Protein AF-0000000066930694 (afdb_homodimer)

Structure (mmCIF, N/CA/C/O backbone):
data_AF-0000000066930694-model_v1
#
loop_
_entity.id
_entity.type
_entity.pdbx_description
1 polymer 'Short chain dehydrogenase/reductase'
#
loop_
_atom_site.group_PDB
_atom_site.id
_atom_site.type_symbol
_atom_site.label_atom_id
_atom_site.label_alt_id
_atom_site.label_comp_id
_atom_site.label_asym_id
_atom_site.label_entity_id
_atom_site.label_seq_id
_atom_site.pdbx_PDB_ins_code
_atom_site.Cartn_x
_atom_site.Cartn_y
_atom_site.Cartn_z
_atom_site.occupancy
_atom_site.B_iso_or_equiv
_atom_site.auth_seq_id
_atom_site.auth_comp_id
_atom_site.auth_asym_id
_atom_site.auth_atom_id
_atom_site.pdbx_PDB_model_num
ATOM 1 N N . MET A 1 1 ? 6.445 25.734 25.031 1 55.47 1 MET A N 1
ATOM 2 C CA . MET A 1 1 ? 7.152 25.406 23.797 1 55.47 1 MET A CA 1
ATOM 3 C C . MET A 1 1 ? 6.375 25.875 22.578 1 55.47 1 MET A C 1
ATOM 5 O O . MET A 1 1 ? 5.148 25.984 22.609 1 55.47 1 MET A O 1
ATOM 9 N N . ALA A 1 2 ? 7.055 26.328 21.516 1 80.31 2 ALA A N 1
ATOM 10 C CA . ALA A 1 2 ? 6.367 26.969 20.391 1 80.31 2 ALA A CA 1
ATOM 11 C C . ALA A 1 2 ? 5.516 25.953 19.641 1 80.31 2 ALA A C 1
ATOM 13 O O . ALA A 1 2 ? 5.887 24.781 19.516 1 80.31 2 ALA A O 1
ATOM 14 N N . SER A 1 3 ? 4.281 26.297 19.375 1 92.31 3 SER A N 1
ATOM 15 C CA . SER A 1 3 ? 3.328 25.453 18.641 1 92.31 3 SER A CA 1
ATOM 16 C C . SER A 1 3 ? 3.619 25.469 17.156 1 92.31 3 SER A C 1
ATOM 18 O O . SER A 1 3 ? 4.156 26.438 16.625 1 92.31 3 SER A O 1
ATOM 20 N N . ILE A 1 4 ? 3.361 24.375 16.5 1 96.56 4 ILE A N 1
ATOM 21 C CA . ILE A 1 4 ? 3.379 24.297 15.047 1 96.56 4 ILE A CA 1
ATOM 22 C C . ILE A 1 4 ? 2.408 25.328 14.461 1 96.56 4 ILE A C 1
ATOM 24 O O . ILE A 1 4 ? 2.705 25.969 13.453 1 96.56 4 ILE A O 1
ATOM 28 N N . PHE A 1 5 ? 1.301 25.453 15.164 1 98.19 5 PHE A N 1
ATOM 29 C CA . PHE A 1 5 ? 0.264 26.406 14.773 1 98.19 5 PHE A CA 1
ATOM 30 C C . PHE A 1 5 ? 0.478 27.75 15.453 1 98.19 5 PHE A C 1
ATOM 32 O O . PHE A 1 5 ? 0.06 27.953 16.594 1 98.19 5 PHE A O 1
ATOM 39 N N . ARG A 1 6 ? 1.111 28.641 14.695 1 97.56 6 ARG A N 1
ATOM 40 C CA . ARG A 1 6 ? 1.512 29.891 15.328 1 97.56 6 ARG A CA 1
ATOM 41 C C . ARG A 1 6 ? 1.412 31.062 14.344 1 97.56 6 ARG A C 1
ATOM 43 O O . ARG A 1 6 ? 1.514 30.859 13.133 1 97.56 6 ARG A O 1
ATOM 50 N N . SER A 1 7 ? 1.358 32.25 14.922 1 97.5 7 SER A N 1
ATOM 51 C CA . SER A 1 7 ? 1.186 33.469 14.148 1 97.5 7 SER A CA 1
ATOM 52 C C . SER A 1 7 ? 2.354 33.688 13.188 1 97.5 7 SER A C 1
ATOM 54 O O . SER A 1 7 ? 3.514 33.531 13.578 1 97.5 7 SER A O 1
ATOM 56 N N . GLY A 1 8 ? 2.014 33.938 11.93 1 97 8 GLY A N 1
ATOM 57 C CA . GLY A 1 8 ? 3.014 34.312 10.938 1 97 8 GLY A CA 1
ATOM 58 C C . GLY A 1 8 ? 3.561 33.125 10.18 1 97 8 GLY A C 1
ATOM 59 O O . GLY A 1 8 ? 4.184 33.281 9.125 1 97 8 GLY A O 1
ATOM 60 N N . ALA A 1 9 ? 3.344 31.875 10.695 1 98 9 ALA A N 1
ATOM 61 C CA . ALA A 1 9 ? 3.809 30.656 10.031 1 98 9 ALA A CA 1
ATOM 62 C C . ALA A 1 9 ? 2.986 30.375 8.781 1 98 9 ALA A C 1
ATOM 64 O O . ALA A 1 9 ? 1.91 30.938 8.594 1 98 9 ALA A O 1
ATOM 65 N N . LEU A 1 10 ? 3.469 29.5 7.867 1 98.75 10 LEU A N 1
ATOM 66 C CA . LEU A 1 10 ? 2.775 29.156 6.637 1 98.75 10 LEU A CA 1
ATOM 67 C C . LEU A 1 10 ? 2.283 27.703 6.684 1 98.75 10 LEU A C 1
ATOM 69 O O . LEU A 1 10 ? 3.043 26.797 7.031 1 98.75 10 LEU A O 1
ATOM 73 N N . ALA A 1 11 ? 1.023 27.516 6.398 1 98.94 11 ALA A N 1
ATOM 74 C CA . ALA A 1 11 ? 0.459 26.203 6.141 1 98.94 11 ALA A CA 1
ATOM 75 C C . ALA A 1 11 ? 0.183 26 4.656 1 98.94 11 ALA A C 1
ATOM 77 O O . ALA A 1 11 ? -0.407 26.859 4.004 1 98.94 11 ALA A O 1
ATOM 78 N N . LEU A 1 12 ? 0.668 24.953 4.105 1 98.94 12 LEU A N 1
ATOM 79 C CA . LEU A 1 12 ? 0.329 24.516 2.754 1 98.94 12 LEU A CA 1
ATOM 80 C C . LEU A 1 12 ? -0.505 23.25 2.785 1 98.94 12 LEU A C 1
ATOM 82 O O . LEU A 1 12 ? -0.09 22.234 3.367 1 98.94 12 LEU A O 1
ATOM 86 N N . ILE A 1 13 ? -1.695 23.266 2.186 1 98.94 13 ILE A N 1
ATOM 87 C CA . ILE A 1 13 ? -2.66 22.188 2.307 1 98.94 13 ILE A CA 1
ATOM 88 C C . ILE A 1 13 ? -3.191 21.812 0.924 1 98.94 13 ILE A C 1
ATOM 90 O O . ILE A 1 13 ? -3.822 22.625 0.253 1 98.94 13 ILE A O 1
ATOM 94 N N . SER A 1 14 ? -2.916 20.594 0.456 1 98.88 14 SER A N 1
ATOM 95 C CA . SER A 1 14 ? -3.609 20.094 -0.728 1 98.88 14 SER A CA 1
ATOM 96 C C . SER A 1 14 ? -4.992 19.562 -0.374 1 98.88 14 SER A C 1
ATOM 98 O O . SER A 1 14 ? -5.195 19.016 0.713 1 98.88 14 SER A O 1
ATOM 100 N N . GLY A 1 15 ? -5.891 19.641 -1.323 1 97.94 15 GLY A N 1
ATOM 101 C CA . GLY A 1 15 ? -7.273 19.375 -0.959 1 97.94 15 GLY A CA 1
ATOM 102 C C . GLY A 1 15 ? -7.816 20.328 0.084 1 97.94 15 GLY A C 1
ATOM 103 O O . GLY A 1 15 ? -8.562 19.922 0.979 1 97.94 15 GLY A O 1
ATOM 104 N N . GLY A 1 16 ? -7.406 21.531 0.016 1 97.81 16 GLY A N 1
ATOM 105 C CA . GLY A 1 16 ? -7.684 22.484 1.083 1 97.81 16 GLY A CA 1
ATOM 106 C C . GLY A 1 16 ? -8.984 23.234 0.888 1 97.81 16 GLY A C 1
ATOM 107 O O . GLY A 1 16 ? -9.383 24.031 1.742 1 97.81 16 GLY A O 1
ATOM 108 N N . ALA A 1 17 ? -9.75 22.953 -0.212 1 96.5 17 ALA A N 1
ATOM 109 C CA . ALA A 1 17 ? -10.898 23.781 -0.556 1 96.5 17 ALA A CA 1
ATOM 110 C C . ALA A 1 17 ? -12.195 23.172 -0.017 1 96.5 17 ALA A C 1
ATOM 112 O O . ALA A 1 17 ? -13.273 23.75 -0.183 1 96.5 17 ALA A O 1
ATOM 113 N N . SER A 1 18 ? -12.094 22.016 0.637 1 94.12 18 SER A N 1
ATOM 114 C CA . SER A 1 18 ? -13.289 21.375 1.178 1 94.12 18 SER A CA 1
ATOM 115 C C . SER A 1 18 ? -12.93 20.344 2.242 1 94.12 18 SER A C 1
ATOM 117 O O . SER A 1 18 ? -11.75 20.062 2.477 1 94.12 18 SER A O 1
ATOM 119 N N . GLY A 1 19 ? -13.906 19.953 2.957 1 95 19 GLY A N 1
ATOM 120 C CA . GLY A 1 19 ? -13.781 18.812 3.848 1 95 19 GLY A CA 1
ATOM 121 C C . GLY A 1 19 ? -12.727 19 4.918 1 95 19 GLY A C 1
ATOM 122 O O . GLY A 1 19 ? -12.672 20.047 5.57 1 95 19 GLY A O 1
ATOM 123 N N . VAL A 1 20 ? -11.961 17.953 5.137 1 97.31 20 VAL A N 1
ATOM 124 C CA . VAL A 1 20 ? -10.961 17.906 6.207 1 97.31 20 VAL A CA 1
ATOM 125 C C . VAL A 1 20 ? -9.875 18.938 5.949 1 97.31 20 VAL A C 1
ATOM 127 O O . VAL A 1 20 ? -9.445 19.641 6.871 1 97.31 20 VAL A O 1
ATOM 130 N N . GLY A 1 21 ? -9.469 19.078 4.695 1 98.19 21 GLY A N 1
ATOM 131 C CA . GLY A 1 21 ? -8.453 20.062 4.359 1 98.19 21 GLY A CA 1
ATOM 132 C C . GLY A 1 21 ? -8.867 21.484 4.676 1 98.19 21 GLY A C 1
ATOM 133 O O . GLY A 1 21 ? -8.094 22.25 5.246 1 98.19 21 GLY A O 1
ATOM 134 N N . PHE A 1 22 ? -10.094 21.812 4.355 1 97.88 22 PHE A N 1
ATOM 135 C CA . PHE A 1 22 ? -10.602 23.156 4.633 1 97.88 22 PHE A CA 1
ATOM 136 C C . PHE A 1 22 ? -10.742 23.375 6.133 1 97.88 22 PHE A C 1
ATOM 138 O O . PHE A 1 22 ? -10.477 24.484 6.625 1 97.88 22 PHE A O 1
ATOM 145 N N . ALA A 1 23 ? -11.156 22.359 6.852 1 98 23 ALA A N 1
ATOM 146 C CA . ALA A 1 23 ? -11.273 22.469 8.305 1 98 23 ALA A CA 1
ATOM 147 C C . ALA A 1 23 ? -9.922 22.766 8.945 1 98 23 ALA A C 1
ATOM 149 O O . ALA A 1 23 ? -9.828 23.578 9.867 1 98 23 ALA A O 1
ATOM 150 N N . PHE A 1 24 ? -8.875 22.078 8.492 1 98.69 24 PHE A N 1
ATOM 151 C CA . PHE A 1 24 ? -7.531 22.375 8.969 1 98.69 24 PHE A CA 1
ATOM 152 C C . PHE A 1 24 ? -7.105 23.781 8.586 1 98.69 24 PHE A C 1
ATOM 154 O O . PHE A 1 24 ? -6.469 24.484 9.375 1 98.69 24 PHE A O 1
ATOM 161 N N . ALA A 1 25 ? -7.461 24.172 7.344 1 98.69 25 ALA A N 1
ATOM 162 C CA . ALA A 1 25 ? -7.145 25.531 6.906 1 98.69 25 ALA A CA 1
ATOM 163 C C . ALA A 1 25 ? -7.773 26.562 7.836 1 98.69 25 ALA A C 1
ATOM 165 O O . ALA A 1 25 ? -7.137 27.547 8.195 1 98.69 25 ALA A O 1
ATOM 166 N N . GLN A 1 26 ? -9 26.328 8.227 1 98.44 26 GLN A N 1
ATOM 167 C CA . GLN A 1 26 ? -9.688 27.234 9.141 1 98.44 26 GLN A CA 1
ATOM 168 C C . GLN A 1 26 ? -8.969 27.312 10.484 1 98.44 26 GLN A C 1
ATOM 170 O O . GLN A 1 26 ? -8.797 28.391 11.039 1 98.44 26 GLN A O 1
ATOM 175 N N . HIS A 1 27 ? -8.586 26.156 10.992 1 98.44 27 HIS A N 1
ATOM 176 C CA . HIS A 1 27 ? -7.844 26.141 12.242 1 98.44 27 HIS A CA 1
ATOM 177 C C . HIS A 1 27 ? -6.543 26.938 12.125 1 98.44 27 HIS A C 1
ATOM 179 O O . HIS A 1 27 ? -6.211 27.734 13.008 1 98.44 27 HIS A O 1
ATOM 185 N N . CYS A 1 28 ? -5.809 26.719 11.047 1 98.75 28 CYS A N 1
ATOM 186 C CA . CYS A 1 28 ? -4.551 27.422 10.82 1 98.75 28 CYS A CA 1
ATOM 187 C C . CYS A 1 28 ? -4.773 28.922 10.742 1 98.75 28 CYS A C 1
ATOM 189 O O . CYS A 1 28 ? -4.027 29.703 11.344 1 98.75 28 CYS A O 1
ATOM 191 N N . ARG A 1 29 ? -5.832 29.344 10.023 1 98.69 29 ARG A N 1
ATOM 192 C CA . ARG A 1 29 ? -6.145 30.766 9.898 1 98.69 29 ARG A CA 1
ATOM 193 C C . ARG A 1 29 ? -6.445 31.375 11.266 1 98.69 29 ARG A C 1
ATOM 195 O O . ARG A 1 29 ? -5.922 32.438 11.594 1 98.69 29 ARG A O 1
ATOM 202 N N . ARG A 1 30 ? -7.23 30.656 12.047 1 98.38 30 ARG A N 1
ATOM 203 C CA . ARG A 1 30 ? -7.586 31.141 13.375 1 98.38 30 ARG A CA 1
ATOM 204 C C . ARG A 1 30 ? -6.359 31.219 14.281 1 98.38 30 ARG A C 1
ATOM 206 O O . ARG A 1 30 ? -6.336 31.969 15.25 1 98.38 30 ARG A O 1
ATOM 213 N N . SER A 1 31 ? -5.332 30.453 13.977 1 98.19 31 SER A N 1
ATOM 214 C CA . SER A 1 31 ? -4.098 30.422 14.758 1 98.19 31 SER A CA 1
ATOM 215 C C . SER A 1 31 ? -3.117 31.484 14.273 1 98.19 31 SER A C 1
ATOM 217 O O . SER A 1 31 ? -1.98 31.547 14.742 1 98.19 31 SER A O 1
ATOM 219 N N . GLY A 1 32 ? -3.529 32.281 13.219 1 98.38 32 GLY A N 1
ATOM 220 C CA . GLY A 1 32 ? -2.725 33.406 12.758 1 98.38 32 GLY A CA 1
ATOM 221 C C . GLY A 1 32 ? -1.773 33.031 11.633 1 98.38 32 GLY A C 1
ATOM 222 O O . GLY A 1 32 ? -0.812 33.75 11.367 1 98.38 32 GLY A O 1
ATOM 223 N N . MET A 1 33 ? -1.993 31.922 10.977 1 98.62 33 MET A N 1
ATOM 224 C CA . MET A 1 33 ? -1.074 31.438 9.938 1 98.62 33 MET A CA 1
ATOM 225 C C . MET A 1 33 ? -1.464 32 8.57 1 98.62 33 MET A C 1
ATOM 227 O O . MET A 1 33 ? -2.641 32.25 8.312 1 98.62 33 MET A O 1
ATOM 231 N N . HIS A 1 34 ? -0.438 32.188 7.695 1 98.81 34 HIS A N 1
ATOM 232 C CA . HIS A 1 34 ? -0.675 32.312 6.262 1 98.81 34 HIS A CA 1
ATOM 233 C C . HIS A 1 34 ? -1.02 30.969 5.641 1 98.81 34 HIS A C 1
ATOM 235 O O . HIS A 1 34 ? -0.688 29.922 6.199 1 98.81 34 HIS A O 1
ATOM 241 N N . LEU A 1 35 ? -1.772 31.047 4.527 1 98.81 35 LEU A N 1
ATOM 242 C CA . LEU A 1 35 ? -2.25 29.812 3.939 1 98.81 35 LEU A CA 1
ATOM 243 C C . LEU A 1 35 ? -1.911 29.75 2.453 1 98.81 35 LEU A C 1
ATOM 245 O O . LEU A 1 35 ? -1.997 30.75 1.75 1 98.81 35 LEU A O 1
ATOM 249 N N . ALA A 1 36 ? -1.449 28.609 2.002 1 98.94 36 ALA A N 1
ATOM 250 C CA . ALA A 1 36 ? -1.418 28.203 0.6 1 98.94 36 ALA A CA 1
ATOM 251 C C . ALA A 1 36 ? -2.289 26.969 0.366 1 98.94 36 ALA A C 1
ATOM 253 O O . ALA A 1 36 ? -1.969 25.891 0.84 1 98.94 36 ALA A O 1
ATOM 254 N N . LEU A 1 37 ? -3.408 27.172 -0.375 1 98.75 37 LEU A N 1
ATOM 255 C CA . LEU A 1 37 ? -4.363 26.094 -0.614 1 98.75 37 LEU A CA 1
ATOM 256 C C . LEU A 1 37 ? -4.25 25.578 -2.043 1 98.75 37 LEU A C 1
ATOM 258 O O . LEU A 1 37 ? -4.242 26.359 -2.996 1 98.75 37 LEU A O 1
ATOM 262 N N . LEU A 1 38 ? -4.109 24.281 -2.17 1 98.88 38 LEU A N 1
ATOM 263 C CA . LEU A 1 38 ? -4.113 23.594 -3.459 1 98.88 38 LEU A CA 1
ATOM 264 C C . LEU A 1 38 ? -5.375 22.766 -3.623 1 98.88 38 LEU A C 1
ATOM 266 O O . LEU A 1 38 ? -5.762 22.031 -2.709 1 98.88 38 LEU A O 1
ATOM 270 N N . ASP A 1 39 ? -5.996 22.844 -4.766 1 98.38 39 ASP A N 1
ATOM 271 C CA . ASP A 1 39 ? -7.172 22.047 -5.086 1 98.38 39 ASP A CA 1
ATOM 272 C C . ASP A 1 39 ? -7.441 22.047 -6.59 1 98.38 39 ASP A C 1
ATOM 274 O O . ASP A 1 39 ? -7.039 22.969 -7.301 1 98.38 39 ASP A O 1
ATOM 278 N N . VAL A 1 40 ? -8.133 21.016 -7.016 1 98 40 VAL A N 1
ATOM 279 C CA . VAL A 1 40 ? -8.422 20.922 -8.445 1 98 40 VAL A CA 1
ATOM 280 C C . VAL A 1 40 ? -9.68 21.734 -8.766 1 98 40 VAL A C 1
ATOM 282 O O . VAL A 1 40 ? -9.898 22.125 -9.914 1 98 40 VAL A O 1
ATOM 285 N N . ASN A 1 41 ? -10.508 22.016 -7.781 1 97.06 41 ASN A N 1
ATOM 286 C CA . ASN A 1 41 ? -11.781 22.688 -7.992 1 97.06 41 ASN A CA 1
ATOM 287 C C . ASN A 1 41 ? -11.656 24.203 -7.789 1 97.06 41 ASN A C 1
ATOM 289 O O . ASN A 1 41 ? -11.656 24.672 -6.656 1 97.06 41 ASN A O 1
ATOM 293 N N . ALA A 1 42 ? -11.719 24.922 -8.844 1 96.94 42 ALA A N 1
ATOM 294 C CA . ALA A 1 42 ? -11.508 26.375 -8.812 1 96.94 42 ALA A CA 1
ATOM 295 C C . ALA A 1 42 ? -12.617 27.078 -8.023 1 96.94 42 ALA A C 1
ATOM 297 O O . ALA A 1 42 ? -12.352 28.016 -7.277 1 96.94 42 ALA A O 1
ATOM 298 N N . THR A 1 43 ? -13.805 26.641 -8.234 1 96.75 43 THR A N 1
ATOM 299 C CA . THR A 1 43 ? -14.945 27.25 -7.551 1 96.75 43 THR A CA 1
ATOM 300 C C . THR A 1 43 ? -14.836 27.062 -6.039 1 96.75 43 THR A C 1
ATOM 302 O O . THR A 1 43 ? -15.039 28 -5.277 1 96.75 43 THR A O 1
ATOM 305 N N . SER A 1 44 ? -14.477 25.875 -5.609 1 95.94 44 SER A N 1
ATOM 306 C CA . SER A 1 44 ? -14.305 25.594 -4.184 1 95.94 44 SER A CA 1
ATOM 307 C C . SER A 1 44 ? -13.133 26.375 -3.609 1 95.94 44 SER A C 1
ATOM 309 O O . SER A 1 44 ? -13.172 26.812 -2.457 1 95.94 44 SER A O 1
ATOM 311 N N . LEU A 1 45 ? -12.117 26.562 -4.387 1 97.62 45 LEU A N 1
ATOM 312 C CA . LEU A 1 45 ? -10.945 27.312 -3.945 1 97.62 45 LEU A CA 1
ATOM 313 C C . LEU A 1 45 ? -11.312 28.766 -3.664 1 97.62 45 LEU A C 1
ATOM 315 O O . LEU A 1 45 ? -10.898 29.328 -2.65 1 97.62 45 LEU A O 1
ATOM 319 N N . GLN A 1 46 ? -12.047 29.328 -4.578 1 97.44 46 GLN A N 1
ATOM 320 C CA . GLN A 1 46 ? -12.469 30.719 -4.41 1 97.44 46 GLN A CA 1
ATOM 321 C C . GLN A 1 46 ? -13.352 30.875 -3.174 1 97.44 46 GLN A C 1
ATOM 323 O O . GLN A 1 46 ? -13.172 31.812 -2.398 1 97.44 46 GLN A O 1
ATOM 328 N N . ALA A 1 47 ? -14.289 29.953 -3.043 1 97 47 ALA A N 1
ATOM 329 C CA . ALA A 1 47 ? -15.172 29.984 -1.886 1 97 47 ALA A CA 1
ATOM 330 C C . ALA A 1 47 ? -14.391 29.812 -0.587 1 97 47 ALA A C 1
ATOM 332 O O . ALA A 1 47 ? -14.664 30.5 0.402 1 97 47 ALA A O 1
ATOM 333 N N . ALA A 1 48 ? -13.438 28.906 -0.581 1 97.25 48 ALA A N 1
ATOM 334 C CA . ALA A 1 48 ? -12.602 28.688 0.596 1 97.25 48 ALA A CA 1
ATOM 335 C C . ALA A 1 48 ? -11.773 29.922 0.928 1 97.25 48 ALA A C 1
ATOM 337 O O . ALA A 1 48 ? -11.688 30.328 2.092 1 97.25 48 ALA A O 1
ATOM 338 N N . SER A 1 49 ? -11.18 30.484 -0.089 1 98 49 SER A N 1
ATOM 339 C CA . SER A 1 49 ? -10.391 31.703 0.104 1 98 49 SER A CA 1
ATOM 340 C C . SER A 1 49 ? -11.219 32.812 0.732 1 98 49 SER A C 1
ATOM 342 O O . SER A 1 49 ? -10.781 33.469 1.677 1 98 49 SER A O 1
ATOM 344 N N . SER A 1 50 ? -12.422 33 0.231 1 97.62 50 SER A N 1
ATOM 345 C CA . SER A 1 50 ? -13.312 34.031 0.748 1 97.62 50 SER A CA 1
ATOM 346 C C . SER A 1 50 ? -13.672 33.781 2.207 1 97.62 50 SER A C 1
ATOM 348 O O . SER A 1 50 ? -13.672 34.688 3.025 1 97.62 50 SER A O 1
ATOM 350 N N . ALA A 1 51 ? -13.977 32.531 2.527 1 96.88 51 ALA A N 1
ATOM 351 C CA . ALA A 1 51 ? -14.328 32.156 3.895 1 96.88 51 ALA A CA 1
ATOM 352 C C . ALA A 1 51 ? -13.172 32.406 4.852 1 96.88 51 ALA A C 1
ATOM 354 O O . ALA A 1 51 ? -13.375 32.875 5.98 1 96.88 51 ALA A O 1
ATOM 355 N N . LEU A 1 52 ? -11.977 32.156 4.414 1 98.06 52 LEU A N 1
ATOM 356 C CA . LEU A 1 52 ? -10.789 32.312 5.254 1 98.06 52 LEU A CA 1
ATOM 357 C C . LEU A 1 52 ? -10.438 33.812 5.43 1 98.06 52 LEU A C 1
ATOM 359 O O . LEU A 1 52 ? -9.984 34.219 6.496 1 98.06 52 LEU A O 1
ATOM 363 N N . GLN A 1 53 ? -10.648 34.562 4.379 1 97.31 53 GLN A N 1
ATOM 364 C CA . GLN A 1 53 ? -10.438 36 4.469 1 97.31 53 GLN A CA 1
ATOM 365 C C . GLN A 1 53 ? -11.414 36.625 5.449 1 97.31 53 GLN A C 1
ATOM 367 O O . GLN A 1 53 ? -11.078 37.594 6.129 1 97.31 53 GLN A O 1
ATOM 372 N N . ALA A 1 54 ? -12.57 36.031 5.512 1 96.88 54 ALA A N 1
ATOM 373 C CA . ALA A 1 54 ? -13.57 36.562 6.445 1 96.88 54 ALA A CA 1
ATOM 374 C C . ALA A 1 54 ? -13.133 36.344 7.891 1 96.88 54 ALA A C 1
ATOM 376 O O . ALA A 1 54 ? -13.531 37.094 8.781 1 96.88 54 ALA A O 1
ATOM 377 N N . ILE A 1 55 ? -12.312 35.344 8.164 1 96.62 55 ILE A N 1
ATOM 378 C CA . ILE A 1 55 ? -11.773 35.094 9.5 1 96.62 55 ILE A CA 1
ATOM 379 C C . ILE A 1 55 ? -10.719 36.156 9.836 1 96.62 55 ILE A C 1
ATOM 381 O O . ILE A 1 55 ? -10.742 36.75 10.914 1 96.62 55 ILE A O 1
ATOM 385 N N . ASP A 1 56 ? -9.781 36.375 8.969 1 97.25 56 ASP A N 1
ATOM 386 C CA . ASP A 1 56 ? -8.727 37.375 9.102 1 97.25 56 ASP A CA 1
ATOM 387 C C . ASP A 1 56 ? -8.156 37.75 7.738 1 97.25 56 ASP A C 1
ATOM 389 O O . ASP A 1 56 ? -7.406 37 7.133 1 97.25 56 ASP A O 1
ATOM 393 N N . ASN A 1 57 ? -8.352 38.906 7.305 1 96.19 57 ASN A N 1
ATOM 394 C CA . ASN A 1 57 ? -7.973 39.312 5.965 1 96.19 57 ASN A CA 1
ATOM 395 C C . ASN A 1 57 ? -6.59 39.969 5.949 1 96.19 57 ASN A C 1
ATOM 397 O O . ASN A 1 57 ? -6.113 40.406 4.898 1 96.19 57 ASN A O 1
ATOM 401 N N . LYS A 1 58 ? -5.984 40.062 7.109 1 97.81 58 LYS A N 1
ATOM 402 C CA . LYS A 1 58 ? -4.625 40.594 7.176 1 97.81 58 LYS A CA 1
ATOM 403 C C . LYS A 1 58 ? -3.596 39.531 6.82 1 97.81 58 LYS A C 1
ATOM 405 O O . LYS A 1 58 ? -2.453 39.875 6.488 1 97.81 58 LYS A O 1
ATOM 410 N N . LEU A 1 59 ? -4.016 38.344 6.996 1 98.19 59 LEU A N 1
ATOM 411 C CA . LEU A 1 59 ? -3.143 37.219 6.695 1 98.19 59 LEU A CA 1
ATOM 412 C C . LEU A 1 59 ? -3.27 36.781 5.234 1 98.19 59 LEU A C 1
ATOM 414 O O . LEU A 1 59 ? -4.355 36.875 4.652 1 98.19 59 LEU A O 1
ATOM 418 N N . LEU A 1 60 ? -2.203 36.375 4.645 1 98.19 60 LEU A N 1
ATOM 419 C CA . LEU A 1 60 ? -2.158 36 3.234 1 98.19 60 LEU A CA 1
ATOM 420 C C . LEU A 1 60 ? -2.828 34.656 3.002 1 98.19 60 LEU A C 1
ATOM 422 O O . LEU A 1 60 ? -2.627 33.719 3.777 1 98.19 60 LEU A O 1
ATOM 426 N N . THR A 1 61 ? -3.715 34.562 2.027 1 98.44 61 THR A N 1
ATOM 427 C CA . THR A 1 61 ? -4.27 33.344 1.499 1 98.44 61 THR A CA 1
ATOM 428 C C . THR A 1 61 ? -3.918 33.156 0.023 1 98.44 61 THR A C 1
ATOM 430 O O . THR A 1 61 ? -4.418 33.906 -0.826 1 98.44 61 THR A O 1
ATOM 433 N N . LEU A 1 62 ? -3.012 32.25 -0.308 1 98.44 62 LEU A N 1
ATOM 434 C CA . LEU A 1 62 ? -2.697 31.891 -1.687 1 98.44 62 LEU A CA 1
ATOM 435 C C . LEU A 1 62 ? -3.512 30.688 -2.129 1 98.44 62 LEU A C 1
ATOM 437 O O . LEU A 1 62 ? -3.75 29.766 -1.339 1 98.44 62 LEU A O 1
ATOM 441 N N . THR A 1 63 ? -3.998 30.703 -3.338 1 98.44 63 THR A N 1
ATOM 442 C CA . THR A 1 63 ? -4.738 29.578 -3.889 1 98.44 63 THR A CA 1
ATOM 443 C C . THR A 1 63 ? -4.117 29.109 -5.203 1 98.44 63 THR A C 1
ATOM 445 O O . THR A 1 63 ? -3.656 29.938 -6.004 1 98.44 63 THR A O 1
ATOM 448 N N . TYR A 1 64 ? -4.008 27.859 -5.371 1 98.69 64 TYR A N 1
ATOM 449 C CA . TYR A 1 64 ? -3.469 27.25 -6.582 1 98.69 64 TYR A CA 1
ATOM 450 C C . TYR A 1 64 ? -4.395 26.156 -7.102 1 98.69 64 TYR A C 1
ATOM 452 O O . TYR A 1 64 ? -4.648 25.156 -6.41 1 98.69 64 TYR A O 1
ATOM 460 N N . GLU A 1 65 ? -4.938 26.328 -8.297 1 98.62 65 GLU A N 1
ATOM 461 C CA . GLU A 1 65 ? -5.691 25.281 -8.977 1 98.62 65 GLU A CA 1
ATOM 462 C C . GLU A 1 65 ? -4.758 24.266 -9.641 1 98.62 65 GLU A C 1
ATOM 464 O O . GLU A 1 65 ? -4.133 24.562 -10.656 1 98.62 65 GLU A O 1
ATOM 469 N N . ILE A 1 66 ? -4.719 23.047 -9.062 1 98.38 66 ILE A N 1
ATOM 470 C CA . ILE A 1 66 ? -3.785 22.078 -9.641 1 98.38 66 ILE A CA 1
ATOM 471 C C . ILE A 1 66 ? -4.387 20.672 -9.562 1 98.38 66 ILE A C 1
ATOM 473 O O . ILE A 1 66 ? -5.211 20.391 -8.695 1 98.38 66 ILE A O 1
ATOM 477 N N . ASP A 1 67 ? -4.031 19.859 -10.492 1 98.75 67 ASP A N 1
ATOM 478 C CA . ASP A 1 67 ? -4.105 18.406 -10.367 1 98.75 67 ASP A CA 1
ATOM 479 C C . ASP A 1 67 ? -2.867 17.844 -9.672 1 98.75 67 ASP A C 1
ATOM 481 O O . ASP A 1 67 ? -1.772 17.859 -10.242 1 98.75 67 ASP A O 1
ATOM 485 N N . VAL A 1 68 ? -3.086 17.344 -8.492 1 98.88 68 VAL A N 1
ATOM 486 C CA . VAL A 1 68 ? -1.949 16.953 -7.66 1 98.88 68 VAL A CA 1
ATOM 487 C C . VAL A 1 68 ? -1.2 15.797 -8.312 1 98.88 68 VAL A C 1
ATOM 489 O O . VAL A 1 68 ? -0.06 15.5 -7.945 1 98.88 68 VAL A O 1
ATOM 492 N N . SER A 1 69 ? -1.819 15.086 -9.289 1 98.69 69 SER A N 1
ATOM 493 C CA . SER A 1 69 ? -1.139 14 -9.992 1 98.69 69 SER A CA 1
ATOM 494 C C . SER A 1 69 ? -0.11 14.539 -10.984 1 98.69 69 SER A C 1
ATOM 496 O O . SER A 1 69 ? 0.725 13.789 -11.492 1 98.69 69 SER A O 1
ATOM 498 N N . ASP A 1 70 ? -0.143 15.844 -11.273 1 98.62 70 ASP A N 1
ATOM 499 C CA . ASP A 1 70 ? 0.75 16.484 -12.227 1 98.62 70 ASP A CA 1
ATOM 500 C C . ASP A 1 70 ? 1.955 17.109 -11.523 1 98.62 70 ASP A C 1
ATOM 502 O O . ASP A 1 70 ? 1.864 18.219 -10.992 1 98.62 70 ASP A O 1
ATOM 506 N N . LEU A 1 71 ? 3.088 16.5 -11.625 1 98.06 71 LEU A N 1
ATOM 507 C CA . LEU A 1 71 ? 4.293 16.938 -10.938 1 98.06 71 LEU A CA 1
ATOM 508 C C . LEU A 1 71 ? 4.688 18.344 -11.383 1 98.06 71 LEU A C 1
ATOM 510 O O . LEU A 1 71 ? 5.156 19.156 -10.578 1 98.06 71 LEU A O 1
ATOM 514 N N . SER A 1 72 ? 4.535 18.625 -12.648 1 98 72 SER A N 1
ATOM 515 C CA . SER A 1 72 ? 4.926 19.938 -13.164 1 98 72 SER A CA 1
ATOM 516 C C . SER A 1 72 ? 4.094 21.047 -12.547 1 98 72 SER A C 1
ATOM 518 O O . SER A 1 72 ? 4.578 22.172 -12.367 1 98 72 SER A O 1
ATOM 520 N N . ALA A 1 73 ? 2.842 20.734 -12.18 1 98.44 73 ALA A N 1
ATOM 521 C CA . ALA A 1 73 ? 1.99 21.719 -11.508 1 98.44 73 ALA A CA 1
ATOM 522 C C . ALA A 1 73 ? 2.549 22.094 -10.141 1 98.44 73 ALA A C 1
ATOM 524 O O . ALA A 1 73 ? 2.465 23.25 -9.719 1 98.44 73 ALA A O 1
ATOM 525 N N . TRP A 1 74 ? 3.141 21.172 -9.453 1 98.62 74 TRP A N 1
ATOM 526 C CA . TRP A 1 74 ? 3.752 21.422 -8.148 1 98.62 74 TRP A CA 1
ATOM 527 C C . TRP A 1 74 ? 4.973 22.328 -8.289 1 98.62 74 TRP A C 1
ATOM 529 O O . TRP A 1 74 ? 5.219 23.188 -7.441 1 98.62 74 TRP A O 1
ATOM 539 N N . ASP A 1 75 ? 5.707 22.094 -9.336 1 97.56 75 ASP A N 1
ATOM 540 C CA . ASP A 1 75 ? 6.871 22.938 -9.602 1 97.56 75 ASP A CA 1
ATOM 541 C C . ASP A 1 75 ? 6.469 24.406 -9.781 1 97.56 75 ASP A C 1
ATOM 543 O O . ASP A 1 75 ? 7.16 25.297 -9.305 1 97.56 75 ASP A O 1
ATOM 547 N N . ALA A 1 76 ? 5.422 24.578 -10.469 1 98 76 ALA A N 1
ATOM 548 C CA . ALA A 1 76 ? 4.922 25.938 -10.695 1 98 76 ALA A CA 1
ATOM 549 C C . ALA A 1 76 ? 4.484 26.578 -9.383 1 98 76 ALA A C 1
ATOM 551 O O . ALA A 1 76 ? 4.727 27.766 -9.156 1 98 76 ALA A O 1
ATOM 552 N N . VAL A 1 77 ? 3.824 25.797 -8.5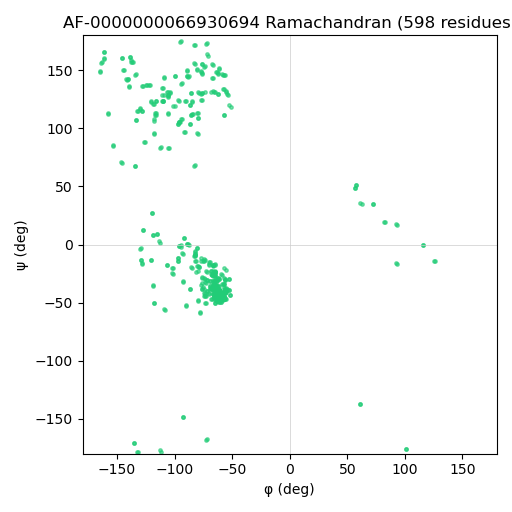55 1 98.69 77 VAL A N 1
ATOM 553 C CA . VAL A 1 77 ? 3.416 26.297 -7.242 1 98.69 77 VAL A CA 1
ATOM 554 C C . VAL A 1 77 ? 4.648 26.688 -6.434 1 98.69 77 VAL A C 1
ATOM 556 O O . VAL A 1 77 ? 4.684 27.75 -5.812 1 98.69 77 VAL A O 1
ATOM 559 N N . LYS A 1 78 ? 5.637 25.828 -6.438 1 98.5 78 LYS A N 1
ATOM 560 C CA . LYS A 1 78 ? 6.855 26.078 -5.68 1 98.5 78 LYS A CA 1
ATOM 561 C C . LYS A 1 78 ? 7.535 27.375 -6.148 1 98.5 78 LYS A C 1
ATOM 563 O O . LYS A 1 78 ? 7.98 28.172 -5.332 1 98.5 78 LYS A O 1
ATOM 568 N N . ALA A 1 79 ? 7.621 27.531 -7.441 1 97.88 79 ALA A N 1
ATOM 569 C CA . ALA A 1 79 ? 8.258 28.719 -8.008 1 97.88 79 ALA A CA 1
ATOM 570 C C . ALA A 1 79 ? 7.59 30 -7.504 1 97.88 79 ALA A C 1
ATOM 572 O O . ALA A 1 79 ? 8.266 30.984 -7.219 1 97.88 79 ALA A O 1
ATOM 573 N N . ASP A 1 80 ? 6.328 30 -7.41 1 98 80 ASP A N 1
ATOM 574 C CA . ASP A 1 80 ? 5.59 31.172 -6.918 1 98 80 ASP A CA 1
ATOM 575 C C . ASP A 1 80 ? 5.766 31.328 -5.41 1 98 80 ASP A C 1
ATOM 577 O O . ASP A 1 80 ? 5.988 32.438 -4.918 1 98 80 ASP A O 1
ATOM 581 N N . LEU A 1 81 ? 5.68 30.234 -4.672 1 97.88 81 LEU A N 1
ATOM 582 C CA . LEU A 1 81 ? 5.668 30.234 -3.213 1 97.88 81 LEU A CA 1
ATOM 583 C C . LEU A 1 81 ? 7.004 30.719 -2.66 1 97.88 81 LEU A C 1
ATOM 585 O O . LEU A 1 81 ? 7.043 31.438 -1.659 1 97.88 81 LEU A O 1
ATOM 589 N N . VAL A 1 82 ? 8.094 30.328 -3.287 1 96.81 82 VAL A N 1
ATOM 590 C CA . VAL A 1 82 ? 9.422 30.609 -2.75 1 96.81 82 VAL A CA 1
ATOM 591 C C . VAL A 1 82 ? 9.727 32.094 -2.857 1 96.81 82 VAL A C 1
ATOM 593 O O . VAL A 1 82 ? 10.617 32.625 -2.178 1 96.81 82 VAL A O 1
ATOM 596 N N . GLY A 1 83 ? 8.977 32.781 -3.693 1 96.19 83 GLY A N 1
ATOM 597 C CA . GLY A 1 83 ? 9.094 34.25 -3.756 1 96.19 83 GLY A CA 1
ATOM 598 C C . GLY A 1 83 ? 8.453 34.938 -2.574 1 96.19 83 GLY A C 1
ATOM 599 O O . GLY A 1 83 ? 8.734 36.125 -2.311 1 96.19 83 GLY A O 1
ATOM 600 N N . LYS A 1 84 ? 7.676 34.219 -1.855 1 97.12 84 LYS A N 1
ATOM 601 C CA . LYS A 1 84 ? 6.875 34.844 -0.793 1 97.12 84 LYS A CA 1
ATOM 602 C C . LYS A 1 84 ? 7.25 34.25 0.57 1 97.12 84 LYS A C 1
ATOM 604 O O . LYS A 1 84 ? 7.191 34.969 1.583 1 97.12 84 LYS A O 1
ATOM 609 N N . PHE A 1 85 ? 7.555 33.062 0.594 1 97.62 85 PHE A N 1
ATOM 610 C CA . PHE A 1 85 ? 7.879 32.375 1.831 1 97.62 85 PHE A CA 1
ATOM 611 C C . PHE A 1 85 ? 9.141 31.516 1.661 1 97.62 85 PHE A C 1
ATOM 613 O O . PHE A 1 85 ? 9.336 30.906 0.614 1 97.62 85 PHE A O 1
ATOM 620 N N . GLN A 1 86 ? 9.906 31.422 2.715 1 96.88 86 GLN A N 1
ATOM 621 C CA . GLN A 1 86 ? 11.156 30.672 2.66 1 96.88 86 GLN A CA 1
ATOM 622 C C . GLN A 1 86 ? 11 29.297 3.289 1 96.88 86 GLN A C 1
ATOM 624 O O . GLN A 1 86 ? 11.859 28.422 3.113 1 96.88 86 GLN A O 1
ATOM 629 N N . THR A 1 87 ? 9.977 29.156 4.117 1 98.31 87 THR A N 1
ATOM 630 C CA . THR A 1 87 ? 9.734 27.891 4.812 1 98.31 87 THR A CA 1
ATOM 631 C C . THR A 1 87 ? 8.25 27.547 4.805 1 98.31 87 THR A C 1
ATOM 633 O O . THR A 1 87 ? 7.41 28.391 4.488 1 98.31 87 THR A O 1
ATOM 636 N N . ILE A 1 88 ? 7.992 26.328 4.988 1 98.81 88 ILE A N 1
ATOM 637 C CA . ILE A 1 88 ? 6.652 25.812 5.254 1 98.81 88 ILE A CA 1
ATOM 638 C C . ILE A 1 88 ? 6.605 25.188 6.645 1 98.81 88 ILE A C 1
ATOM 640 O O . ILE A 1 88 ? 7.336 24.219 6.922 1 98.81 88 ILE A O 1
ATOM 644 N N . ASP A 1 89 ? 5.723 25.656 7.473 1 98.81 89 ASP A N 1
ATOM 645 C CA . ASP A 1 89 ? 5.691 25.203 8.859 1 98.81 89 ASP A CA 1
ATOM 646 C C . ASP A 1 89 ? 4.727 24.031 9.039 1 98.81 89 ASP A C 1
ATOM 648 O O . ASP A 1 89 ? 4.887 23.219 9.953 1 98.81 89 ASP A O 1
ATOM 652 N N . PHE A 1 90 ? 3.693 24 8.266 1 98.94 90 PHE A N 1
ATOM 653 C CA . PHE A 1 90 ? 2.695 22.938 8.266 1 98.94 90 PHE A CA 1
ATOM 654 C C . PHE A 1 90 ? 2.369 22.484 6.848 1 98.94 90 PHE A C 1
ATOM 656 O O . PHE A 1 90 ? 1.757 23.234 6.086 1 98.94 90 PHE A O 1
ATOM 663 N N . LEU A 1 91 ? 2.824 21.312 6.465 1 98.94 91 LEU A N 1
ATOM 664 C CA . LEU A 1 91 ? 2.533 20.719 5.168 1 98.94 91 LEU A CA 1
ATOM 665 C C . LEU A 1 91 ? 1.518 19.594 5.309 1 98.94 91 LEU A C 1
ATOM 667 O O . LEU A 1 91 ? 1.796 18.578 5.953 1 98.94 91 LEU A O 1
ATOM 671 N N . MET A 1 92 ? 0.335 19.797 4.77 1 98.94 92 MET A N 1
ATOM 672 C CA . MET A 1 92 ? -0.693 18.766 4.805 1 98.94 92 MET A CA 1
ATOM 673 C C . MET A 1 92 ? -1.058 18.312 3.398 1 98.94 92 MET A C 1
ATOM 675 O O . MET A 1 92 ? -1.568 19.094 2.6 1 98.94 92 MET A O 1
ATOM 679 N N . LEU A 1 93 ? -0.733 17.109 3.129 1 98.94 93 LEU A N 1
ATOM 680 C CA . LEU A 1 93 ? -1.119 16.469 1.878 1 98.94 93 LEU A CA 1
ATOM 681 C C . LEU A 1 93 ? -2.375 15.633 2.064 1 98.94 93 LEU A C 1
ATOM 683 O O . LEU A 1 93 ? -2.307 14.508 2.58 1 98.94 93 LEU A O 1
ATOM 687 N N . ASN A 1 94 ? -3.48 16.172 1.582 1 98.62 94 ASN A N 1
ATOM 688 C CA . ASN A 1 94 ? -4.805 15.688 1.965 1 98.62 94 ASN A CA 1
ATOM 689 C C . ASN A 1 94 ? -5.668 15.391 0.743 1 98.62 94 ASN A C 1
ATOM 691 O O . ASN A 1 94 ? -6.676 14.688 0.845 1 98.62 94 ASN A O 1
ATOM 695 N N . ALA A 1 95 ? -5.262 15.914 -0.428 1 98.12 95 ALA A N 1
ATOM 696 C CA . ALA A 1 95 ? -6.062 15.688 -1.628 1 98.12 95 ALA A CA 1
ATOM 697 C C . ALA A 1 95 ? -6.238 14.195 -1.899 1 98.12 95 ALA A C 1
ATOM 699 O O . ALA A 1 95 ? -5.297 13.414 -1.743 1 98.12 95 ALA A O 1
ATOM 700 N N . GLY A 1 96 ? -7.426 13.805 -2.189 1 96.5 96 GLY A N 1
ATOM 701 C CA . GLY A 1 96 ? -7.738 12.422 -2.498 1 96.5 96 GLY A CA 1
ATOM 702 C C . GLY A 1 96 ? -9.062 12.258 -3.225 1 96.5 96 GLY A C 1
ATOM 703 O O . GLY A 1 96 ? -9.906 13.156 -3.195 1 96.5 96 GLY A O 1
ATOM 704 N N . ILE A 1 97 ? -9.195 11.125 -3.865 1 95.44 97 ILE A N 1
ATOM 705 C CA . ILE A 1 97 ? -10.438 10.82 -4.57 1 95.44 97 ILE A CA 1
ATOM 706 C C . ILE A 1 97 ? -10.836 9.375 -4.301 1 95.44 97 ILE A C 1
ATOM 708 O O . ILE A 1 97 ? -10.023 8.57 -3.848 1 95.44 97 ILE A O 1
ATOM 712 N N . GLY A 1 98 ? -12.078 9.086 -4.449 1 93.44 98 GLY A N 1
ATOM 713 C CA . GLY A 1 98 ? -12.672 7.766 -4.562 1 93.44 98 GLY A CA 1
ATOM 714 C C . GLY A 1 98 ? -13.422 7.559 -5.863 1 93.44 98 GLY A C 1
ATOM 715 O O . GLY A 1 98 ? -14.266 8.383 -6.238 1 93.44 98 GLY A O 1
ATOM 716 N N . ILE A 1 99 ? -13.039 6.551 -6.605 1 94.69 99 ILE A N 1
ATOM 717 C CA . ILE A 1 99 ? -13.695 6.246 -7.867 1 94.69 99 ILE A CA 1
ATOM 718 C C . ILE A 1 99 ? -14.617 5.043 -7.691 1 94.69 99 ILE A C 1
ATOM 720 O O . ILE A 1 99 ? -14.219 4.023 -7.121 1 94.69 99 ILE A O 1
ATOM 724 N N . ARG A 1 100 ? -15.867 5.207 -8.164 1 90.5 100 ARG A N 1
ATOM 725 C CA . ARG A 1 100 ? -16.797 4.094 -8.109 1 90.5 100 ARG A CA 1
ATOM 726 C C . ARG A 1 100 ? -16.734 3.254 -9.383 1 90.5 100 ARG A C 1
ATOM 728 O O . ARG A 1 100 ? -1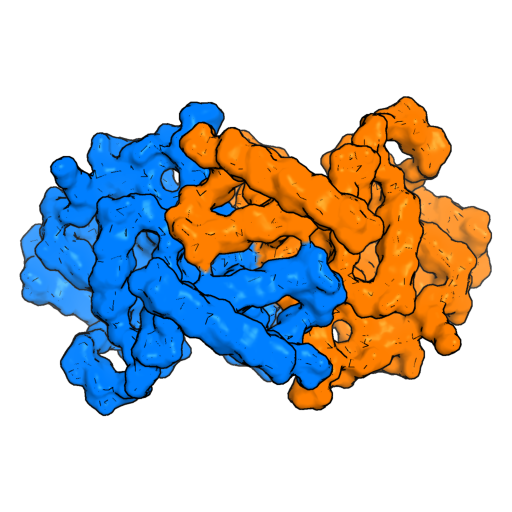6.656 3.797 -10.484 1 90.5 100 ARG A O 1
ATOM 735 N N . THR A 1 101 ? -16.469 2 -9.203 1 92.69 101 THR A N 1
ATOM 736 C CA . THR A 1 101 ? -16.531 1.054 -10.312 1 92.69 101 THR A CA 1
ATOM 737 C C . THR A 1 101 ? -17.109 -0.283 -9.844 1 92.69 101 THR A C 1
ATOM 739 O O . THR A 1 101 ? -16.859 -0.713 -8.719 1 92.69 101 THR A O 1
ATOM 742 N N . THR A 1 102 ? -17.938 -0.94 -10.719 1 90.88 102 THR A N 1
ATOM 743 C CA . THR A 1 102 ? -18.484 -2.25 -10.398 1 90.88 102 THR A CA 1
ATOM 744 C C . THR A 1 102 ? -17.609 -3.363 -10.953 1 90.88 102 THR A C 1
ATOM 746 O O . THR A 1 102 ? -17.812 -4.539 -10.648 1 90.88 102 THR A O 1
ATOM 749 N N . LYS A 1 103 ? -16.625 -3.02 -11.727 1 95.31 103 LYS A N 1
ATOM 750 C CA . LYS A 1 103 ? -15.758 -4.02 -12.336 1 95.31 103 LYS A CA 1
ATOM 751 C C . LYS A 1 103 ? -14.289 -3.617 -12.203 1 95.31 103 LYS A C 1
ATOM 753 O O . LYS A 1 103 ? -13.602 -3.441 -13.211 1 95.31 103 LYS A O 1
ATOM 758 N N . PRO A 1 104 ? -13.766 -3.609 -10.977 1 96.69 104 PRO A N 1
ATOM 759 C CA . PRO A 1 104 ? -12.398 -3.115 -10.773 1 96.69 104 PRO A CA 1
ATOM 760 C C . PRO A 1 104 ? -11.352 -3.982 -11.461 1 96.69 104 PRO A C 1
ATOM 762 O O . PRO A 1 104 ? -10.305 -3.479 -11.883 1 96.69 104 PRO A O 1
ATOM 765 N N . TRP A 1 105 ? -11.641 -5.242 -11.727 1 98.25 105 TRP A N 1
ATOM 766 C CA . TRP A 1 105 ? -10.609 -6.191 -12.133 1 98.25 105 TRP A CA 1
ATOM 767 C C . TRP A 1 105 ? -10.477 -6.234 -13.648 1 98.25 105 TRP A C 1
ATOM 769 O O . TRP A 1 105 ? -9.719 -7.047 -14.188 1 98.25 105 TRP A O 1
ATOM 779 N N . VAL A 1 106 ? -11.18 -5.379 -14.414 1 96.56 106 VAL A N 1
ATOM 780 C CA . VAL A 1 106 ? -11.023 -5.27 -15.859 1 96.56 106 VAL A CA 1
ATOM 781 C C . VAL A 1 106 ? -10.766 -3.812 -16.234 1 96.56 106 VAL A C 1
ATOM 783 O O . VAL A 1 106 ? -10.883 -3.443 -17.406 1 96.56 106 VAL A O 1
ATOM 786 N N . ASP A 1 107 ? -10.484 -2.975 -15.258 1 96.25 107 ASP A N 1
ATOM 787 C CA . ASP A 1 107 ? -10.328 -1.536 -15.453 1 96.25 107 ASP A CA 1
ATOM 788 C C . ASP A 1 107 ? -8.992 -1.046 -14.891 1 96.25 107 ASP A C 1
ATOM 790 O O . ASP A 1 107 ? -8.938 -0.523 -13.781 1 96.25 107 ASP A O 1
ATOM 794 N N . ALA A 1 108 ? -7.949 -1.083 -15.695 1 97.94 108 ALA A N 1
ATOM 795 C CA . ALA A 1 108 ? -6.629 -0.646 -15.242 1 97.94 108 ALA A CA 1
ATOM 796 C C . ALA A 1 108 ? -6.621 0.848 -14.938 1 97.94 108 ALA A C 1
ATOM 798 O O . ALA A 1 108 ? -5.918 1.299 -14.031 1 97.94 108 ALA A O 1
ATOM 799 N N . GLU A 1 109 ? -7.402 1.603 -15.68 1 97.62 109 GLU A N 1
ATOM 800 C CA . GLU A 1 109 ? -7.457 3.051 -15.508 1 97.62 109 GLU A CA 1
ATOM 801 C C . GLU A 1 109 ? -7.992 3.42 -14.125 1 97.62 109 GLU A C 1
ATOM 803 O O . GLU A 1 109 ? -7.582 4.422 -13.539 1 97.62 109 GLU A O 1
ATOM 808 N N . TYR A 1 110 ? -8.969 2.576 -13.641 1 98 110 TYR A N 1
ATOM 809 C CA . TYR A 1 110 ? -9.5 2.721 -12.289 1 98 110 TYR A CA 1
ATOM 810 C C . TYR A 1 110 ? -8.367 2.766 -11.266 1 98 110 TYR A C 1
ATOM 812 O O . TYR A 1 110 ? -8.344 3.646 -10.398 1 98 110 TYR A O 1
ATOM 820 N N . PHE A 1 111 ? -7.379 1.93 -11.375 1 98.81 111 PHE A N 1
ATOM 821 C CA . PHE A 1 111 ? -6.234 1.871 -10.469 1 98.81 111 PHE A CA 1
ATOM 822 C C . PHE A 1 111 ? -5.289 3.037 -10.727 1 98.81 111 PHE A C 1
ATOM 824 O O . PHE A 1 111 ? -4.84 3.693 -9.781 1 98.81 111 PHE A O 1
ATOM 831 N N . HIS A 1 112 ? -5.008 3.328 -12.008 1 98.75 112 HIS A N 1
ATOM 832 C CA . HIS A 1 112 ? -4.078 4.395 -12.359 1 98.75 112 HIS A CA 1
ATOM 833 C C . HIS A 1 112 ? -4.547 5.742 -11.82 1 98.75 112 HIS A C 1
ATOM 835 O O . HIS A 1 112 ? -3.779 6.457 -11.172 1 98.75 112 HIS A O 1
ATOM 841 N N . LYS A 1 113 ? -5.785 6.062 -12.062 1 98.56 113 LYS A N 1
ATOM 842 C CA . LYS A 1 113 ? -6.324 7.359 -11.664 1 98.56 113 LYS A CA 1
ATOM 843 C C . LYS A 1 113 ? -6.344 7.496 -10.141 1 98.56 113 LYS A C 1
ATOM 845 O O . LYS A 1 113 ? -5.984 8.547 -9.602 1 98.56 113 LYS A O 1
ATOM 850 N N . THR A 1 114 ? -6.738 6.453 -9.477 1 98.75 114 THR A N 1
ATOM 851 C CA . THR A 1 114 ? -6.828 6.492 -8.023 1 98.75 114 THR A CA 1
ATOM 852 C C . THR A 1 114 ? -5.453 6.699 -7.398 1 98.75 114 THR A C 1
ATOM 854 O O . THR A 1 114 ? -5.27 7.59 -6.566 1 98.75 114 THR A O 1
ATOM 857 N N . LEU A 1 115 ? -4.426 5.91 -7.828 1 98.94 115 LEU A N 1
ATOM 858 C CA . LEU A 1 115 ? -3.1 6.027 -7.227 1 98.94 115 LEU A CA 1
ATOM 859 C C . LEU A 1 115 ? -2.422 7.324 -7.66 1 98.94 115 LEU A C 1
ATOM 861 O O . LEU A 1 115 ? -1.657 7.914 -6.891 1 98.94 115 LEU A O 1
ATOM 865 N N . ALA A 1 116 ? -2.732 7.793 -8.867 1 98.88 116 ALA A N 1
ATOM 866 C CA . ALA A 1 116 ? -2.158 9.047 -9.344 1 98.88 116 ALA A CA 1
ATOM 867 C C . ALA A 1 116 ? -2.479 10.195 -8.398 1 98.88 116 ALA A C 1
ATOM 869 O O . ALA A 1 116 ? -1.609 11.016 -8.086 1 98.88 116 ALA A O 1
ATOM 870 N N . VAL A 1 117 ? -3.646 10.195 -7.91 1 98.81 117 VAL A N 1
ATOM 871 C CA . VAL A 1 117 ? -4.078 11.297 -7.051 1 98.81 117 VAL A CA 1
ATOM 872 C C . VAL A 1 117 ? -3.756 10.969 -5.594 1 98.81 117 VAL A C 1
ATOM 874 O O . VAL A 1 117 ? -3.078 11.742 -4.914 1 98.81 117 VAL A O 1
ATOM 877 N N . ASN A 1 118 ? -4.184 9.805 -5.113 1 98.88 118 ASN A N 1
ATOM 878 C CA . ASN A 1 118 ? -4.18 9.492 -3.688 1 98.88 118 ASN A CA 1
ATOM 879 C C . ASN A 1 118 ? -2.77 9.219 -3.178 1 98.88 118 ASN A C 1
ATOM 881 O O . ASN A 1 118 ? -2.471 9.469 -2.008 1 98.88 118 ASN A O 1
ATOM 885 N N . PHE A 1 119 ? -1.925 8.656 -4.027 1 98.94 119 PHE A N 1
ATOM 886 C CA . PHE A 1 119 ? -0.582 8.305 -3.586 1 98.94 119 PHE A CA 1
ATOM 887 C C . PHE A 1 119 ? 0.456 9.227 -4.207 1 98.94 119 PHE A C 1
ATOM 889 O O . PHE A 1 119 ? 1.193 9.914 -3.494 1 98.94 119 PHE A O 1
ATOM 896 N N . PHE A 1 120 ? 0.478 9.32 -5.555 1 98.94 120 PHE A N 1
ATOM 897 C CA . PHE A 1 120 ? 1.516 10.094 -6.223 1 98.94 120 PHE A CA 1
ATOM 898 C C . PHE A 1 120 ? 1.326 11.586 -5.965 1 98.94 120 PHE A C 1
ATOM 900 O O . PHE A 1 120 ? 2.301 12.336 -5.891 1 98.94 120 PHE A O 1
ATOM 907 N N . GLY A 1 121 ? 0.067 12.023 -5.797 1 98.94 121 GLY A N 1
ATOM 908 C CA . GLY A 1 121 ? -0.131 13.398 -5.359 1 98.94 121 GLY A CA 1
ATOM 909 C C . GLY A 1 121 ? 0.644 13.742 -4.102 1 98.94 121 GLY A C 1
ATOM 910 O O . GLY A 1 121 ? 1.189 14.836 -3.98 1 98.94 121 GLY A O 1
ATOM 911 N N . MET A 1 122 ? 0.704 12.82 -3.189 1 98.88 122 MET A N 1
ATOM 912 C CA . MET A 1 122 ? 1.427 13.039 -1.94 1 98.88 122 MET A CA 1
ATOM 913 C C . MET A 1 122 ? 2.934 12.93 -2.156 1 98.88 122 MET A C 1
ATOM 915 O O . MET A 1 122 ? 3.705 13.68 -1.557 1 98.88 122 MET A O 1
ATOM 919 N N . VAL A 1 123 ? 3.352 11.992 -3.012 1 98.94 123 VAL A N 1
ATOM 920 C CA . VAL A 1 123 ? 4.758 11.891 -3.385 1 98.94 123 VAL A CA 1
ATOM 921 C C . VAL A 1 123 ? 5.227 13.211 -3.992 1 98.94 123 VAL A C 1
ATOM 923 O O . VAL A 1 123 ? 6.289 13.727 -3.633 1 98.94 123 VAL A O 1
ATOM 926 N N . HIS A 1 124 ? 4.41 13.75 -4.875 1 98.94 124 HIS A N 1
ATOM 927 C CA . HIS A 1 124 ? 4.742 15.016 -5.516 1 98.94 124 HIS A CA 1
ATOM 928 C C . HIS A 1 124 ? 4.844 16.141 -4.488 1 98.94 124 HIS A C 1
ATOM 930 O O . HIS A 1 124 ? 5.785 16.938 -4.527 1 98.94 124 HIS A O 1
ATOM 936 N N . GLY A 1 125 ? 3.9 16.188 -3.615 1 98.88 125 GLY A N 1
ATOM 937 C CA . GLY A 1 125 ? 3.943 17.188 -2.562 1 98.88 125 GLY A CA 1
ATOM 938 C C . GLY A 1 125 ? 5.184 17.078 -1.694 1 98.88 125 GLY A C 1
ATOM 939 O O . GLY A 1 125 ? 5.824 18.094 -1.397 1 98.88 125 GLY A O 1
ATOM 940 N N . LEU A 1 126 ? 5.527 15.875 -1.297 1 98.88 126 LEU A N 1
ATOM 941 C CA . LEU A 1 126 ? 6.688 15.648 -0.445 1 98.88 126 LEU A CA 1
ATOM 942 C C . LEU A 1 126 ? 7.977 16.031 -1.169 1 98.88 126 LEU A C 1
ATOM 944 O O . LEU A 1 126 ? 8.789 16.797 -0.64 1 98.88 126 LEU A O 1
ATOM 948 N N . THR A 1 127 ? 8.156 15.531 -2.377 1 98.56 127 THR A N 1
ATOM 949 C CA . THR A 1 127 ? 9.422 15.742 -3.072 1 98.56 127 THR A CA 1
ATOM 950 C C . THR A 1 127 ? 9.594 17.203 -3.455 1 98.56 127 THR A C 1
ATOM 952 O O . THR A 1 127 ? 10.719 17.688 -3.596 1 98.56 127 THR A O 1
ATOM 955 N N . THR A 1 128 ? 8.508 17.938 -3.557 1 98.69 128 THR A N 1
ATOM 956 C CA . THR A 1 128 ? 8.562 19.344 -3.943 1 98.69 128 THR A CA 1
ATOM 957 C C . THR A 1 128 ? 8.789 20.234 -2.721 1 98.69 128 THR A C 1
ATOM 959 O O . THR A 1 128 ? 9.602 21.172 -2.766 1 98.69 128 THR A O 1
ATOM 962 N N . PHE A 1 129 ? 8.172 19.906 -1.588 1 98.81 129 PHE A N 1
ATOM 963 C CA . PHE A 1 129 ? 8.07 20.938 -0.564 1 98.81 129 PHE A CA 1
ATOM 964 C C . PHE A 1 129 ? 8.75 20.5 0.724 1 98.81 129 PHE A C 1
ATOM 966 O O . PHE A 1 129 ? 8.984 21.312 1.62 1 98.81 129 PHE A O 1
ATOM 973 N N . LEU A 1 130 ? 9.094 19.172 0.869 1 98.75 130 LEU A N 1
ATOM 974 C CA . LEU A 1 130 ? 9.742 18.719 2.094 1 98.75 130 LEU A CA 1
ATOM 975 C C . LEU A 1 130 ? 11 19.547 2.373 1 98.75 130 LEU A C 1
ATOM 977 O O . LEU A 1 130 ? 11.273 19.891 3.523 1 98.75 130 LEU A O 1
ATOM 981 N N . PRO A 1 131 ? 11.812 19.922 1.353 1 98.25 131 PRO A N 1
ATOM 982 C CA . PRO A 1 131 ? 13.008 20.719 1.622 1 98.25 131 PRO A CA 1
ATOM 983 C C . PRO A 1 131 ? 12.68 22.047 2.309 1 98.25 131 PRO A C 1
ATOM 985 O O . PRO A 1 131 ? 13.453 22.531 3.137 1 98.25 131 PRO A O 1
ATOM 988 N N . LEU A 1 132 ? 11.562 22.688 2.027 1 98.62 132 LEU A N 1
ATOM 989 C CA . LEU A 1 132 ? 11.164 23.938 2.648 1 98.62 132 LEU A CA 1
ATOM 990 C C . LEU A 1 132 ? 10.711 23.719 4.086 1 98.62 132 LEU A C 1
ATOM 992 O O . LEU A 1 132 ? 10.836 24.609 4.93 1 98.62 132 LEU A O 1
ATOM 996 N N . VAL A 1 133 ? 10.172 22.531 4.367 1 98.88 133 VAL A N 1
ATOM 997 C CA . VAL A 1 133 ? 9.789 22.203 5.734 1 98.88 133 VAL A CA 1
ATOM 998 C C . VAL A 1 133 ? 11.039 21.984 6.586 1 98.88 133 VAL A C 1
ATOM 1000 O O . VAL A 1 133 ? 11.109 22.453 7.723 1 98.88 133 VAL A O 1
ATOM 1003 N N . LEU A 1 134 ? 12.008 21.328 5.98 1 98.56 134 LEU A N 1
ATOM 1004 C CA . LEU A 1 134 ? 13.234 20.984 6.691 1 98.56 134 LEU A CA 1
ATOM 1005 C C . LEU A 1 134 ? 14.023 22.25 7.043 1 98.56 134 LEU A C 1
ATOM 1007 O O . LEU A 1 134 ? 14.836 22.234 7.969 1 98.56 134 LEU A O 1
ATOM 1011 N N . LYS A 1 135 ? 13.742 23.344 6.375 1 97.94 135 LYS A N 1
ATOM 1012 C CA . LYS A 1 135 ? 14.461 24.594 6.574 1 97.94 135 LYS A CA 1
ATOM 1013 C C . LYS A 1 135 ? 13.914 25.359 7.773 1 97.94 135 LYS A C 1
ATOM 1015 O O . LYS A 1 135 ? 14.539 26.328 8.242 1 97.94 135 LYS A O 1
ATOM 1020 N N . THR A 1 136 ? 12.805 24.891 8.305 1 97.75 136 THR A N 1
ATOM 1021 C CA . THR A 1 136 ? 12.234 25.609 9.438 1 97.75 136 THR A CA 1
ATOM 1022 C C . THR A 1 136 ? 13.148 25.5 10.656 1 97.75 136 THR A C 1
ATOM 1024 O O . THR A 1 136 ? 13.953 24.562 10.758 1 97.75 136 THR A O 1
ATOM 1027 N N . THR A 1 137 ? 13.047 26.453 11.539 1 94.25 137 THR A N 1
ATOM 1028 C CA . THR A 1 137 ? 13.875 26.453 12.742 1 94.25 137 THR A CA 1
ATOM 1029 C C . THR A 1 137 ? 13.055 26.078 13.969 1 94.25 137 THR A C 1
ATOM 1031 O O . THR A 1 137 ? 13.609 25.734 15.016 1 94.25 137 THR A O 1
ATOM 1034 N N . GLY A 1 138 ? 11.789 26.141 13.914 1 94.81 138 GLY A N 1
ATOM 1035 C CA . GLY A 1 138 ? 10.891 25.734 14.984 1 94.81 138 GLY A CA 1
ATOM 1036 C C . GLY A 1 138 ? 10.07 24.516 14.648 1 94.81 138 GLY A C 1
ATOM 1037 O O . GLY A 1 138 ? 10.266 23.891 13.594 1 94.81 138 GLY A O 1
ATOM 1038 N N . PRO A 1 139 ? 9.203 24.172 15.594 1 97.38 139 PRO A N 1
ATOM 1039 C CA . PRO A 1 139 ? 8.367 23 15.344 1 97.38 139 PRO A CA 1
ATOM 1040 C C . PRO A 1 139 ? 7.59 23.094 14.031 1 97.38 139 PRO A C 1
ATOM 1042 O O . PRO A 1 139 ? 7.012 24.141 13.727 1 97.38 139 PRO A O 1
ATOM 1045 N N . SER A 1 140 ? 7.672 22.094 13.25 1 98.56 140 SER A N 1
ATOM 1046 C CA . SER A 1 140 ? 6.918 21.984 12.008 1 98.56 140 SER A CA 1
ATOM 1047 C C . SER A 1 140 ? 6.383 20.562 11.82 1 98.56 140 SER A C 1
ATOM 1049 O O . SER A 1 140 ? 6.789 19.641 12.523 1 98.56 140 SER A O 1
ATOM 1051 N N . ALA A 1 141 ? 5.398 20.438 10.969 1 98.88 141 ALA A N 1
ATOM 1052 C CA . ALA A 1 141 ? 4.75 19.141 10.82 1 98.88 141 ALA A CA 1
ATOM 1053 C C . ALA A 1 141 ? 4.41 18.844 9.367 1 98.88 141 ALA A C 1
ATOM 1055 O O . ALA A 1 141 ? 4.074 19.766 8.609 1 98.88 141 ALA A O 1
ATOM 1056 N N . VAL A 1 142 ? 4.562 17.625 9.008 1 98.94 142 VAL A N 1
ATOM 1057 C CA . VAL A 1 142 ? 4.043 17.078 7.766 1 98.94 142 VAL A CA 1
ATOM 1058 C C . VAL A 1 142 ? 2.914 16.094 8.07 1 98.94 142 VAL A C 1
ATOM 1060 O O . VAL A 1 142 ? 3.086 15.164 8.867 1 98.94 142 VAL A O 1
ATOM 1063 N N . VAL A 1 143 ? 1.742 16.328 7.5 1 98.94 143 VAL A N 1
ATOM 1064 C CA . VAL A 1 143 ? 0.58 15.477 7.715 1 98.94 143 VAL A CA 1
ATOM 1065 C C . VAL A 1 143 ? 0.137 14.859 6.391 1 98.94 143 VAL A C 1
ATOM 1067 O O . VAL A 1 143 ? -0.096 15.578 5.414 1 98.94 143 VAL A O 1
ATOM 1070 N N . LEU A 1 144 ? 0.118 13.578 6.312 1 98.94 144 LEU A N 1
ATOM 1071 C CA . LEU A 1 144 ? -0.494 12.867 5.195 1 98.94 144 LEU A CA 1
ATOM 1072 C C . LEU A 1 144 ? -1.815 12.234 5.613 1 98.94 144 LEU A C 1
ATOM 1074 O O . LEU A 1 144 ? -1.886 11.555 6.641 1 98.94 144 LEU A O 1
ATOM 1078 N N . THR A 1 145 ? -2.857 12.453 4.816 1 98.81 145 THR A N 1
ATOM 1079 C CA . THR A 1 145 ? -4.176 11.922 5.137 1 98.81 145 THR A CA 1
ATOM 1080 C C . THR A 1 145 ? -4.328 10.492 4.617 1 98.81 145 THR A C 1
ATOM 1082 O O . THR A 1 145 ? -4.312 10.266 3.406 1 98.81 145 THR A O 1
ATOM 1085 N N . GLY A 1 146 ? -4.398 9.609 5.523 1 98.31 146 GLY A N 1
ATOM 1086 C CA . GLY A 1 146 ? -4.637 8.219 5.203 1 98.31 146 GLY A CA 1
ATOM 1087 C C . GLY A 1 146 ? -6.105 7.836 5.238 1 98.31 146 GLY A C 1
ATOM 1088 O O . GLY A 1 146 ? -6.961 8.617 4.812 1 98.31 146 GLY A O 1
ATOM 1089 N N . SER A 1 147 ? -6.418 6.641 5.582 1 97.38 147 SER A N 1
ATOM 1090 C CA . SER A 1 147 ? -7.758 6.082 5.715 1 97.38 147 SER A CA 1
ATOM 1091 C C . SER A 1 147 ? -7.734 4.77 6.488 1 97.38 147 SER A C 1
ATOM 1093 O O . SER A 1 147 ? -6.75 4.031 6.441 1 97.38 147 SER A O 1
ATOM 1095 N N . LYS A 1 148 ? -8.828 4.484 7.215 1 96.12 148 LYS A N 1
ATOM 1096 C CA . LYS A 1 148 ? -8.992 3.156 7.805 1 96.12 148 LYS A CA 1
ATOM 1097 C C . LYS A 1 148 ? -8.93 2.068 6.734 1 96.12 148 LYS A C 1
ATOM 1099 O O . LYS A 1 148 ? -8.484 0.953 7.004 1 96.12 148 LYS A O 1
ATOM 1104 N N . GLN A 1 149 ? -9.336 2.438 5.562 1 96.44 149 GLN A N 1
ATOM 1105 C CA . GLN A 1 149 ? -9.352 1.504 4.441 1 96.44 149 GLN A CA 1
ATOM 1106 C C . GLN A 1 149 ? -7.938 1.065 4.07 1 96.44 149 GLN A C 1
ATOM 1108 O O . GLN A 1 149 ? -7.734 -0.049 3.584 1 96.44 149 GLN A O 1
ATOM 1113 N N . GLY A 1 150 ? -6.941 1.859 4.324 1 97.38 150 GLY A N 1
ATOM 1114 C CA . GLY A 1 150 ? -5.559 1.488 4.066 1 97.38 150 GLY A CA 1
ATOM 1115 C C . GLY A 1 150 ? -4.969 0.6 5.148 1 97.38 150 GLY A C 1
ATOM 1116 O O . GLY A 1 150 ? -3.834 0.135 5.027 1 97.38 150 GLY A O 1
ATOM 1117 N N . ILE A 1 151 ? -5.785 0.34 6.207 1 97.56 151 ILE A N 1
ATOM 1118 C CA . ILE A 1 151 ? -5.305 -0.433 7.348 1 97.56 151 ILE A CA 1
ATOM 1119 C C . ILE A 1 151 ? -6.121 -1.718 7.48 1 97.56 151 ILE A C 1
ATOM 1121 O O . ILE A 1 151 ? -5.562 -2.818 7.465 1 97.56 151 ILE A O 1
ATOM 1125 N N . THR A 1 152 ? -7.484 -1.6 7.473 1 96.44 152 THR A N 1
ATOM 1126 C CA . THR A 1 152 ? -8.336 -2.768 7.684 1 96.44 152 THR A CA 1
ATOM 1127 C C . THR A 1 152 ? -8.805 -3.342 6.352 1 96.44 152 THR A C 1
ATOM 1129 O O . THR A 1 152 ? -9.367 -4.438 6.305 1 96.44 152 THR A O 1
ATOM 1132 N N . ASN A 1 153 ? -8.688 -2.658 5.242 1 98.25 153 ASN A N 1
ATOM 1133 C CA . ASN A 1 153 ? -8.891 -3.135 3.877 1 98.25 153 ASN A CA 1
ATOM 1134 C C . ASN A 1 153 ? -10.281 -3.734 3.689 1 98.25 153 ASN A C 1
ATOM 1136 O O . ASN A 1 153 ? -10.414 -4.859 3.207 1 98.25 153 ASN A O 1
ATOM 1140 N N . PRO A 1 154 ? -11.336 -3.008 4.137 1 97.5 154 PRO A N 1
ATOM 1141 C CA . PRO A 1 154 ? -12.672 -3.561 3.871 1 97.5 154 PRO A CA 1
ATOM 1142 C C . PRO A 1 154 ? -12.914 -3.82 2.385 1 97.5 154 PRO A C 1
ATOM 1144 O O . PRO A 1 154 ? -12.43 -3.064 1.537 1 97.5 154 PRO A O 1
ATOM 1147 N N . PRO A 1 155 ? -13.68 -4.895 2.043 1 97.38 155 PRO A N 1
ATOM 1148 C CA . PRO A 1 155 ? -13.914 -5.254 0.643 1 97.38 155 PRO A CA 1
ATOM 1149 C C . PRO A 1 155 ? -14.648 -4.164 -0.133 1 97.38 155 PRO A C 1
ATOM 1151 O O . PRO A 1 155 ? -15.508 -3.475 0.425 1 97.38 155 PRO A O 1
ATOM 1154 N N . GLY A 1 156 ? -14.312 -4.035 -1.477 1 96.5 156 GLY A N 1
ATOM 1155 C CA . GLY A 1 156 ? -15.203 -3.279 -2.344 1 96.5 156 GLY A CA 1
ATOM 1156 C C . GLY A 1 156 ? -14.5 -2.168 -3.098 1 96.5 156 GLY A C 1
ATOM 1157 O O . GLY A 1 156 ? -15.047 -1.61 -4.051 1 96.5 156 GLY A O 1
ATOM 1158 N N . ASN A 1 157 ? -13.32 -1.806 -2.729 1 97.44 157 ASN A N 1
ATOM 1159 C CA . ASN A 1 157 ? -12.602 -0.701 -3.355 1 97.44 157 ASN A CA 1
ATOM 1160 C C . ASN A 1 157 ? -11.094 -0.958 -3.396 1 97.44 157 ASN A C 1
ATOM 1162 O O . ASN A 1 157 ? -10.32 -0.242 -2.758 1 97.44 157 ASN A O 1
ATOM 1166 N N . PRO A 1 158 ? -10.68 -1.909 -4.234 1 98.56 158 PRO A N 1
ATOM 1167 C CA . PRO A 1 158 ? -9.289 -2.369 -4.188 1 98.56 158 PRO A CA 1
ATOM 1168 C C . PRO A 1 158 ? -8.289 -1.259 -4.492 1 98.56 158 PRO A C 1
ATOM 1170 O O . PRO A 1 158 ? -7.234 -1.177 -3.855 1 98.56 158 PRO A O 1
ATOM 1173 N N . ALA A 1 159 ? -8.594 -0.354 -5.453 1 98.81 159 ALA A N 1
ATOM 1174 C CA . ALA A 1 159 ? -7.641 0.692 -5.809 1 98.81 159 ALA A CA 1
ATOM 1175 C C . ALA A 1 159 ? -7.469 1.689 -4.668 1 98.81 159 ALA A C 1
ATOM 1177 O O . ALA A 1 159 ? -6.344 2.072 -4.332 1 98.81 159 ALA A O 1
ATOM 1178 N N . TYR A 1 160 ? -8.547 2.143 -4.094 1 98.56 160 TYR A N 1
ATOM 1179 C CA . TYR A 1 160 ? -8.492 3.08 -2.979 1 98.56 160 TYR A CA 1
ATOM 1180 C C . TYR A 1 160 ? -7.75 2.475 -1.794 1 98.56 160 TYR A C 1
ATOM 1182 O O . TYR A 1 160 ? -6.859 3.107 -1.22 1 98.56 160 TYR A O 1
ATOM 1190 N N . ASN A 1 161 ? -8.125 1.219 -1.448 1 98.75 161 ASN A N 1
ATOM 1191 C CA . ASN A 1 161 ? -7.473 0.533 -0.34 1 98.75 161 ASN A CA 1
ATOM 1192 C C . ASN A 1 161 ? -5.969 0.408 -0.57 1 98.75 161 ASN A C 1
ATOM 1194 O O . ASN A 1 161 ? -5.176 0.657 0.339 1 98.75 161 ASN A O 1
ATOM 1198 N N . ALA A 1 162 ? -5.617 0.024 -1.76 1 98.88 162 ALA A N 1
ATOM 1199 C CA . ALA A 1 162 ? -4.203 -0.109 -2.102 1 98.88 162 ALA A CA 1
ATOM 1200 C C . ALA A 1 162 ? -3.48 1.229 -1.982 1 98.88 162 ALA A C 1
ATOM 1202 O O . ALA A 1 162 ? -2.379 1.302 -1.434 1 98.88 162 ALA A O 1
ATOM 1203 N N . SER A 1 163 ? -4.074 2.293 -2.486 1 98.94 163 SER A N 1
ATOM 1204 C CA . SER A 1 163 ? -3.461 3.617 -2.447 1 98.94 163 SER A CA 1
ATOM 1205 C C . SER A 1 163 ? -3.219 4.07 -1.012 1 98.94 163 SER A C 1
ATOM 1207 O O . SER A 1 163 ? -2.139 4.57 -0.687 1 98.94 163 SER A O 1
ATOM 1209 N N . LYS A 1 164 ? -4.207 3.867 -0.199 1 98.88 164 LYS A N 1
ATOM 1210 C CA . LYS A 1 164 ? -4.109 4.363 1.171 1 98.88 164 LYS A CA 1
ATOM 1211 C C . LYS A 1 164 ? -3.203 3.471 2.016 1 98.88 164 LYS A C 1
ATOM 1213 O O . LYS A 1 164 ? -2.543 3.945 2.941 1 98.88 164 LYS A O 1
ATOM 1218 N N . SER A 1 165 ? -3.115 2.174 1.675 1 98.88 165 SER A N 1
ATOM 1219 C CA . SER A 1 165 ? -2.109 1.323 2.303 1 98.88 165 SER A CA 1
ATOM 1220 C C . SER A 1 165 ? -0.699 1.789 1.959 1 98.88 165 SER A C 1
ATOM 1222 O O . SER A 1 165 ? 0.182 1.807 2.82 1 98.88 165 SER A O 1
ATOM 1224 N N . ALA A 1 166 ? -0.481 2.141 0.714 1 98.94 166 ALA A N 1
ATOM 1225 C CA . ALA A 1 166 ? 0.806 2.678 0.278 1 98.94 166 ALA A CA 1
ATOM 1226 C C . ALA A 1 166 ? 1.134 3.979 1.007 1 98.94 166 ALA A C 1
ATOM 1228 O O . ALA A 1 166 ? 2.277 4.195 1.415 1 98.94 166 ALA A O 1
ATOM 1229 N N . VAL A 1 167 ? 0.148 4.812 1.21 1 98.94 167 VAL A N 1
ATOM 1230 C CA . VAL A 1 167 ? 0.325 6.078 1.91 1 98.94 167 VAL A CA 1
ATOM 1231 C C . VAL A 1 167 ? 0.789 5.816 3.342 1 98.94 167 VAL A C 1
ATOM 1233 O O . VAL A 1 167 ? 1.736 6.445 3.818 1 98.94 167 VAL A O 1
ATOM 1236 N N . LYS A 1 168 ? 0.101 4.906 4.012 1 98.94 168 LYS A N 1
ATOM 1237 C CA . LYS A 1 168 ? 0.493 4.57 5.375 1 98.94 168 LYS A CA 1
ATOM 1238 C C . LYS A 1 168 ? 1.951 4.129 5.438 1 98.94 168 LYS A C 1
ATOM 1240 O O . LYS A 1 168 ? 2.713 4.594 6.289 1 98.94 168 LYS A O 1
ATOM 1245 N N . THR A 1 169 ? 2.322 3.262 4.547 1 98.88 169 THR A N 1
ATOM 1246 C CA . THR A 1 169 ? 3.658 2.676 4.516 1 98.88 169 THR A CA 1
ATOM 1247 C C . THR A 1 169 ? 4.711 3.75 4.258 1 98.88 169 THR A C 1
ATOM 1249 O O . THR A 1 169 ? 5.73 3.805 4.945 1 98.88 169 THR A O 1
ATOM 1252 N N . MET A 1 170 ? 4.453 4.598 3.336 1 98.88 170 MET A N 1
ATOM 1253 C CA . MET A 1 170 ? 5.387 5.664 2.994 1 98.88 170 MET A CA 1
ATOM 1254 C C . MET A 1 170 ? 5.52 6.66 4.145 1 98.88 170 MET A C 1
ATOM 1256 O O . MET A 1 170 ? 6.621 7.113 4.453 1 98.88 170 MET A O 1
ATOM 1260 N N . THR A 1 171 ? 4.418 7.02 4.758 1 98.94 171 THR A N 1
ATOM 1261 C CA . THR A 1 171 ? 4.438 8 5.84 1 98.94 171 THR A CA 1
ATOM 1262 C C . THR A 1 171 ? 5.246 7.477 7.027 1 98.94 171 THR A C 1
ATOM 1264 O O . THR A 1 171 ? 5.938 8.242 7.699 1 98.94 171 THR A O 1
ATOM 1267 N N . GLU A 1 172 ? 5.125 6.172 7.316 1 98.88 172 GLU A N 1
ATOM 1268 C CA . GLU A 1 172 ? 5.918 5.562 8.383 1 98.88 172 GLU A CA 1
ATOM 1269 C C . GLU A 1 172 ? 7.41 5.695 8.102 1 98.88 172 GLU A C 1
ATOM 1271 O O . GLU A 1 172 ? 8.195 5.98 9.008 1 98.88 172 GLU A O 1
ATOM 1276 N N . GLN A 1 173 ? 7.785 5.496 6.863 1 98.81 173 GLN A N 1
ATOM 1277 C CA . GLN A 1 173 ? 9.172 5.66 6.445 1 98.81 173 GLN A CA 1
ATOM 1278 C C . GLN A 1 173 ? 9.641 7.102 6.641 1 98.81 173 GLN A C 1
ATOM 1280 O O . GLN A 1 173 ? 10.75 7.34 7.121 1 98.81 173 GLN A O 1
ATOM 1285 N N . LEU A 1 174 ? 8.797 8.016 6.293 1 98.88 174 LEU A N 1
ATOM 1286 C CA . LEU A 1 174 ? 9.125 9.438 6.445 1 98.88 174 LEU A CA 1
ATOM 1287 C C . LEU A 1 174 ? 9.375 9.781 7.91 1 98.88 174 LEU A C 1
ATOM 1289 O O . LEU A 1 174 ? 10.375 10.422 8.242 1 98.88 174 LEU A O 1
ATOM 1293 N N . ALA A 1 175 ? 8.445 9.359 8.758 1 98.81 175 ALA A N 1
ATOM 1294 C CA . ALA A 1 175 ? 8.578 9.625 10.188 1 98.81 175 ALA A CA 1
ATOM 1295 C C . ALA A 1 175 ? 9.883 9.062 10.734 1 98.81 175 ALA A C 1
ATOM 1297 O O . ALA A 1 175 ? 10.578 9.719 11.508 1 98.81 175 ALA A O 1
ATOM 1298 N N . HIS A 1 176 ? 10.18 7.848 10.328 1 98.5 176 HIS A N 1
ATOM 1299 C CA . HIS A 1 176 ? 11.422 7.227 10.758 1 98.5 176 HIS A CA 1
ATOM 1300 C C . HIS A 1 176 ? 12.633 8.047 10.32 1 98.5 176 HIS A C 1
ATOM 1302 O O . HIS A 1 176 ? 13.539 8.289 11.109 1 98.5 176 HIS A O 1
ATOM 1308 N N . ASP A 1 177 ? 12.656 8.477 9.094 1 98.56 177 ASP A N 1
ATOM 1309 C CA . ASP A 1 177 ? 13.805 9.195 8.555 1 98.56 177 ASP A CA 1
ATOM 1310 C C . ASP A 1 177 ? 13.977 10.555 9.227 1 98.56 177 ASP A C 1
ATOM 1312 O O . ASP A 1 177 ? 15.094 10.977 9.508 1 98.56 177 ASP A O 1
ATOM 1316 N N . LEU A 1 178 ? 12.891 11.203 9.516 1 98.56 178 LEU A N 1
ATOM 1317 C CA . LEU A 1 178 ? 12.945 12.523 10.133 1 98.56 178 LEU A CA 1
ATOM 1318 C C . LEU A 1 178 ? 13.508 12.438 11.547 1 98.56 178 LEU A C 1
ATOM 1320 O O . LEU A 1 178 ? 14.18 13.359 12.008 1 98.56 178 LEU A O 1
ATOM 1324 N N . ARG A 1 179 ? 13.289 11.344 12.211 1 97.81 179 ARG A N 1
ATOM 1325 C CA . ARG A 1 179 ? 13.656 11.266 13.625 1 97.81 179 ARG A CA 1
ATOM 1326 C C . ARG A 1 179 ? 15.016 10.602 13.805 1 97.81 179 ARG A C 1
ATOM 1328 O O . ARG A 1 179 ? 15.602 10.664 14.883 1 97.81 179 ARG A O 1
ATOM 1335 N N . THR A 1 180 ? 15.547 9.984 12.742 1 97.56 180 THR A N 1
ATOM 1336 C CA . THR A 1 180 ? 16.75 9.156 12.883 1 97.56 180 THR A CA 1
ATOM 1337 C C . THR A 1 180 ? 18 9.945 12.508 1 97.56 180 THR A C 1
ATOM 1339 O O . THR A 1 180 ? 18.141 10.391 11.367 1 97.56 180 THR A O 1
ATOM 1342 N N . PRO A 1 181 ? 19 10.055 13.352 1 97.06 181 PRO A N 1
ATOM 1343 C CA . PRO A 1 181 ? 20.156 10.914 13.133 1 97.06 181 PRO A CA 1
ATOM 1344 C C . PRO A 1 181 ? 20.953 10.516 11.891 1 97.06 181 PRO A C 1
ATOM 1346 O O . PRO A 1 181 ? 21.547 11.367 11.227 1 97.06 181 PRO A O 1
ATOM 1349 N N . SER A 1 182 ? 20.969 9.289 11.5 1 95 182 SER A N 1
ATOM 1350 C CA . SER A 1 182 ? 21.766 8.82 10.375 1 95 182 SER A CA 1
ATOM 1351 C C . SER A 1 182 ? 21.062 9.086 9.047 1 95 182 SER A C 1
ATOM 1353 O O . SER A 1 182 ? 21.656 8.906 7.98 1 95 182 SER A O 1
ATOM 1355 N N . SER A 1 183 ? 19.844 9.562 9.117 1 96.19 183 SER A N 1
ATOM 1356 C CA . SER A 1 183 ? 19.078 9.836 7.91 1 96.19 183 SER A CA 1
ATOM 1357 C C . SER A 1 183 ? 19.531 11.141 7.246 1 96.19 183 SER A C 1
ATOM 1359 O O . SER A 1 183 ? 19.922 12.086 7.934 1 96.19 183 SER A O 1
ATOM 1361 N N . SER A 1 184 ? 19.422 11.172 5.902 1 94.56 184 SER A N 1
ATOM 1362 C CA . SER A 1 184 ? 19.797 12.344 5.129 1 94.56 184 SER A CA 1
ATOM 1363 C C . SER A 1 184 ? 18.828 13.5 5.367 1 94.56 184 SER A C 1
ATOM 1365 O O . SER A 1 184 ? 19.141 14.648 5.051 1 94.56 184 SER A O 1
ATOM 1367 N N . ILE A 1 185 ? 17.656 13.188 5.965 1 98 185 ILE A N 1
ATOM 1368 C CA . ILE A 1 185 ? 16.688 14.258 6.195 1 98 185 ILE A CA 1
ATOM 1369 C C . ILE A 1 185 ? 16.406 14.383 7.691 1 98 185 ILE A C 1
ATOM 1371 O O . ILE A 1 185 ? 15.312 14.789 8.086 1 98 185 ILE A O 1
ATOM 1375 N N . TYR A 1 186 ? 17.406 13.992 8.508 1 97.75 186 TYR A N 1
ATOM 1376 C CA . TYR A 1 186 ? 17.25 14.109 9.953 1 97.75 186 TYR A CA 1
ATOM 1377 C C . TYR A 1 186 ? 16.844 15.523 10.344 1 97.75 186 TYR A C 1
ATOM 1379 O O . TYR A 1 186 ? 17.547 16.5 10.039 1 97.75 186 TYR A O 1
ATOM 1387 N N . ALA A 1 187 ? 15.711 15.641 10.961 1 98.44 187 ALA A N 1
ATOM 1388 C CA . ALA A 1 187 ? 15.156 16.891 11.445 1 98.44 187 ALA A CA 1
ATOM 1389 C C . ALA A 1 187 ? 14.211 16.656 12.625 1 98.44 187 ALA A C 1
ATOM 1391 O O . ALA A 1 187 ? 12.992 16.656 12.461 1 98.44 187 ALA A O 1
ATOM 1392 N N . PRO A 1 188 ? 14.719 16.578 13.789 1 95.56 188 PRO A N 1
ATOM 1393 C CA . PRO A 1 188 ? 13.914 16.188 14.945 1 95.56 188 PRO A CA 1
ATOM 1394 C C . PRO A 1 188 ? 12.844 17.219 15.297 1 95.56 188 PRO A C 1
ATOM 1396 O O . PRO A 1 188 ? 11.906 16.922 16.031 1 95.56 188 PRO A O 1
ATOM 1399 N N . HIS A 1 189 ? 13.008 18.469 14.781 1 97.25 189 HIS A N 1
ATOM 1400 C CA . HIS A 1 189 ? 12.008 19.484 15.047 1 97.25 189 HIS A CA 1
ATOM 1401 C C . HIS A 1 189 ? 10.82 19.375 14.094 1 97.25 189 HIS A C 1
ATOM 1403 O O . HIS A 1 189 ? 9.805 20.047 14.266 1 97.25 189 HIS A O 1
ATOM 1409 N N . VAL A 1 190 ? 10.945 18.5 13.031 1 98.62 190 VAL A N 1
ATOM 1410 C CA . VAL A 1 190 ? 9.867 18.25 12.078 1 98.62 190 VAL A CA 1
ATOM 1411 C C . VAL A 1 190 ? 9.18 16.922 12.422 1 98.62 190 VAL A C 1
ATOM 1413 O O . VAL A 1 190 ? 9.812 15.867 12.406 1 98.62 190 VAL A O 1
ATOM 1416 N N . SER A 1 191 ? 7.891 16.969 12.719 1 98.44 191 SER A N 1
ATOM 1417 C CA . SER A 1 191 ? 7.137 15.75 12.984 1 98.44 191 SER A CA 1
ATOM 1418 C C . SER A 1 191 ? 6.34 15.32 11.766 1 98.44 191 SER A C 1
ATOM 1420 O O . SER A 1 191 ? 5.93 16.156 10.953 1 98.44 191 SER A O 1
ATOM 1422 N N . ALA A 1 192 ? 6.223 14.047 11.586 1 98.81 192 ALA A N 1
ATOM 1423 C CA . ALA A 1 192 ? 5.336 13.469 10.578 1 98.81 192 ALA A CA 1
ATOM 1424 C C . ALA A 1 192 ? 4.137 12.781 11.227 1 98.81 192 ALA A C 1
ATOM 1426 O O . ALA A 1 192 ? 4.266 12.164 12.289 1 98.81 192 ALA A O 1
ATOM 1427 N N . HIS A 1 193 ? 2.988 12.898 10.562 1 98.88 193 HIS A N 1
ATOM 1428 C CA . HIS A 1 193 ? 1.753 12.344 11.102 1 98.88 193 HIS A CA 1
ATOM 1429 C C . HIS A 1 193 ? 0.916 11.695 10.008 1 98.88 193 HIS A C 1
ATOM 1431 O O . HIS A 1 193 ? 0.822 12.227 8.898 1 98.88 193 HIS A O 1
ATOM 1437 N N . LEU A 1 194 ? 0.405 10.539 10.336 1 98.94 194 LEU A N 1
ATOM 1438 C CA . LEU A 1 194 ? -0.632 9.914 9.523 1 98.94 194 LEU A CA 1
ATOM 1439 C C . LEU A 1 194 ? -2.018 10.211 10.086 1 98.94 194 LEU A C 1
ATOM 1441 O O . LEU A 1 194 ? -2.414 9.633 11.102 1 98.94 194 LEU A O 1
ATOM 1445 N N . LEU A 1 195 ? -2.77 11.102 9.43 1 98.94 195 LEU A N 1
ATOM 1446 C CA . LEU A 1 195 ? -4.145 11.391 9.828 1 98.94 195 LEU A CA 1
ATOM 1447 C C . LEU A 1 195 ? -5.113 10.414 9.172 1 98.94 195 LEU A C 1
ATOM 1449 O O . LEU A 1 195 ? -5.184 10.328 7.941 1 98.94 195 LEU A O 1
ATOM 1453 N N . VAL A 1 196 ? -5.84 9.68 9.961 1 98.62 196 VAL A N 1
ATOM 1454 C CA . VAL A 1 196 ? -6.805 8.703 9.477 1 98.62 196 VAL A CA 1
ATOM 1455 C C . VAL A 1 196 ? -8.211 9.086 9.945 1 98.62 196 VAL A C 1
ATOM 1457 O O . VAL A 1 196 ? -8.641 8.68 11.031 1 98.62 196 VAL A O 1
ATOM 1460 N N . PRO A 1 197 ? -8.93 9.773 9.094 1 97.56 197 PRO A N 1
ATOM 1461 C CA . PRO A 1 197 ? -10.281 10.18 9.484 1 97.56 197 PRO A CA 1
ATOM 1462 C C . PRO A 1 197 ? -11.234 8.984 9.641 1 97.56 197 PRO A C 1
ATOM 1464 O O . PRO A 1 197 ? -11.094 7.992 8.922 1 97.56 197 PRO A O 1
ATOM 1467 N N . GLY A 1 198 ? -12.141 9.039 10.633 1 94.69 198 GLY A N 1
ATOM 1468 C CA . GLY A 1 198 ? -13.305 8.164 10.617 1 94.69 198 GLY A CA 1
ATOM 1469 C C . GLY A 1 198 ? -14.328 8.562 9.578 1 94.69 198 GLY A C 1
ATOM 1470 O O . GLY A 1 198 ? -14.023 9.305 8.641 1 94.69 198 GLY A O 1
ATOM 1471 N N . TRP A 1 199 ? -15.5 7.945 9.711 1 92.5 199 TRP A N 1
ATOM 1472 C CA . TRP A 1 199 ? -16.562 8.398 8.82 1 92.5 199 TRP A CA 1
ATOM 1473 C C . TRP A 1 199 ? -16.812 9.891 8.977 1 92.5 199 TRP A C 1
ATOM 1475 O O . TRP A 1 199 ? -17.219 10.344 10.055 1 92.5 199 TRP A O 1
ATOM 1485 N N . THR A 1 200 ? -16.484 10.656 7.965 1 92.69 200 THR A N 1
ATOM 1486 C CA . THR A 1 200 ? -16.594 12.109 7.969 1 92.69 200 THR A CA 1
ATOM 1487 C C . THR A 1 200 ? -17.5 12.586 6.84 1 92.69 200 THR A C 1
ATOM 1489 O O . THR A 1 200 ? -17.422 12.078 5.719 1 92.69 200 THR A O 1
ATOM 1492 N N . PHE A 1 201 ? -18.328 13.516 7.156 1 88.19 201 PHE A N 1
ATOM 1493 C CA . PHE A 1 201 ? -19.234 14.07 6.168 1 88.19 201 PHE A CA 1
ATOM 1494 C C . PHE A 1 201 ? -18.531 15.086 5.281 1 88.19 201 PHE A C 1
ATOM 1496 O O . PHE A 1 201 ? -18.469 16.266 5.617 1 88.19 201 PHE A O 1
ATOM 1503 N N . THR A 1 202 ? -18.031 14.68 4.105 1 85 202 THR A N 1
ATOM 1504 C CA . THR A 1 202 ? -17.297 15.492 3.139 1 85 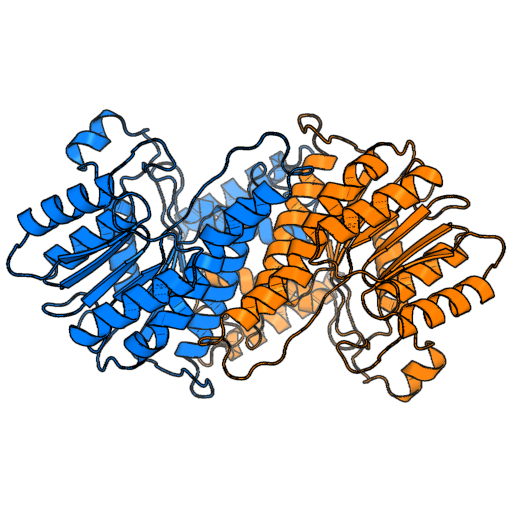202 THR A CA 1
ATOM 1505 C C . THR A 1 202 ? -17.844 15.289 1.732 1 85 202 THR A C 1
ATOM 1507 O O . THR A 1 202 ? -18.891 14.664 1.556 1 85 202 THR A O 1
ATOM 1510 N N . GLY A 1 203 ? -17.219 15.961 0.766 1 77.06 203 GLY A N 1
ATOM 1511 C CA . GLY A 1 203 ? -17.578 15.742 -0.626 1 77.06 203 GLY A CA 1
ATOM 1512 C C . GLY A 1 203 ? -17.469 14.289 -1.046 1 77.06 203 GLY A C 1
ATOM 1513 O O . GLY A 1 203 ? -18.203 13.836 -1.933 1 77.06 203 GLY A O 1
ATOM 1514 N N . LEU A 1 204 ? -16.609 13.578 -0.479 1 75.19 204 LEU A N 1
ATOM 1515 C CA . LEU A 1 204 ? -16.484 12.156 -0.75 1 75.19 204 LEU A CA 1
ATOM 1516 C C . LEU A 1 204 ? -17.734 11.398 -0.292 1 75.19 204 LEU A C 1
ATOM 1518 O O . LEU A 1 204 ? -18.047 10.336 -0.828 1 75.19 204 LEU A O 1
ATOM 1522 N N . SER A 1 205 ? -18.328 12.148 0.641 1 69.56 205 SER A N 1
ATOM 1523 C CA . SER A 1 205 ? -19.547 11.539 1.174 1 69.56 205 SER A CA 1
ATOM 1524 C C . SER A 1 205 ? -20.766 12.367 0.823 1 69.56 205 SER A C 1
ATOM 1526 O O . SER A 1 205 ? -21.844 12.195 1.423 1 69.56 205 SER A O 1
ATOM 1528 N N . GLY A 1 206 ? -20.609 13.383 -0.035 1 67.69 206 GLY A N 1
ATOM 1529 C CA . GLY A 1 206 ? -21.781 14.078 -0.547 1 67.69 206 GLY A CA 1
ATOM 1530 C C . GLY A 1 206 ? -21.844 15.531 -0.123 1 67.69 206 GLY A C 1
ATOM 1531 O O . GLY A 1 206 ? -22.781 16.25 -0.475 1 67.69 206 GLY A O 1
ATOM 1532 N N . ASN A 1 207 ? -20.875 15.984 0.644 1 74.75 207 ASN A N 1
ATOM 1533 C CA . ASN A 1 207 ? -20.828 17.359 1.108 1 74.75 207 ASN A CA 1
ATOM 1534 C C . ASN A 1 207 ? -19.781 18.172 0.345 1 74.75 207 ASN A C 1
ATOM 1536 O O . ASN A 1 207 ? -18.781 18.609 0.922 1 74.75 207 ASN A O 1
ATOM 1540 N N . VAL A 1 208 ? -20.172 18.625 -0.761 1 75.75 208 VAL A N 1
ATOM 1541 C CA . VAL A 1 208 ? -19.188 19.203 -1.689 1 75.75 208 VAL A CA 1
ATOM 1542 C C . VAL A 1 208 ? -18.953 20.672 -1.349 1 75.75 208 VAL A C 1
ATOM 1544 O O . VAL A 1 208 ? -19.906 21.422 -1.112 1 75.75 208 VAL A O 1
ATOM 1547 N N . GLY A 1 209 ? -17.672 20.984 -1.248 1 81.12 209 GLY A N 1
ATOM 1548 C CA . GLY A 1 209 ? -17.281 22.375 -1.043 1 81.12 209 GLY A CA 1
ATOM 1549 C C . GLY A 1 209 ? -16.938 22.688 0.4 1 81.12 209 GLY A C 1
ATOM 1550 O O . GLY A 1 209 ? -16.812 21.781 1.226 1 81.12 209 GLY A O 1
ATOM 1551 N N . PRO A 1 210 ? -16.656 23.969 0.652 1 83.88 210 PRO A N 1
ATOM 1552 C CA . PRO A 1 210 ? -16.375 24.438 2.014 1 83.88 210 PRO A CA 1
ATOM 1553 C C . PRO A 1 210 ? -17.641 24.719 2.812 1 83.88 210 PRO A C 1
ATOM 1555 O O . PRO A 1 210 ? -17.906 25.875 3.156 1 83.88 210 PRO A O 1
ATOM 1558 N N . VAL A 1 211 ? -18.391 23.688 3.139 1 80.25 211 VAL A N 1
ATOM 1559 C CA . VAL A 1 211 ? -19.688 23.797 3.775 1 80.25 211 VAL A CA 1
ATOM 1560 C C . VAL A 1 211 ? -19.516 24.109 5.258 1 80.25 211 VAL A C 1
ATOM 1562 O O . VAL A 1 211 ? -18.812 23.391 5.977 1 80.25 211 VAL A O 1
ATOM 1565 N N . PRO A 1 212 ? -20.125 25.188 5.703 1 83.94 212 PRO A N 1
ATOM 1566 C CA . PRO A 1 212 ? -20.062 25.5 7.129 1 83.94 212 PRO A CA 1
ATOM 1567 C C . PRO A 1 212 ? -20.688 24.406 8 1 83.94 212 PRO A C 1
ATOM 1569 O O . PRO A 1 212 ? -21.625 23.719 7.57 1 83.94 212 PRO A O 1
ATOM 1572 N N . ASP A 1 213 ? -20.203 24.281 9.219 1 86.75 213 ASP A N 1
ATOM 1573 C CA . ASP A 1 213 ? -20.656 23.25 10.148 1 86.75 213 ASP A CA 1
ATOM 1574 C C . ASP A 1 213 ? -22.172 23.328 10.359 1 86.75 213 ASP A C 1
ATOM 1576 O O . ASP A 1 213 ? -22.859 22.297 10.398 1 86.75 213 ASP A O 1
ATOM 1580 N N . GLU A 1 214 ? -22.641 24.516 10.484 1 86.81 214 GLU A N 1
ATOM 1581 C CA . GLU A 1 214 ? -24.062 24.734 10.766 1 86.81 214 GLU A CA 1
ATOM 1582 C C . GLU A 1 214 ? -24.938 24.172 9.641 1 86.81 214 GLU A C 1
ATOM 1584 O O . GLU A 1 214 ? -26.016 23.625 9.898 1 86.81 214 GLU A O 1
ATOM 1589 N N . GLU A 1 215 ? -24.5 24.328 8.453 1 86.12 215 GLU A N 1
ATOM 1590 C CA . GLU A 1 215 ? -25.219 23.812 7.293 1 86.12 215 GLU A CA 1
ATOM 1591 C C . GLU A 1 215 ? -25.078 22.297 7.184 1 86.12 215 GLU A C 1
ATOM 1593 O O . GLU A 1 215 ? -26.047 21.594 6.891 1 86.12 215 GLU A O 1
ATOM 1598 N N . ALA A 1 216 ? -23.906 21.797 7.422 1 87.06 216 ALA A N 1
ATOM 1599 C CA . ALA A 1 216 ? -23.641 20.375 7.324 1 87.06 216 ALA A CA 1
ATOM 1600 C C . ALA A 1 216 ? -24.438 19.594 8.367 1 87.06 216 ALA A C 1
ATOM 1602 O O . ALA A 1 216 ? -24.859 18.469 8.117 1 87.06 216 ALA A O 1
ATOM 1603 N N . LEU A 1 217 ? -24.594 20.141 9.531 1 88.06 217 LEU A N 1
ATOM 1604 C CA . LEU A 1 217 ? -25.266 19.484 10.641 1 88.06 217 LEU A CA 1
ATOM 1605 C C . LEU A 1 217 ? -26.703 19.109 10.266 1 88.06 217 LEU A C 1
ATOM 1607 O O . LEU A 1 217 ? -27.266 18.156 10.805 1 88.06 217 LEU A O 1
ATOM 1611 N N . LYS A 1 218 ? -27.312 19.859 9.305 1 87.25 218 LYS A N 1
ATOM 1612 C CA . LYS A 1 218 ? -28.703 19.672 8.914 1 87.25 218 LYS A CA 1
ATOM 1613 C C . LYS A 1 218 ? -28.875 18.375 8.109 1 87.25 218 LYS A C 1
ATOM 1615 O O . LYS A 1 218 ? -29.969 17.781 8.117 1 87.25 218 LYS A O 1
ATOM 1620 N N . THR A 1 219 ? -27.812 17.938 7.512 1 86.81 219 THR A N 1
ATOM 1621 C CA . THR A 1 219 ? -27.969 16.812 6.582 1 86.81 219 THR A CA 1
ATOM 1622 C C . THR A 1 219 ? -26.969 15.711 6.895 1 86.81 219 THR A C 1
ATOM 1624 O O . THR A 1 219 ? -27.047 14.617 6.324 1 86.81 219 THR A O 1
ATOM 1627 N N . LYS A 1 220 ? -26.156 15.969 7.824 1 87.62 220 LYS A N 1
ATOM 1628 C CA . LYS A 1 220 ? -25.109 15 8.125 1 87.62 220 LYS A CA 1
ATOM 1629 C C . LYS A 1 220 ? -25.688 13.711 8.68 1 87.62 220 LYS A C 1
ATOM 1631 O O . LYS A 1 220 ? -26.516 13.734 9.594 1 87.62 220 LYS A O 1
ATOM 1636 N N . PRO A 1 221 ? -25.234 12.555 8.133 1 89.12 221 PRO A N 1
ATOM 1637 C CA . PRO A 1 221 ? -25.641 11.297 8.766 1 89.12 221 PRO A CA 1
ATOM 1638 C C . PRO A 1 221 ? -25.203 11.211 10.227 1 89.12 221 PRO A C 1
ATOM 1640 O O . PRO A 1 221 ? -24.125 11.695 10.586 1 89.12 221 PRO A O 1
ATOM 1643 N N . ARG A 1 222 ? -26.016 10.547 11.07 1 89.44 222 ARG A N 1
ATOM 1644 C CA . ARG A 1 222 ? -25.812 10.508 12.516 1 89.44 222 ARG A CA 1
ATOM 1645 C C . ARG A 1 222 ? -24.422 9.945 12.852 1 89.44 222 ARG A C 1
ATOM 1647 O O . ARG A 1 222 ? -23.75 10.445 13.75 1 89.44 222 ARG A O 1
ATOM 1654 N N . GLY A 1 223 ? -23.922 9.023 12.164 1 92 223 GLY A N 1
ATOM 1655 C CA . GLY A 1 223 ? -22.688 8.328 12.492 1 92 223 GLY A CA 1
ATOM 1656 C C . GLY A 1 223 ? -21.453 9.094 12.055 1 92 223 GLY A C 1
ATOM 1657 O O . GLY A 1 223 ? -20.359 8.844 12.562 1 92 223 GLY A O 1
ATOM 1658 N N . ALA A 1 224 ? -21.609 10.086 11.211 1 93.19 224 ALA A N 1
ATOM 1659 C CA . ALA A 1 224 ? -20.469 10.773 10.609 1 93.19 224 ALA A CA 1
ATOM 1660 C C . ALA A 1 224 ? -20.016 11.945 11.477 1 93.19 224 ALA A C 1
ATOM 1662 O O . ALA A 1 224 ? -20.844 12.594 12.133 1 93.19 224 ALA A O 1
ATOM 1663 N N . TRP A 1 225 ? -18.766 12.203 11.516 1 95.94 225 TRP A N 1
ATOM 1664 C CA . TRP A 1 225 ? -18.219 13.43 12.07 1 95.94 225 TRP A CA 1
ATOM 1665 C C . TRP A 1 225 ? -18.25 14.555 11.047 1 95.94 225 TRP A C 1
ATOM 1667 O O . TRP A 1 225 ? -18.297 14.305 9.836 1 95.94 225 TRP A O 1
ATOM 1677 N N . LEU A 1 226 ? -18.25 15.742 11.57 1 94.75 226 LEU A N 1
ATOM 1678 C CA . LEU A 1 226 ? -17.938 16.891 10.742 1 94.75 226 LEU A CA 1
ATOM 1679 C C . LEU A 1 226 ? -16.438 16.984 10.477 1 94.75 226 LEU A C 1
ATOM 1681 O O . LEU A 1 226 ? -15.633 16.516 11.289 1 94.75 226 LEU A O 1
ATOM 1685 N N . PRO A 1 227 ? -16.062 17.641 9.375 1 96.44 227 PRO A N 1
ATOM 1686 C CA . PRO A 1 227 ? -14.633 17.875 9.125 1 96.44 227 PRO A CA 1
ATOM 1687 C C . PRO A 1 227 ? -13.953 18.625 10.258 1 96.44 227 PRO A C 1
ATOM 1689 O O . PRO A 1 227 ? -12.805 18.344 10.594 1 96.44 227 PRO A O 1
ATOM 1692 N N . SER A 1 228 ? -14.664 19.547 10.922 1 96.69 228 SER A N 1
ATOM 1693 C CA . SER A 1 228 ? -14.102 20.344 12.008 1 96.69 228 SER A CA 1
ATOM 1694 C C . SER A 1 228 ? -13.75 19.469 13.211 1 96.69 228 SER A C 1
ATOM 1696 O O . SER A 1 228 ? -12.781 19.75 13.922 1 96.69 228 SER A O 1
ATOM 1698 N N . GLN A 1 229 ? -14.516 18.375 13.414 1 97.06 229 GLN A N 1
ATOM 1699 C CA . GLN A 1 229 ? -14.211 17.438 14.5 1 97.06 229 GLN A CA 1
ATOM 1700 C C . GLN A 1 229 ? -12.93 16.672 14.219 1 97.06 229 GLN A C 1
ATOM 1702 O O . GLN A 1 229 ? -12.141 16.422 15.133 1 97.06 229 GLN A O 1
ATOM 1707 N N . VAL A 1 230 ? -12.727 16.312 12.961 1 98.12 230 VAL A N 1
ATOM 1708 C CA . VAL A 1 230 ? -11.492 15.648 12.562 1 98.12 230 VAL A CA 1
ATOM 1709 C C . VAL A 1 230 ? -10.305 16.594 12.773 1 98.12 230 VAL A C 1
ATOM 1711 O O . VAL A 1 230 ? -9.273 16.188 13.312 1 98.12 230 VAL A O 1
ATOM 1714 N N . ALA A 1 231 ? -10.477 17.844 12.352 1 98.31 231 ALA A N 1
ATOM 1715 C CA . ALA A 1 231 ? -9.391 18.828 12.477 1 98.31 231 ALA A CA 1
ATOM 1716 C C . ALA A 1 231 ? -9.039 19.062 13.945 1 98.31 231 ALA A C 1
ATOM 1718 O O . ALA A 1 231 ? -7.863 19.125 14.305 1 98.31 231 ALA A O 1
ATOM 1719 N N . GLU A 1 232 ? -10.07 19.203 14.789 1 98.19 232 GLU A N 1
ATOM 1720 C CA . GLU A 1 232 ? -9.836 19.422 16.203 1 98.19 232 GLU A CA 1
ATOM 1721 C C . GLU A 1 232 ? -9.094 18.234 16.828 1 98.19 232 GLU A C 1
ATOM 1723 O O . GLU A 1 232 ? -8.117 18.438 17.562 1 98.19 232 GLU A O 1
ATOM 1728 N N . TYR A 1 233 ? -9.586 17.047 16.547 1 98.44 233 TYR A N 1
ATOM 1729 C CA . TYR A 1 233 ? -8.938 15.836 17.031 1 98.44 233 TYR A CA 1
ATOM 1730 C C . TYR A 1 233 ? -7.512 15.727 16.516 1 98.44 233 TYR A C 1
ATOM 1732 O O . TYR A 1 233 ? -6.586 15.438 17.266 1 98.44 233 TYR A O 1
ATOM 1740 N N . GLY A 1 234 ? -7.336 15.969 15.227 1 98.69 234 GLY A N 1
ATOM 1741 C CA . GLY A 1 234 ? -6.031 15.898 14.594 1 98.69 234 GLY A CA 1
ATOM 1742 C C . GLY A 1 234 ? -5.035 16.891 15.164 1 98.69 234 GLY A C 1
ATOM 1743 O O . GLY A 1 234 ? -3.889 16.531 15.445 1 98.69 234 GLY A O 1
ATOM 1744 N N . VAL A 1 235 ? -5.453 18.125 15.352 1 98.75 235 VAL A N 1
ATOM 1745 C CA . VAL A 1 235 ? -4.578 19.172 15.875 1 98.75 235 VAL A CA 1
ATOM 1746 C C . VAL A 1 235 ? -4.102 18.797 17.266 1 98.75 235 VAL A C 1
ATOM 1748 O O . VAL A 1 235 ? -2.914 18.922 17.578 1 98.75 235 VAL A O 1
ATOM 1751 N N . LYS A 1 236 ? -5.023 18.344 18.094 1 98.44 236 LYS A N 1
ATOM 1752 C CA . LYS A 1 236 ? -4.668 17.922 19.453 1 98.44 236 LYS A CA 1
ATOM 1753 C C . LYS A 1 236 ? -3.607 16.828 19.422 1 98.44 236 LYS A C 1
ATOM 1755 O O . LYS A 1 236 ? -2.627 16.891 20.172 1 98.44 236 LYS A O 1
ATOM 1760 N N . LYS A 1 237 ? -3.795 15.828 18.594 1 98.5 237 LYS A N 1
ATOM 1761 C CA . LYS A 1 237 ? -2.877 14.695 18.516 1 98.5 237 LYS A CA 1
ATOM 1762 C C . LYS A 1 237 ? -1.537 15.109 17.922 1 98.5 237 LYS A C 1
ATOM 1764 O O . LYS A 1 237 ? -0.489 14.586 18.312 1 98.5 237 LYS A O 1
ATOM 1769 N N . ILE A 1 238 ? -1.547 16.031 16.953 1 98.5 238 ILE A N 1
ATOM 1770 C CA . ILE A 1 238 ? -0.32 16.562 16.359 1 98.5 238 ILE A CA 1
ATOM 1771 C C . ILE A 1 238 ? 0.5 17.281 17.438 1 98.5 238 ILE A C 1
ATOM 1773 O O . ILE A 1 238 ? 1.705 17.047 17.562 1 98.5 238 ILE A O 1
ATOM 1777 N N . GLU A 1 239 ? -0.161 18.078 18.219 1 97.56 239 GLU A N 1
ATOM 1778 C CA . GLU A 1 239 ? 0.52 18.812 19.281 1 97.56 239 GLU A CA 1
ATOM 1779 C C . GLU A 1 239 ? 1.073 17.875 20.344 1 97.56 239 GLU A C 1
ATOM 1781 O O . GLU A 1 239 ? 2.084 18.172 20.984 1 97.56 239 GLU A O 1
ATOM 1786 N N . GLN A 1 240 ? 0.457 16.703 20.5 1 97.06 240 GLN A N 1
ATOM 1787 C CA . GLN A 1 240 ? 0.923 15.688 21.438 1 97.06 240 GLN A CA 1
ATOM 1788 C C . GLN A 1 240 ? 2.049 14.852 20.844 1 97.06 240 GLN A C 1
ATOM 1790 O O . GLN A 1 240 ? 2.611 13.984 21.516 1 97.06 240 GLN A O 1
ATOM 1795 N N . GLY A 1 241 ? 2.328 15.023 19.562 1 96.88 241 GLY A N 1
ATOM 1796 C CA . GLY A 1 241 ? 3.414 14.32 18.891 1 96.88 241 GLY A CA 1
ATOM 1797 C C . GLY A 1 241 ? 3.035 12.922 18.453 1 96.88 241 GLY A C 1
ATOM 1798 O O . GLY A 1 241 ? 3.906 12.102 18.172 1 96.88 241 GLY A O 1
ATOM 1799 N N . ARG A 1 242 ? 1.734 12.641 18.344 1 98.06 242 ARG A N 1
ATOM 1800 C CA . ARG A 1 242 ? 1.279 11.312 17.938 1 98.06 242 ARG A CA 1
ATOM 1801 C C . ARG A 1 242 ? 1.451 11.102 16.438 1 98.06 242 ARG A C 1
ATOM 1803 O O . ARG A 1 242 ? 1.087 11.969 15.641 1 98.06 242 ARG A O 1
ATOM 1810 N N . PHE A 1 243 ? 2.047 10.008 16.078 1 98.75 243 PHE A N 1
ATOM 1811 C CA . PHE A 1 243 ? 2.211 9.719 14.656 1 98.75 243 PHE A CA 1
ATOM 1812 C C . PHE A 1 243 ? 0.911 9.195 14.055 1 98.75 243 PHE A C 1
ATOM 1814 O O . PHE A 1 243 ? 0.433 9.719 13.047 1 98.75 243 PHE A O 1
ATOM 1821 N N . TYR A 1 244 ? 0.442 8.078 14.641 1 98.81 244 TYR A N 1
ATOM 1822 C CA . TYR A 1 244 ? -0.822 7.516 14.18 1 98.81 244 TYR A CA 1
ATOM 1823 C C . TYR A 1 244 ? -2.006 8.266 14.781 1 98.81 244 TYR A C 1
ATOM 1825 O O . TYR A 1 244 ? -2.254 8.18 15.984 1 98.81 244 TYR A O 1
ATOM 1833 N N . ILE A 1 245 ? -2.758 8.961 13.945 1 98.75 245 ILE A N 1
ATOM 1834 C CA . ILE A 1 245 ? -3.947 9.688 14.391 1 98.75 245 ILE A CA 1
ATOM 1835 C C . ILE A 1 245 ? -5.195 9.031 13.797 1 98.75 245 ILE A C 1
ATOM 1837 O O . ILE A 1 245 ? -5.695 9.461 12.758 1 98.75 245 ILE A O 1
ATOM 1841 N N . ILE A 1 246 ? -5.641 7.98 14.477 1 98.44 246 ILE A N 1
ATOM 1842 C CA . ILE A 1 246 ? -6.844 7.246 14.086 1 98.44 246 ILE A CA 1
ATOM 1843 C C . ILE A 1 246 ? -8.07 7.91 14.703 1 98.44 246 ILE A C 1
ATOM 1845 O O . ILE A 1 246 ? -8.375 7.695 15.883 1 98.44 246 ILE A O 1
ATOM 1849 N N . CYS A 1 247 ? -8.797 8.633 13.844 1 98.25 247 CYS A N 1
ATOM 1850 C CA . CYS A 1 247 ? -9.93 9.391 14.359 1 98.25 247 CYS A CA 1
ATOM 1851 C C . CYS A 1 247 ? -11.141 8.484 14.578 1 98.25 247 CYS A C 1
ATOM 1853 O O . CYS A 1 247 ? -11.508 7.707 13.703 1 98.25 247 CYS A O 1
ATOM 1855 N N . PRO A 1 248 ? -11.727 8.594 15.75 1 97.12 248 PRO A N 1
ATOM 1856 C CA . PRO A 1 248 ? -13.031 7.945 15.898 1 97.12 248 PRO A CA 1
ATOM 1857 C C . PRO A 1 248 ? -14.141 8.68 15.141 1 97.12 248 PRO A C 1
ATOM 1859 O O . PRO A 1 248 ? -13.875 9.664 14.445 1 97.12 248 PRO A O 1
ATOM 1862 N N . ASP A 1 249 ? -15.25 8.156 15.078 1 95.19 249 ASP A N 1
ATOM 1863 C CA . ASP A 1 249 ? -16.5 8.805 14.695 1 95.19 249 ASP A CA 1
ATOM 1864 C C . ASP A 1 249 ? -17.641 8.406 15.641 1 95.19 249 ASP A C 1
ATOM 1866 O O . ASP A 1 249 ? -17.391 7.887 16.734 1 95.19 249 ASP A O 1
ATOM 1870 N N . THR A 1 250 ? -18.844 8.789 15.273 1 94.06 250 THR A N 1
ATOM 1871 C CA . THR A 1 250 ? -19.938 8.578 16.219 1 94.06 250 THR A CA 1
ATOM 1872 C C . THR A 1 250 ? -20.219 7.09 16.391 1 94.06 250 THR A C 1
ATOM 1874 O O . THR A 1 250 ? -20.641 6.66 17.469 1 94.06 250 THR A O 1
ATOM 1877 N N . ASP A 1 251 ? -19.906 6.266 15.43 1 94.69 251 ASP A N 1
ATOM 1878 C CA . ASP A 1 251 ? -20.266 4.852 15.445 1 94.69 251 ASP A CA 1
ATOM 1879 C C . ASP A 1 251 ? -19.078 3.986 15.844 1 94.69 251 ASP A C 1
ATOM 1881 O O . ASP A 1 251 ? -19.25 2.863 16.328 1 94.69 251 ASP A O 1
ATOM 1885 N N . VAL A 1 252 ? -17.906 4.465 15.625 1 96.62 252 VAL A N 1
ATOM 1886 C CA . VAL A 1 252 ? -16.703 3.645 15.805 1 96.62 252 VAL A CA 1
ATOM 1887 C C . VAL A 1 252 ? -15.711 4.367 16.703 1 96.62 252 VAL A C 1
ATOM 1889 O O . VAL A 1 252 ? -15.172 5.414 16.344 1 96.62 252 VAL A O 1
ATOM 1892 N N . ASP A 1 253 ? -15.461 3.816 17.844 1 97.06 253 ASP A N 1
ATOM 1893 C CA . ASP A 1 253 ? -14.484 4.406 18.75 1 97.06 253 ASP A CA 1
ATOM 1894 C C . ASP A 1 253 ? -13.109 3.758 18.562 1 97.06 253 ASP A C 1
ATOM 1896 O O . ASP A 1 253 ? -12.953 2.838 17.766 1 97.06 253 ASP A O 1
ATOM 1900 N N . GLU A 1 254 ? -12.172 4.238 19.219 1 96.81 254 GLU A N 1
ATOM 1901 C CA . GLU A 1 254 ? -10.789 3.797 19.078 1 96.81 254 GLU A CA 1
ATOM 1902 C C . GLU A 1 254 ? -10.633 2.328 19.469 1 96.81 254 GLU A C 1
ATOM 1904 O O . GLU A 1 254 ? -9.875 1.591 18.844 1 96.81 254 GLU A O 1
ATOM 1909 N N . ALA A 1 255 ? -11.344 1.907 20.516 1 97.94 255 ALA A N 1
ATOM 1910 C CA . ALA A 1 255 ? -11.258 0.529 20.984 1 97.94 255 ALA A CA 1
ATOM 1911 C C . ALA A 1 255 ? -11.688 -0.453 19.891 1 97.94 255 ALA A C 1
ATOM 1913 O O . ALA A 1 255 ? -11.055 -1.493 19.703 1 97.94 255 ALA A O 1
ATOM 1914 N N . LEU A 1 256 ? -12.75 -0.121 19.25 1 98.19 256 LEU A N 1
ATOM 1915 C CA . LEU A 1 256 ? -13.258 -0.984 18.188 1 98.19 256 LEU A CA 1
ATOM 1916 C C . LEU A 1 256 ? -12.281 -1.027 17.016 1 98.19 256 LEU A C 1
ATOM 1918 O O . LEU A 1 256 ? -12.008 -2.098 16.469 1 98.19 256 LEU A O 1
ATOM 1922 N N . ASP A 1 257 ? -11.781 0.137 16.625 1 98.12 257 ASP A N 1
ATOM 1923 C CA . ASP A 1 257 ? -10.797 0.181 15.555 1 98.12 257 ASP A CA 1
ATOM 1924 C C . ASP A 1 257 ? -9.562 -0.647 15.906 1 98.12 257 ASP A C 1
ATOM 1926 O O . ASP A 1 257 ? -9.062 -1.408 15.078 1 98.12 257 ASP A O 1
ATOM 1930 N N . ASN A 1 258 ? -9.094 -0.437 17.125 1 98.19 258 ASN A N 1
ATOM 1931 C CA . ASN A 1 258 ? -7.918 -1.184 17.562 1 98.19 258 ASN A CA 1
ATOM 1932 C C . ASN A 1 258 ? -8.164 -2.688 17.531 1 98.19 258 ASN A C 1
ATOM 1934 O O . ASN A 1 258 ? -7.293 -3.459 17.141 1 98.19 258 ASN A O 1
ATOM 1938 N N . ALA A 1 259 ? -9.352 -3.123 17.969 1 98.56 259 ALA A N 1
ATOM 1939 C CA . ALA A 1 259 ? -9.711 -4.539 17.953 1 98.56 259 ALA A CA 1
ATOM 1940 C C . ALA A 1 259 ? -9.742 -5.074 16.516 1 98.56 259 ALA A C 1
ATOM 1942 O O . ALA A 1 259 ? -9.25 -6.168 16.25 1 98.56 259 ALA A O 1
ATOM 1943 N N . ARG A 1 260 ? -10.312 -4.316 15.641 1 98.56 260 ARG A N 1
ATOM 1944 C CA . ARG A 1 260 ? -10.406 -4.719 14.242 1 98.56 260 ARG A CA 1
ATOM 1945 C C . ARG A 1 260 ? -9.023 -4.859 13.617 1 98.56 260 ARG A C 1
ATOM 1947 O O . ARG A 1 260 ? -8.766 -5.82 12.883 1 98.56 260 ARG A O 1
ATOM 1954 N N . MET A 1 261 ? -8.148 -3.91 13.891 1 98.44 261 MET A N 1
ATOM 1955 C CA . MET A 1 261 ? -6.797 -3.953 13.344 1 98.44 261 MET A CA 1
ATOM 1956 C C . MET A 1 261 ? -6.016 -5.133 13.914 1 98.44 261 MET A C 1
ATOM 1958 O O . MET A 1 261 ? -5.258 -5.789 13.195 1 98.44 261 MET A O 1
ATOM 1962 N N . THR A 1 262 ? -6.25 -5.379 15.164 1 98 262 THR A N 1
ATOM 1963 C CA . THR A 1 262 ? -5.594 -6.508 15.805 1 98 262 THR A CA 1
ATOM 1964 C C . THR A 1 262 ? -6.062 -7.828 15.195 1 98 262 THR A C 1
ATOM 1966 O O . THR A 1 262 ? -5.254 -8.727 14.953 1 98 262 THR A O 1
ATOM 1969 N N . TRP A 1 263 ? -7.355 -7.957 14.984 1 98.25 263 TRP A N 1
ATOM 1970 C CA . TRP A 1 263 ? -7.871 -9.156 14.336 1 98.25 263 TRP A CA 1
ATOM 1971 C C . TRP A 1 263 ? -7.238 -9.344 12.961 1 98.25 263 TRP A C 1
ATOM 1973 O O . TRP A 1 263 ? -6.859 -10.461 12.594 1 98.25 263 TRP A O 1
ATOM 1983 N N . ALA A 1 264 ? -7.105 -8.289 12.234 1 97.94 264 ALA A N 1
ATOM 1984 C CA . ALA A 1 264 ? -6.707 -8.344 10.836 1 97.94 264 ALA A CA 1
ATOM 1985 C C . ALA A 1 264 ? -5.289 -8.891 10.688 1 97.94 264 ALA A C 1
ATOM 1987 O O . ALA A 1 264 ? -4.996 -9.641 9.75 1 97.94 264 ALA A O 1
ATOM 1988 N N . VAL A 1 265 ? -4.375 -8.477 11.578 1 97.69 265 VAL A N 1
ATOM 1989 C CA . VAL A 1 265 ? -3.004 -8.969 11.461 1 97.69 265 VAL A CA 1
ATOM 1990 C C . VAL A 1 265 ? -2.971 -10.477 11.695 1 97.69 265 VAL A C 1
ATOM 1992 O O . VAL A 1 265 ? -2.129 -11.18 11.133 1 97.69 265 VAL A O 1
ATOM 1995 N N . GLY A 1 266 ? -3.922 -11 12.422 1 97.69 266 GLY A N 1
ATOM 1996 C CA . GLY A 1 266 ? -4.027 -12.43 12.664 1 97.69 266 GLY A CA 1
ATOM 1997 C C . GLY A 1 266 ? -4.328 -13.227 11.406 1 97.69 266 GLY A C 1
ATOM 1998 O O . GLY A 1 266 ? -4.082 -14.43 11.352 1 97.69 266 GLY A O 1
ATOM 1999 N N . ASP A 1 267 ? -4.941 -12.508 10.406 1 98.44 267 ASP A N 1
ATOM 2000 C CA . ASP A 1 267 ? -5.141 -13.219 9.141 1 98.44 267 ASP A CA 1
ATOM 2001 C C . ASP A 1 267 ? -3.82 -13.766 8.609 1 98.44 267 ASP A C 1
ATOM 2003 O O . ASP A 1 267 ? -3.762 -14.914 8.148 1 98.44 267 ASP A O 1
ATOM 2007 N N . ILE A 1 268 ? -2.768 -12.969 8.727 1 98.31 268 ILE A N 1
ATOM 2008 C CA . ILE A 1 268 ? -1.453 -13.359 8.227 1 98.31 268 ILE A CA 1
ATOM 2009 C C . ILE A 1 268 ? -0.792 -14.312 9.227 1 98.31 268 ILE A C 1
ATOM 2011 O O . ILE A 1 268 ? -0.372 -15.414 8.859 1 98.31 268 ILE A O 1
ATOM 2015 N N . THR A 1 269 ? -0.785 -13.961 10.516 1 97.75 269 THR A N 1
ATOM 2016 C CA . THR A 1 269 ? 0.058 -14.641 11.484 1 97.75 269 THR A CA 1
ATOM 2017 C C . THR A 1 269 ? -0.574 -15.961 11.914 1 97.75 269 THR A C 1
ATOM 2019 O O . THR A 1 269 ? 0.11 -16.844 12.445 1 97.75 269 THR A O 1
ATOM 2022 N N . GLU A 1 270 ? -1.895 -16.094 11.664 1 96.25 270 GLU A N 1
ATOM 2023 C CA . GLU A 1 270 ? -2.58 -17.312 12.062 1 96.25 270 GLU A CA 1
ATOM 2024 C C . GLU A 1 270 ? -3.045 -18.109 10.844 1 96.25 270 GLU A C 1
ATOM 2026 O O . GLU A 1 270 ? -3.717 -19.141 10.984 1 96.25 270 GLU A O 1
ATOM 2031 N N . GLY A 1 271 ? -2.744 -17.625 9.664 1 95.69 271 GLY A N 1
ATOM 2032 C CA . GLY A 1 271 ? -3.016 -18.359 8.445 1 95.69 271 GLY A CA 1
ATOM 2033 C C . GLY A 1 271 ? -4.488 -18.406 8.094 1 95.69 271 GLY A C 1
ATOM 2034 O O . GLY A 1 271 ? -4.98 -19.422 7.586 1 95.69 271 GLY A O 1
ATOM 2035 N N . ARG A 1 272 ? -5.227 -17.359 8.383 1 97.56 272 ARG A N 1
ATOM 2036 C CA . ARG A 1 272 ? -6.641 -17.297 8.031 1 97.56 272 ARG A CA 1
ATOM 2037 C C . ARG A 1 272 ? -6.828 -16.875 6.578 1 97.56 272 ARG A C 1
ATOM 2039 O O . ARG A 1 272 ? -5.855 -16.562 5.887 1 97.56 272 ARG A O 1
ATOM 2046 N N . SER A 1 273 ? -8.125 -16.969 6.098 1 97.75 273 SER A N 1
ATOM 2047 C CA . SER A 1 273 ? -8.445 -16.453 4.773 1 97.75 273 SER A CA 1
ATOM 2048 C C . SER A 1 273 ? -8.234 -14.945 4.707 1 97.75 273 SER A C 1
ATOM 2050 O O . SER A 1 273 ? -8.336 -14.25 5.723 1 97.75 273 SER A O 1
ATOM 2052 N N . ALA A 1 274 ? -7.859 -14.461 3.559 1 98.25 274 ALA A N 1
ATOM 2053 C CA . ALA A 1 274 ? -7.746 -13.016 3.373 1 98.25 274 ALA A CA 1
ATOM 2054 C C . ALA A 1 274 ? -9.055 -12.312 3.73 1 98.25 274 ALA A C 1
ATOM 2056 O O . ALA A 1 274 ? -10.125 -12.711 3.275 1 98.25 274 ALA A O 1
ATOM 2057 N N . LEU A 1 275 ? -8.93 -11.211 4.562 1 98.56 275 LEU A N 1
ATOM 2058 C CA . LEU A 1 275 ? -10.102 -10.438 4.969 1 98.56 275 LEU A CA 1
ATOM 2059 C C . LEU A 1 275 ? -11.125 -11.328 5.664 1 98.56 275 LEU A C 1
ATOM 2061 O O . LEU A 1 275 ? -12.312 -11.297 5.332 1 98.56 275 LEU A O 1
ATOM 2065 N N . SER A 1 276 ? -10.656 -12.055 6.633 1 98.44 276 SER A N 1
ATOM 2066 C CA . SER A 1 276 ? -11.445 -13.07 7.309 1 98.44 276 SER A CA 1
ATOM 2067 C C . SER A 1 276 ? -12.656 -12.461 8 1 98.44 276 SER A C 1
ATOM 2069 O O . SER A 1 276 ? -13.695 -13.125 8.148 1 98.44 276 SER A O 1
ATOM 2071 N N . ARG A 1 277 ? -12.531 -11.219 8.422 1 97.81 277 ARG A N 1
ATOM 2072 C CA . ARG A 1 277 ? -13.641 -10.508 9.055 1 97.81 277 ARG A CA 1
ATOM 2073 C C . ARG A 1 277 ? -14.867 -10.5 8.156 1 97.81 277 ARG A C 1
ATOM 2075 O O . ARG A 1 277 ? -16 -10.375 8.641 1 97.81 277 ARG A O 1
ATOM 2082 N N . TRP A 1 278 ? -14.68 -10.695 6.863 1 98.19 278 TRP A N 1
ATOM 2083 C CA . TRP A 1 278 ? -15.773 -10.633 5.898 1 98.19 278 TRP A CA 1
ATOM 2084 C C . TRP A 1 278 ? -15.945 -11.977 5.191 1 98.19 278 TRP A C 1
ATOM 2086 O O . TRP A 1 278 ? -16.656 -12.07 4.188 1 98.19 278 TRP A O 1
ATOM 2096 N N . ASP A 1 279 ? -15.258 -13 5.613 1 97.5 279 ASP A N 1
ATOM 2097 C CA . ASP A 1 279 ? -15.391 -14.359 5.098 1 97.5 279 ASP A CA 1
ATOM 2098 C C . ASP A 1 279 ? -16.531 -15.102 5.793 1 97.5 279 ASP A C 1
ATOM 2100 O O . ASP A 1 279 ? -16.516 -15.281 7.012 1 97.5 279 ASP A O 1
ATOM 2104 N N . ASP A 1 280 ? -17.469 -15.586 5.039 1 95.56 280 ASP A N 1
ATOM 2105 C CA . ASP A 1 280 ? -18.656 -16.234 5.57 1 95.56 280 ASP A CA 1
ATOM 2106 C C . ASP A 1 280 ? -18.297 -17.344 6.543 1 95.56 280 ASP A C 1
ATOM 2108 O O . ASP A 1 280 ? -19.016 -17.594 7.516 1 95.56 280 ASP A O 1
ATOM 2112 N N . LYS A 1 281 ? -17.203 -17.969 6.379 1 95.31 281 LYS A N 1
ATOM 2113 C CA . LYS A 1 281 ? -16.797 -19.109 7.191 1 95.31 281 LYS A CA 1
ATOM 2114 C C . LYS A 1 281 ? -16.25 -18.656 8.539 1 95.31 281 LYS A C 1
ATOM 2116 O O . LYS A 1 281 ? -16.172 -19.438 9.492 1 95.31 281 LYS A O 1
ATOM 2121 N N . ILE A 1 282 ? -15.852 -17.344 8.602 1 96.94 282 ILE A N 1
ATOM 2122 C CA . ILE A 1 282 ? -15.086 -16.938 9.766 1 96.94 282 ILE A CA 1
ATOM 2123 C C . ILE A 1 282 ? -15.711 -15.688 10.383 1 96.94 282 ILE A C 1
ATOM 2125 O O . ILE A 1 282 ? -15.414 -15.328 11.523 1 96.94 282 ILE A O 1
ATOM 2129 N N . LYS A 1 283 ? -16.578 -15.039 9.734 1 97.38 283 LYS A N 1
ATOM 2130 C CA . LYS A 1 283 ? -17.031 -13.695 10.078 1 97.38 283 LYS A CA 1
ATOM 2131 C C . LYS A 1 283 ? -17.703 -13.68 11.445 1 97.38 283 LYS A C 1
ATOM 2133 O O . LYS A 1 283 ? -17.578 -12.703 12.188 1 97.38 283 LYS A O 1
ATOM 2138 N N . ASP A 1 284 ? -18.422 -14.727 11.82 1 98.19 284 ASP A N 1
ATOM 2139 C CA . ASP A 1 284 ? -19.078 -14.742 13.117 1 98.19 284 ASP A CA 1
ATOM 2140 C C . ASP A 1 284 ? -18.062 -14.859 14.25 1 98.19 284 ASP A C 1
ATOM 2142 O O . ASP A 1 284 ? -18.203 -14.18 15.273 1 98.19 284 ASP A O 1
ATOM 2146 N N . GLU A 1 285 ? -17.109 -15.711 14.055 1 98.25 285 GLU A N 1
ATOM 2147 C CA . GLU A 1 285 ? -16.016 -15.805 15.016 1 98.25 285 GLU A CA 1
ATOM 2148 C C . GLU A 1 285 ? -15.281 -14.477 15.141 1 98.25 285 GLU A C 1
ATOM 2150 O O . GLU A 1 285 ? -14.961 -14.047 16.25 1 98.25 285 GLU A O 1
ATOM 2155 N N . ALA A 1 286 ? -15 -13.875 14.039 1 98.5 286 ALA A N 1
ATOM 2156 C CA . ALA A 1 286 ? -14.328 -12.578 14.023 1 98.5 286 ALA A CA 1
ATOM 2157 C C . ALA A 1 286 ? -15.133 -11.539 14.805 1 98.5 286 ALA A C 1
ATOM 2159 O O . ALA A 1 286 ? -14.578 -10.797 15.617 1 98.5 286 ALA A O 1
ATOM 2160 N N . ALA A 1 287 ? -16.422 -11.484 14.539 1 98.5 287 ALA A N 1
ATOM 2161 C CA . ALA A 1 287 ? -17.281 -10.5 15.18 1 98.5 287 ALA A CA 1
ATOM 2162 C C . ALA A 1 287 ? -17.281 -10.68 16.703 1 98.5 287 ALA A C 1
ATOM 2164 O O . ALA A 1 287 ? -17.219 -9.703 17.438 1 98.5 287 ALA A O 1
ATOM 2165 N N . ASP A 1 288 ? -17.344 -11.922 17.094 1 98.62 288 ASP A N 1
ATOM 2166 C CA . ASP A 1 288 ? -17.359 -12.211 18.531 1 98.62 288 ASP A CA 1
ATOM 2167 C C . ASP A 1 288 ? -16.047 -11.812 19.188 1 98.62 288 ASP A C 1
ATOM 2169 O O . ASP A 1 288 ? -16.047 -11.188 20.25 1 98.62 288 ASP A O 1
ATOM 2173 N N . TRP A 1 289 ? -14.977 -12.148 18.578 1 98.62 289 TRP A N 1
ATOM 2174 C CA . TRP A 1 289 ? -13.664 -11.82 19.141 1 98.62 289 TRP A CA 1
ATOM 2175 C C . TRP A 1 289 ? -13.461 -10.312 19.188 1 98.62 289 TRP A C 1
ATOM 2177 O O . TRP 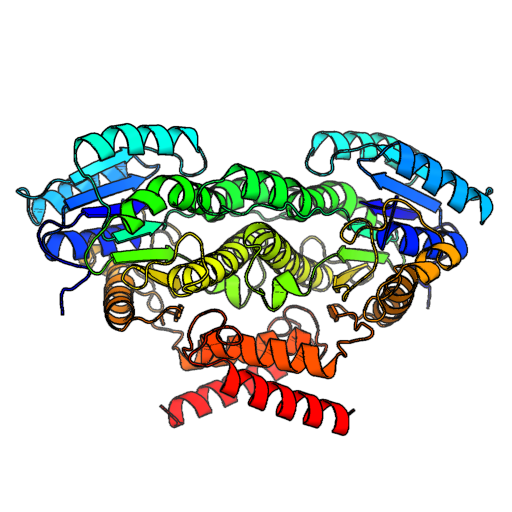A 1 289 ? -12.977 -9.773 20.188 1 98.62 289 TRP A O 1
ATOM 2187 N N . ILE A 1 290 ? -13.789 -9.625 18.141 1 98.62 290 ILE A N 1
ATOM 2188 C CA . ILE A 1 290 ? -13.602 -8.188 18.031 1 98.62 290 ILE A CA 1
ATOM 2189 C C . ILE A 1 290 ? -14.43 -7.469 19.094 1 98.62 290 ILE A C 1
ATOM 2191 O O . ILE A 1 290 ? -13.945 -6.531 19.734 1 98.62 290 ILE A O 1
ATOM 2195 N N . LYS A 1 291 ? -15.68 -7.926 19.203 1 98.38 291 LYS A N 1
ATOM 2196 C CA . LYS A 1 291 ? -16.531 -7.344 20.25 1 98.38 291 LYS A CA 1
ATOM 2197 C C . LYS A 1 291 ? -15.906 -7.512 21.625 1 98.38 291 LYS A C 1
ATOM 2199 O O . LYS A 1 291 ? -15.844 -6.559 22.406 1 98.38 291 LYS A O 1
ATOM 2204 N N . THR A 1 292 ? -15.438 -8.703 21.906 1 98.44 292 THR A N 1
ATOM 2205 C CA . THR A 1 292 ? -14.844 -9 23.203 1 98.44 292 THR A CA 1
ATOM 2206 C C . THR A 1 292 ? -13.586 -8.164 23.438 1 98.44 292 THR A C 1
ATOM 2208 O O . THR A 1 292 ? -13.391 -7.605 24.516 1 98.44 292 THR A O 1
ATOM 2211 N N . GLU A 1 293 ? -12.75 -8.109 22.438 1 98 293 GLU A N 1
ATOM 2212 C CA . GLU A 1 293 ? -11.516 -7.336 22.531 1 98 293 GLU A CA 1
ATOM 2213 C C . GLU A 1 293 ? -11.805 -5.848 22.688 1 98 293 GLU A C 1
ATOM 2215 O O . GLU A 1 293 ? -11.148 -5.16 23.484 1 98 293 GLU A O 1
ATOM 2220 N N . ALA A 1 294 ? -12.734 -5.316 21.938 1 98.25 294 ALA A N 1
ATOM 2221 C CA . ALA A 1 294 ? -13.109 -3.908 22.062 1 98.25 294 ALA A CA 1
ATOM 2222 C C . ALA A 1 294 ? -13.609 -3.594 23.469 1 98.25 294 ALA A C 1
ATOM 2224 O O . ALA A 1 294 ? -13.25 -2.562 24.047 1 98.25 294 ALA A O 1
ATOM 2225 N N . ASP A 1 295 ? -14.453 -4.496 23.984 1 98.12 295 ASP A N 1
ATOM 2226 C CA . ASP A 1 295 ? -14.969 -4.309 25.328 1 98.12 295 ASP A CA 1
ATOM 2227 C C . ASP A 1 295 ? -13.844 -4.309 26.359 1 98.12 295 ASP A C 1
ATOM 2229 O O . ASP A 1 295 ? -13.852 -3.518 27.297 1 98.12 295 ASP A O 1
ATOM 2233 N N . ARG A 1 296 ? -12.938 -5.227 26.219 1 97.56 296 ARG A N 1
ATOM 2234 C CA . ARG A 1 296 ? -11.781 -5.277 27.109 1 97.56 296 ARG A CA 1
ATOM 2235 C C . ARG A 1 296 ? -10.992 -3.973 27.062 1 97.56 296 ARG A C 1
ATOM 2237 O O . ARG A 1 296 ? -10.602 -3.441 28.109 1 97.56 296 ARG A O 1
ATOM 2244 N N . ARG A 1 297 ? -10.75 -3.422 25.875 1 96.62 297 ARG A N 1
ATOM 2245 C CA . ARG A 1 297 ? -10.008 -2.18 25.703 1 96.62 297 ARG A CA 1
ATOM 2246 C C . ARG A 1 297 ? -10.75 -1.001 26.312 1 96.62 297 ARG A C 1
ATOM 2248 O O . ARG A 1 297 ? -10.141 -0.078 26.844 1 96.62 297 ARG A O 1
ATOM 2255 N N . ARG A 1 298 ? -12.062 -1.068 26.219 1 96.44 298 ARG A N 1
ATOM 2256 C CA . ARG A 1 298 ? -12.875 -0.002 26.781 1 96.44 298 ARG A CA 1
ATOM 2257 C C . ARG A 1 298 ? -12.766 0.025 28.297 1 96.44 298 ARG A C 1
ATOM 2259 O O . ARG A 1 298 ? -12.812 1.093 28.922 1 96.44 298 ARG A O 1
ATOM 2266 N N . ARG A 1 299 ? -12.617 -1.188 28.922 1 93.44 299 ARG A N 1
ATOM 2267 C CA . ARG A 1 299 ? -12.523 -1.293 30.375 1 93.44 299 ARG A CA 1
ATOM 2268 C C . ARG A 1 299 ? -11.141 -0.885 30.859 1 93.44 299 ARG A C 1
ATOM 2270 O O . ARG A 1 299 ? -10.984 -0.433 31.984 1 93.44 299 ARG A O 1
ATOM 2277 N N . GLY A 1 300 ? -10.164 -1.21 30.047 1 82.5 300 GLY A N 1
ATOM 2278 C CA . GLY A 1 300 ? -8.805 -0.851 30.422 1 82.5 300 GLY A CA 1
ATOM 2279 C C . GLY A 1 300 ? -8.492 0.616 30.188 1 82.5 300 GLY A C 1
ATOM 2280 O O . GLY A 1 300 ? -7.391 1.076 30.484 1 82.5 300 GLY A O 1
ATOM 2281 N N . GLN A 1 301 ? -9.305 1.389 29.484 1 66 301 GLN A N 1
ATOM 2282 C CA . GLN A 1 301 ? -9.164 2.828 29.281 1 66 301 GLN A CA 1
ATOM 2283 C C . GLN A 1 301 ? -9.805 3.605 30.438 1 66 301 GLN A C 1
ATOM 2285 O O . GLN A 1 301 ? -10.773 3.143 31.047 1 66 301 GLN A O 1
ATOM 2290 N N . MET B 1 1 ? -8.242 -35.094 -6.18 1 55.28 1 MET B N 1
ATOM 2291 C CA . MET B 1 1 ? -8.734 -33.875 -6.793 1 55.28 1 MET B CA 1
ATOM 2292 C C . MET B 1 1 ? -7.707 -33.281 -7.754 1 55.28 1 MET B C 1
ATOM 2294 O O . MET B 1 1 ? -6.504 -33.5 -7.582 1 55.28 1 MET B O 1
ATOM 2298 N N . ALA B 1 2 ? -8.156 -32.719 -8.867 1 80.38 2 ALA B N 1
ATOM 2299 C CA . ALA B 1 2 ? -7.215 -32.281 -9.906 1 80.38 2 ALA B CA 1
ATOM 2300 C C . ALA B 1 2 ? -6.332 -31.156 -9.414 1 80.38 2 ALA B C 1
ATOM 2302 O O . ALA B 1 2 ? -6.781 -30.297 -8.648 1 80.38 2 ALA B O 1
ATOM 2303 N N . SER B 1 3 ? -5.043 -31.266 -9.609 1 92.31 3 SER B N 1
ATOM 2304 C CA . SER B 1 3 ? -4.055 -30.266 -9.227 1 92.31 3 SER B CA 1
ATOM 2305 C C . SER B 1 3 ? -4.062 -29.078 -10.188 1 92.31 3 SER B C 1
ATOM 2307 O O . SER B 1 3 ? -4.406 -29.234 -11.367 1 92.31 3 SER B O 1
ATOM 2309 N N . ILE B 1 4 ? -3.799 -27.922 -9.688 1 96.56 4 ILE B N 1
ATOM 2310 C CA . ILE B 1 4 ? -3.555 -26.734 -10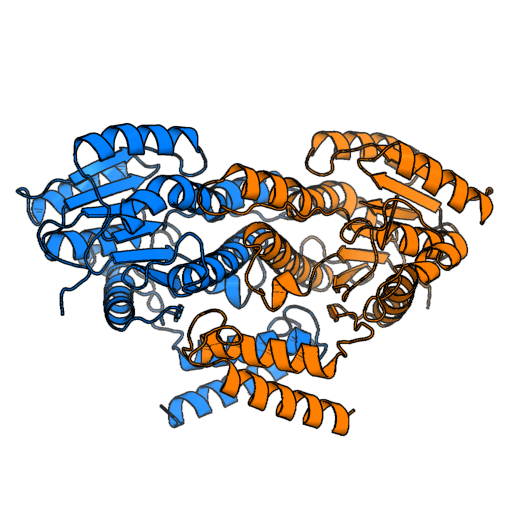.516 1 96.56 4 ILE B CA 1
ATOM 2311 C C . ILE B 1 4 ? -2.404 -27.016 -11.477 1 96.56 4 ILE B C 1
ATOM 2313 O O . ILE B 1 4 ? -2.447 -26.594 -12.641 1 96.56 4 ILE B O 1
ATOM 2317 N N . PHE B 1 5 ? -1.436 -27.734 -10.945 1 98.19 5 PHE B N 1
ATOM 2318 C CA . PHE B 1 5 ? -0.264 -28.125 -11.727 1 98.19 5 PHE B CA 1
ATOM 2319 C C . PHE B 1 5 ? -0.479 -29.469 -12.406 1 98.19 5 PHE B C 1
ATOM 2321 O O . PHE B 1 5 ? -0.263 -30.516 -11.789 1 98.19 5 PHE B O 1
ATOM 2328 N N . ARG B 1 6 ? -0.881 -29.375 -13.664 1 97.56 6 ARG B N 1
ATOM 2329 C CA . ARG B 1 6 ? -1.277 -30.609 -14.336 1 97.56 6 ARG B CA 1
ATOM 2330 C C . ARG B 1 6 ? -0.903 -30.578 -15.812 1 97.56 6 ARG B C 1
ATOM 2332 O O . ARG B 1 6 ? -0.8 -29.516 -16.406 1 97.56 6 ARG B O 1
ATOM 2339 N N . SER B 1 7 ? -0.852 -31.781 -16.375 1 97.5 7 SER B N 1
ATOM 2340 C CA . SER B 1 7 ? -0.436 -31.953 -17.766 1 97.5 7 SER B CA 1
ATOM 2341 C C . SER B 1 7 ? -1.388 -31.234 -18.719 1 97.5 7 SER B C 1
ATOM 2343 O O . SER B 1 7 ? -2.607 -31.328 -18.578 1 97.5 7 SER B O 1
ATOM 2345 N N . GLY B 1 8 ? -0.803 -30.438 -19.609 1 97 8 GLY B N 1
ATOM 2346 C CA . GLY B 1 8 ? -1.567 -29.812 -20.672 1 97 8 GLY B CA 1
ATOM 2347 C C . GLY B 1 8 ? -2.068 -28.422 -20.312 1 97 8 GLY B C 1
ATOM 2348 O O . GLY B 1 8 ? -2.469 -27.656 -21.172 1 97 8 GLY B O 1
ATOM 2349 N N . ALA B 1 9 ? -2.064 -28.094 -19 1 98 9 ALA B N 1
ATOM 2350 C CA . ALA B 1 9 ? -2.504 -26.766 -18.531 1 98 9 ALA B CA 1
ATOM 2351 C C . ALA B 1 9 ? -1.495 -25.688 -18.906 1 98 9 ALA B C 1
ATOM 2353 O O . ALA B 1 9 ? -0.355 -26 -19.266 1 98 9 ALA B O 1
ATOM 2354 N N . LEU B 1 10 ? -1.869 -24.391 -18.891 1 98.81 10 LEU B N 1
ATOM 2355 C CA . LEU B 1 10 ? -0.997 -23.281 -19.219 1 98.81 10 LEU B CA 1
ATOM 2356 C C . LEU B 1 10 ? -0.652 -22.469 -17.984 1 98.81 10 LEU B C 1
ATOM 2358 O O . LEU B 1 10 ? -1.54 -22.094 -17.203 1 98.81 10 LEU B O 1
ATOM 2362 N N . ALA B 1 11 ? 0.613 -22.234 -17.781 1 98.94 11 ALA B N 1
ATOM 2363 C CA . ALA B 1 11 ? 1.096 -21.266 -16.797 1 98.94 11 ALA B CA 1
ATOM 2364 C C . ALA B 1 11 ? 1.624 -20 -17.484 1 98.94 11 ALA B C 1
ATOM 2366 O O . ALA B 1 11 ? 2.4 -20.094 -18.438 1 98.94 11 ALA B O 1
ATOM 2367 N N . LEU B 1 12 ? 1.156 -18.891 -17.094 1 98.94 12 LEU B N 1
ATOM 2368 C CA . LEU B 1 12 ? 1.699 -17.594 -17.516 1 98.94 12 LEU B CA 1
ATOM 2369 C C . LEU B 1 12 ? 2.398 -16.906 -16.359 1 98.94 12 LEU B C 1
ATOM 2371 O O . LEU B 1 12 ? 1.797 -16.688 -15.297 1 98.94 12 LEU B O 1
ATOM 2375 N N . ILE B 1 13 ? 3.674 -16.547 -16.516 1 98.94 13 ILE B N 1
ATOM 2376 C CA . ILE B 1 13 ? 4.5 -16.047 -15.422 1 98.94 13 ILE B CA 1
ATOM 2377 C C . ILE B 1 13 ? 5.238 -14.797 -15.867 1 98.94 13 ILE B C 1
ATOM 2379 O O . ILE B 1 13 ? 6.055 -14.844 -16.797 1 98.94 13 ILE B O 1
ATOM 2383 N N . SER B 1 14 ? 4.945 -13.648 -15.258 1 98.88 14 SER B N 1
ATOM 2384 C CA . SER B 1 14 ? 5.797 -12.484 -15.453 1 98.88 14 SER B CA 1
ATOM 2385 C C . SER B 1 14 ? 7.039 -12.547 -14.57 1 98.88 14 SER B C 1
ATOM 2387 O O . SER B 1 14 ? 6.988 -13.062 -13.453 1 98.88 14 SER B O 1
ATOM 2389 N N . GLY B 1 15 ? 8.102 -11.953 -15.055 1 97.94 15 GLY B N 1
ATOM 2390 C CA . GLY B 1 15 ? 9.359 -12.188 -14.367 1 97.94 15 GLY B CA 1
ATOM 2391 C C . GLY B 1 15 ? 9.789 -13.641 -14.383 1 97.94 15 GLY B C 1
ATOM 2392 O O . GLY B 1 15 ? 10.32 -14.148 -13.398 1 97.94 15 GLY B O 1
ATOM 2393 N N . GLY B 1 16 ? 9.5 -14.297 -15.43 1 97.75 16 GLY B N 1
ATOM 2394 C CA . GLY B 1 16 ? 9.664 -15.742 -15.477 1 97.75 16 GLY B CA 1
ATOM 2395 C C . GLY B 1 16 ? 11.039 -16.172 -15.938 1 97.75 16 GLY B C 1
ATOM 2396 O O . GLY B 1 16 ? 11.352 -17.375 -15.953 1 97.75 16 GLY B O 1
ATOM 2397 N N . ALA B 1 17 ? 11.969 -15.219 -16.25 1 96.5 17 ALA B N 1
ATOM 2398 C CA . ALA B 1 17 ? 13.234 -15.57 -16.891 1 96.5 17 ALA B CA 1
ATOM 2399 C C . ALA B 1 17 ? 14.344 -15.719 -15.852 1 96.5 17 ALA B C 1
ATOM 2401 O O . ALA B 1 17 ? 15.484 -16.047 -16.188 1 96.5 17 ALA B O 1
ATOM 2402 N N . SER B 1 18 ? 14.016 -15.492 -14.57 1 94.25 18 SER B N 1
ATOM 2403 C CA . SER B 1 18 ? 15.031 -15.617 -13.531 1 94.25 18 SER B CA 1
ATOM 2404 C C . SER B 1 18 ? 14.398 -15.773 -12.156 1 94.25 18 SER B C 1
ATOM 2406 O O . SER B 1 18 ? 13.18 -15.688 -12.016 1 94.25 18 SER B O 1
ATOM 2408 N N . GLY B 1 19 ? 15.188 -16.172 -11.242 1 95.06 19 GLY B N 1
ATOM 2409 C CA . GLY B 1 19 ? 14.812 -16.141 -9.836 1 95.06 19 GLY B CA 1
ATOM 2410 C C . GLY B 1 19 ? 13.594 -17 -9.531 1 95.06 19 GLY B C 1
ATOM 2411 O O . GLY B 1 19 ? 13.516 -18.156 -9.961 1 95.06 19 GLY B O 1
ATOM 2412 N N . VAL B 1 20 ? 12.711 -16.453 -8.727 1 97.38 20 VAL B N 1
ATOM 2413 C CA . VAL B 1 20 ? 11.539 -17.156 -8.227 1 97.38 20 VAL B CA 1
ATOM 2414 C C . VAL B 1 20 ? 10.609 -17.5 -9.391 1 97.38 20 VAL B C 1
ATOM 2416 O O . VAL B 1 20 ? 10.086 -18.625 -9.453 1 97.38 20 VAL B O 1
ATOM 2419 N N . GLY B 1 21 ? 10.453 -16.578 -10.32 1 98.19 21 GLY B N 1
ATOM 2420 C CA . GLY B 1 21 ? 9.609 -16.844 -11.477 1 98.19 21 GLY B CA 1
ATOM 2421 C C . GLY B 1 21 ? 10.086 -18.016 -12.312 1 98.19 21 GLY B C 1
ATOM 2422 O O . GLY B 1 21 ? 9.289 -18.859 -12.711 1 98.19 21 GLY B O 1
ATOM 2423 N N . PHE B 1 22 ? 11.375 -18.062 -12.539 1 97.88 22 PHE B N 1
ATOM 2424 C CA . PHE B 1 22 ? 11.938 -19.156 -13.328 1 97.88 22 PHE B CA 1
ATOM 2425 C C . PHE B 1 22 ? 11.828 -20.484 -12.57 1 97.88 22 PHE B C 1
ATOM 2427 O O . PHE B 1 22 ? 11.57 -21.531 -13.18 1 97.88 22 PHE B O 1
ATOM 2434 N N . ALA B 1 23 ? 12.008 -20.453 -11.273 1 98 23 ALA B N 1
ATOM 2435 C CA . ALA B 1 23 ? 11.867 -21.656 -10.461 1 98 23 ALA B CA 1
ATOM 2436 C C . ALA B 1 23 ? 10.453 -22.219 -10.555 1 98 23 ALA B C 1
ATOM 2438 O O . ALA B 1 23 ? 10.266 -23.438 -10.648 1 98 23 ALA B O 1
ATOM 2439 N N . PHE B 1 24 ? 9.445 -21.359 -10.484 1 98.69 24 PHE B N 1
ATOM 2440 C CA . PHE B 1 24 ? 8.062 -21.781 -10.664 1 98.69 24 PHE B CA 1
ATOM 2441 C C . PHE B 1 24 ? 7.844 -22.328 -12.07 1 98.69 24 PHE B C 1
ATOM 2443 O O . PHE B 1 24 ? 7.141 -23.328 -12.258 1 98.69 24 PHE B O 1
ATOM 2450 N N . ALA B 1 25 ? 8.453 -21.625 -13.055 1 98.75 25 ALA B N 1
ATOM 2451 C CA . ALA B 1 25 ? 8.344 -22.109 -14.43 1 98.75 25 ALA B CA 1
ATOM 2452 C C . ALA B 1 25 ? 8.883 -23.531 -14.555 1 98.75 25 ALA B C 1
ATOM 2454 O O . ALA B 1 25 ? 8.281 -24.375 -15.234 1 98.75 25 ALA B O 1
ATOM 2455 N N . GLN B 1 26 ? 10 -23.797 -13.922 1 98.44 26 GLN B N 1
ATOM 2456 C CA . GLN B 1 26 ? 10.586 -25.141 -13.953 1 98.44 26 GLN B CA 1
ATOM 2457 C C . GLN B 1 26 ? 9.641 -26.156 -13.328 1 98.44 26 GLN B C 1
ATOM 2459 O O . GLN B 1 26 ? 9.469 -27.25 -13.867 1 98.44 26 GLN B O 1
ATOM 2464 N N . HIS B 1 27 ? 9.078 -25.812 -12.203 1 98.44 27 HIS B N 1
ATOM 2465 C CA . HIS B 1 27 ? 8.117 -26.703 -11.57 1 98.44 27 HIS B CA 1
ATOM 2466 C C . HIS B 1 27 ? 6.938 -26.984 -12.492 1 98.44 27 HIS B C 1
ATOM 2468 O O . HIS B 1 27 ? 6.523 -28.141 -12.641 1 98.44 27 HIS B O 1
ATOM 2474 N N . CYS B 1 28 ? 6.383 -25.953 -13.102 1 98.75 28 CYS B N 1
ATOM 2475 C CA . CYS B 1 28 ? 5.258 -26.109 -14.016 1 98.75 28 CYS B CA 1
ATOM 2476 C C . CYS B 1 28 ? 5.625 -27 -15.188 1 98.75 28 CYS B C 1
ATOM 2478 O O . CYS B 1 28 ? 4.852 -27.891 -15.562 1 98.75 28 CYS B O 1
ATOM 2480 N N . ARG B 1 29 ? 6.832 -26.797 -15.766 1 98.69 29 ARG B N 1
ATOM 2481 C CA . ARG B 1 29 ? 7.289 -27.609 -16.891 1 98.69 29 ARG B CA 1
ATOM 2482 C C . ARG B 1 29 ? 7.387 -29.078 -16.484 1 98.69 29 ARG B C 1
ATOM 2484 O O . ARG B 1 29 ? 6.91 -29.953 -17.219 1 98.69 29 ARG B O 1
ATOM 2491 N N . ARG B 1 30 ? 7.945 -29.312 -15.305 1 98.38 30 ARG B N 1
ATOM 2492 C CA . ARG B 1 30 ? 8.094 -30.672 -14.828 1 98.38 30 ARG B CA 1
ATOM 2493 C C . ARG B 1 30 ? 6.734 -31.312 -14.555 1 98.38 30 ARG B C 1
ATOM 2495 O O . ARG B 1 30 ? 6.605 -32.531 -14.57 1 98.38 30 ARG B O 1
ATOM 2502 N N . SER B 1 31 ? 5.719 -30.516 -14.328 1 98.19 31 SER B N 1
ATOM 2503 C CA . SER B 1 31 ? 4.367 -31 -14.062 1 98.19 31 SER B CA 1
ATOM 2504 C C . SER B 1 31 ? 3.588 -31.203 -15.352 1 98.19 31 SER B C 1
ATOM 2506 O O . SER B 1 31 ? 2.395 -31.5 -15.328 1 98.19 31 SER B O 1
ATOM 2508 N N . GLY B 1 32 ? 4.25 -30.906 -16.531 1 98.38 32 GLY B N 1
ATOM 2509 C CA . GLY B 1 32 ? 3.645 -31.172 -17.828 1 98.38 32 GLY B CA 1
ATOM 2510 C C . GLY B 1 32 ? 2.889 -29.984 -18.391 1 98.38 32 GLY B C 1
ATOM 2511 O O . GLY B 1 32 ? 2.062 -30.141 -19.297 1 98.38 32 GLY B O 1
ATOM 2512 N N . MET B 1 33 ? 3.125 -28.797 -17.875 1 98.62 33 MET B N 1
ATOM 2513 C CA . MET B 1 33 ? 2.373 -27.625 -18.297 1 98.62 33 MET B CA 1
ATOM 2514 C C . MET B 1 33 ? 3.053 -26.938 -19.484 1 98.62 33 MET B C 1
ATOM 2516 O O . MET B 1 33 ? 4.277 -27 -19.625 1 98.62 33 MET B O 1
ATOM 2520 N N . HIS B 1 34 ? 2.223 -26.281 -20.344 1 98.81 34 HIS B N 1
ATOM 2521 C CA . HIS B 1 34 ? 2.727 -25.266 -21.266 1 98.81 34 HIS B CA 1
ATOM 2522 C C . HIS B 1 34 ? 3.061 -23.969 -20.531 1 98.81 34 HIS B C 1
ATOM 2524 O O . HIS B 1 34 ? 2.541 -23.719 -19.438 1 98.81 34 HIS B O 1
ATOM 2530 N N . LEU B 1 35 ? 4.012 -23.234 -21.125 1 98.81 35 LEU B N 1
ATOM 2531 C CA . LEU B 1 35 ? 4.477 -22.047 -20.438 1 98.81 35 LEU B CA 1
ATOM 2532 C C . LEU B 1 35 ? 4.414 -20.828 -21.344 1 98.81 35 LEU B C 1
ATOM 2534 O O . LEU B 1 35 ? 4.719 -20.906 -22.531 1 98.81 35 LEU B O 1
ATOM 2538 N N . ALA B 1 36 ? 3.936 -19.719 -20.828 1 98.94 36 ALA B N 1
ATOM 2539 C CA . ALA B 1 36 ? 4.125 -18.375 -21.359 1 98.94 36 ALA B CA 1
ATOM 2540 C C . ALA B 1 36 ? 4.914 -17.5 -20.375 1 98.94 36 ALA B C 1
ATOM 2542 O O . ALA B 1 36 ? 4.418 -17.156 -19.312 1 98.94 36 ALA B O 1
ATOM 2543 N N . LEU B 1 37 ? 6.16 -17.156 -20.781 1 98.75 37 LEU B N 1
ATOM 2544 C CA . LEU B 1 37 ? 7.047 -16.375 -19.906 1 98.75 37 LEU B CA 1
ATOM 2545 C C . LEU B 1 37 ? 7.152 -14.938 -20.391 1 98.75 37 LEU B C 1
ATOM 2547 O O . LEU B 1 37 ? 7.383 -14.68 -21.578 1 98.75 37 LEU B O 1
ATOM 2551 N N . LEU B 1 38 ? 6.926 -14.016 -19.484 1 98.88 38 LEU B N 1
ATOM 2552 C CA . LEU B 1 38 ? 7.109 -12.594 -19.734 1 98.88 38 LEU B CA 1
ATOM 2553 C C . LEU B 1 38 ? 8.297 -12.055 -18.953 1 98.88 38 LEU B C 1
ATOM 2555 O O . LEU B 1 38 ? 8.445 -12.336 -17.75 1 98.88 38 LEU B O 1
ATOM 2559 N N . ASP B 1 39 ? 9.117 -11.281 -19.594 1 98.44 39 ASP B N 1
ATOM 2560 C CA . ASP B 1 39 ? 10.258 -10.625 -18.938 1 98.44 39 ASP B CA 1
ATOM 2561 C C . ASP B 1 39 ? 10.797 -9.484 -19.797 1 98.44 39 ASP B C 1
ATOM 2563 O O . ASP B 1 39 ? 10.617 -9.484 -21.016 1 98.44 39 ASP B O 1
ATOM 2567 N N . VAL B 1 40 ? 11.461 -8.578 -19.141 1 98 40 VAL B N 1
ATOM 2568 C CA . VAL B 1 40 ? 11.992 -7.441 -19.875 1 98 40 VAL B CA 1
ATOM 2569 C C . VAL B 1 40 ? 13.359 -7.797 -20.453 1 98 40 VAL B C 1
ATOM 2571 O O . VAL B 1 40 ? 13.812 -7.176 -21.422 1 98 40 VAL B O 1
ATOM 2574 N N . ASN B 1 41 ? 14.016 -8.812 -19.922 1 97.06 41 ASN B N 1
ATOM 2575 C CA . ASN B 1 41 ? 15.359 -9.188 -20.344 1 97.06 41 ASN B CA 1
ATOM 2576 C C . ASN B 1 41 ? 15.336 -10.273 -21.422 1 97.06 41 ASN B C 1
ATOM 2578 O O . ASN B 1 41 ? 15.164 -11.453 -21.109 1 97.06 41 ASN B O 1
ATOM 2582 N N . ALA B 1 42 ? 15.648 -9.914 -22.609 1 96.94 42 ALA B N 1
ATOM 2583 C CA . ALA B 1 42 ? 15.562 -10.828 -23.75 1 96.94 42 ALA B CA 1
ATOM 2584 C C . ALA B 1 42 ? 16.562 -11.969 -23.609 1 96.94 42 ALA B C 1
ATOM 2586 O O . ALA B 1 42 ? 16.266 -13.117 -23.953 1 96.94 42 ALA B O 1
ATOM 2587 N N . THR B 1 43 ? 17.734 -11.641 -23.188 1 96.69 43 THR B N 1
ATOM 2588 C CA . THR B 1 43 ? 18.781 -12.648 -23.047 1 96.69 43 THR B CA 1
ATOM 2589 C C . THR B 1 43 ? 18.391 -13.695 -22.016 1 96.69 43 THR B C 1
ATOM 2591 O O . THR B 1 43 ? 18.531 -14.898 -22.25 1 96.69 43 THR B O 1
ATOM 2594 N N . SER B 1 44 ? 17.859 -13.258 -20.891 1 95.94 44 SER B N 1
ATOM 2595 C CA . SER B 1 44 ? 17.391 -14.18 -19.844 1 95.94 44 SER B CA 1
ATOM 2596 C C . SER B 1 44 ? 16.203 -15.008 -20.328 1 95.94 44 SER B C 1
ATOM 2598 O O . SER B 1 44 ? 16.078 -16.172 -19.969 1 95.94 44 SER B O 1
ATOM 2600 N N . LEU B 1 45 ? 15.375 -14.43 -21.109 1 97.56 45 LEU B N 1
ATOM 2601 C CA . LEU B 1 45 ? 14.219 -15.133 -21.641 1 97.56 45 LEU B CA 1
ATOM 2602 C C . LEU B 1 45 ? 14.656 -16.297 -22.547 1 97.56 45 LEU B C 1
ATOM 2604 O O . LEU B 1 45 ? 14.117 -17.391 -22.453 1 97.56 45 LEU B O 1
ATOM 2608 N N . GLN B 1 46 ? 15.578 -15.992 -23.391 1 97.38 46 GLN B N 1
ATOM 2609 C CA . GLN B 1 46 ? 16.094 -17.016 -24.297 1 97.38 46 GLN B CA 1
ATOM 2610 C C . GLN B 1 46 ? 16.734 -18.156 -23.516 1 97.38 46 GLN B C 1
ATOM 2612 O O . GLN B 1 46 ? 16.5 -19.328 -23.812 1 97.38 46 GLN B O 1
ATOM 2617 N N . ALA B 1 47 ? 17.547 -17.781 -22.547 1 97 47 ALA B N 1
ATOM 2618 C CA . ALA B 1 47 ? 18.219 -18.781 -21.719 1 97 47 ALA B CA 1
ATOM 2619 C C . ALA B 1 47 ? 17.188 -19.609 -20.938 1 97 47 ALA B C 1
ATOM 2621 O O . ALA B 1 47 ? 17.344 -20.828 -20.828 1 97 47 ALA B O 1
ATOM 2622 N N . ALA B 1 48 ? 16.172 -18.953 -20.406 1 97.25 48 ALA B N 1
ATOM 2623 C CA . ALA B 1 48 ? 15.125 -19.656 -19.672 1 97.25 48 ALA B CA 1
ATOM 2624 C C . ALA B 1 48 ? 14.367 -20.609 -20.594 1 97.25 48 ALA B C 1
ATOM 2626 O O . ALA B 1 48 ? 14.102 -21.766 -20.219 1 97.25 48 ALA B O 1
ATOM 2627 N N . SER B 1 49 ? 14.016 -20.125 -21.75 1 98 49 SER B N 1
ATOM 2628 C CA . SER B 1 49 ? 13.312 -20.953 -22.719 1 98 49 SER B CA 1
ATOM 2629 C C . SER B 1 49 ? 14.109 -22.219 -23.047 1 98 49 SER B C 1
ATOM 2631 O O . SER B 1 49 ? 13.562 -23.312 -23.078 1 98 49 SER B O 1
ATOM 2633 N N . SER B 1 50 ? 15.398 -22.047 -23.297 1 97.62 50 SER B N 1
ATOM 2634 C CA . SER B 1 50 ? 16.266 -23.172 -23.625 1 97.62 50 SER B CA 1
ATOM 2635 C C . SER B 1 50 ? 16.328 -24.188 -22.484 1 97.62 50 SER B C 1
ATOM 2637 O O . SER B 1 50 ? 16.266 -25.391 -22.703 1 97.62 50 SER B O 1
ATOM 2639 N N . ALA B 1 51 ? 16.453 -23.672 -21.266 1 96.88 51 ALA B N 1
ATOM 2640 C CA . ALA B 1 51 ? 16.516 -24.531 -20.078 1 96.88 51 ALA B CA 1
ATOM 2641 C C . ALA B 1 51 ? 15.234 -25.344 -19.922 1 96.88 51 ALA B C 1
ATOM 2643 O O . ALA B 1 51 ? 15.266 -26.516 -19.547 1 96.88 51 ALA B O 1
ATOM 2644 N N . LEU B 1 52 ? 14.117 -24.75 -20.203 1 98.06 52 LEU B N 1
ATOM 2645 C CA . LEU B 1 52 ? 12.82 -25.391 -20.047 1 98.06 52 LEU B CA 1
ATOM 2646 C C . LEU B 1 52 ? 12.578 -26.422 -21.141 1 98.06 52 LEU B C 1
ATOM 2648 O O . LEU B 1 52 ? 11.969 -27.469 -20.906 1 98.06 52 LEU B O 1
ATOM 2652 N N . GLN B 1 53 ? 13.023 -26.094 -22.344 1 97.31 53 GLN B N 1
ATOM 2653 C CA . GLN B 1 53 ? 12.93 -27.031 -23.438 1 97.31 53 GLN B CA 1
ATOM 2654 C C . GLN B 1 53 ? 13.773 -28.281 -23.172 1 97.31 53 GLN B C 1
ATOM 2656 O O . GLN B 1 53 ? 13.398 -29.391 -23.578 1 97.31 53 GLN B O 1
ATOM 2661 N N . ALA B 1 54 ? 14.836 -28.062 -22.453 1 96.81 54 ALA B N 1
ATOM 2662 C CA . ALA B 1 54 ? 15.695 -29.188 -22.109 1 96.81 54 ALA B CA 1
ATOM 2663 C C . ALA B 1 54 ? 14.984 -30.141 -21.156 1 96.81 54 ALA B C 1
ATOM 2665 O O . ALA B 1 54 ? 15.273 -31.344 -21.141 1 96.81 54 ALA B O 1
ATOM 2666 N N . ILE B 1 55 ? 14.039 -29.672 -20.375 1 96.62 55 ILE B N 1
ATOM 2667 C CA . ILE B 1 55 ? 13.25 -30.5 -19.469 1 96.62 55 ILE B CA 1
ATOM 2668 C C . ILE B 1 55 ? 12.242 -31.328 -20.281 1 96.62 55 ILE B C 1
ATOM 2670 O O . ILE B 1 55 ? 12.133 -32.531 -20.094 1 96.62 55 ILE B O 1
ATOM 2674 N N . ASP B 1 56 ? 11.516 -30.703 -21.141 1 97.19 56 ASP B N 1
ATOM 2675 C CA . ASP B 1 56 ? 10.539 -31.328 -22.016 1 97.19 56 ASP B CA 1
ATOM 2676 C C . ASP B 1 56 ? 10.266 -30.453 -23.25 1 97.19 56 ASP B C 1
ATOM 2678 O O . ASP B 1 56 ? 9.578 -29.438 -23.141 1 97.19 56 ASP B O 1
ATOM 2682 N N . ASN B 1 57 ? 10.625 -30.844 -24.344 1 96 57 ASN B N 1
ATOM 2683 C CA . ASN B 1 57 ? 10.539 -30.031 -25.562 1 96 57 ASN B CA 1
ATOM 2684 C C . ASN B 1 57 ? 9.242 -30.312 -26.328 1 96 57 ASN B C 1
ATOM 2686 O O . ASN B 1 57 ? 9.008 -29.719 -27.375 1 96 57 ASN B O 1
ATOM 2690 N N . LYS B 1 58 ? 8.438 -31.25 -25.812 1 97.75 58 LYS B N 1
ATOM 2691 C CA . LYS B 1 58 ? 7.141 -31.5 -26.438 1 97.75 58 LYS B CA 1
ATOM 2692 C C . LYS B 1 58 ? 6.105 -30.469 -26.016 1 97.75 58 LYS B C 1
ATOM 2694 O O . LYS B 1 58 ? 5.078 -30.297 -26.672 1 97.75 58 LYS B O 1
ATOM 2699 N N . LEU B 1 59 ? 6.391 -29.891 -24.891 1 98.12 59 LEU B N 1
ATOM 2700 C CA . LEU B 1 59 ? 5.492 -28.875 -24.344 1 98.12 59 LEU B CA 1
ATOM 2701 C C . LEU B 1 59 ? 5.848 -27.5 -24.891 1 98.12 59 LEU B C 1
ATOM 2703 O O . LEU B 1 59 ? 7.023 -27.188 -25.109 1 98.12 59 LEU B O 1
ATOM 2707 N N . LEU B 1 60 ? 4.879 -26.672 -25.109 1 98.25 60 LEU B N 1
ATOM 2708 C CA . LEU B 1 60 ? 5.062 -25.344 -25.688 1 98.25 60 LEU B CA 1
ATOM 2709 C C . LEU B 1 60 ? 5.641 -24.375 -24.656 1 98.25 60 LEU B C 1
ATOM 2711 O O . LEU B 1 60 ? 5.223 -24.375 -23.5 1 98.25 60 LEU B O 1
ATOM 2715 N N . THR B 1 61 ? 6.688 -23.656 -25.031 1 98.44 61 THR B N 1
ATOM 2716 C CA . THR B 1 61 ? 7.219 -22.516 -24.281 1 98.44 61 THR B CA 1
ATOM 2717 C C . THR B 1 61 ? 7.129 -21.234 -25.109 1 98.44 61 THR B C 1
ATOM 2719 O O . THR B 1 61 ? 7.84 -21.094 -26.094 1 98.44 61 THR B O 1
ATOM 2722 N N . LEU B 1 62 ? 6.219 -20.344 -24.75 1 98.44 62 LEU B N 1
ATOM 2723 C CA . LEU B 1 62 ? 6.129 -19.016 -25.359 1 98.44 62 LEU B CA 1
ATOM 2724 C C . LEU B 1 62 ? 6.898 -17.984 -24.547 1 98.44 62 LEU B C 1
ATOM 2726 O O . LEU B 1 62 ? 6.906 -18.047 -23.312 1 98.44 62 LEU B O 1
ATOM 2730 N N . THR B 1 63 ? 7.602 -17.109 -25.203 1 98.44 63 THR B N 1
ATOM 2731 C CA . THR B 1 63 ? 8.328 -16.031 -24.516 1 98.44 63 THR B CA 1
ATOM 2732 C C . THR B 1 63 ? 7.914 -14.672 -25.062 1 98.44 63 THR B C 1
ATOM 2734 O O . THR B 1 63 ? 7.684 -14.523 -26.266 1 98.44 63 THR B O 1
ATOM 2737 N N . TYR B 1 64 ? 7.723 -13.734 -24.203 1 98.69 64 TYR B N 1
ATOM 2738 C CA . TYR B 1 64 ? 7.359 -12.367 -24.562 1 98.69 64 TYR B CA 1
ATOM 2739 C C . TYR B 1 64 ? 8.266 -11.367 -23.859 1 98.69 64 TYR B C 1
ATOM 2741 O O . TYR B 1 64 ? 8.297 -11.305 -22.625 1 98.69 64 TYR B O 1
ATOM 2749 N N . GLU B 1 65 ? 9.031 -10.602 -24.609 1 98.62 65 GLU B N 1
ATOM 2750 C CA . GLU B 1 65 ? 9.805 -9.484 -24.062 1 98.62 65 GLU B CA 1
ATOM 2751 C C . GLU B 1 65 ? 8.93 -8.258 -23.859 1 98.62 65 GLU B C 1
ATOM 2753 O O . GLU B 1 65 ? 8.547 -7.586 -24.812 1 98.62 65 GLU B O 1
ATOM 2758 N N . ILE B 1 66 ? 8.664 -7.945 -22.562 1 98.38 66 ILE B N 1
ATOM 2759 C CA . ILE B 1 66 ? 7.777 -6.809 -22.328 1 98.38 66 ILE B CA 1
ATOM 2760 C C . ILE B 1 66 ? 8.227 -6.051 -21.094 1 98.38 66 ILE B C 1
ATOM 2762 O O . ILE B 1 66 ? 8.836 -6.629 -20.188 1 98.38 66 ILE B O 1
ATOM 2766 N N . ASP B 1 67 ? 7.984 -4.789 -21.062 1 98.75 67 ASP B N 1
ATOM 2767 C CA . ASP B 1 67 ? 7.906 -3.988 -19.844 1 98.75 67 ASP B CA 1
ATOM 2768 C C . ASP B 1 67 ? 6.52 -4.074 -19.219 1 98.75 67 ASP B C 1
ATOM 2770 O O . ASP B 1 67 ? 5.551 -3.543 -19.766 1 98.75 67 ASP B O 1
ATOM 2774 N N . VAL B 1 68 ? 6.469 -4.695 -18.078 1 98.88 68 VAL B N 1
ATOM 2775 C CA . VAL B 1 68 ? 5.172 -5 -17.484 1 98.88 68 VAL B CA 1
ATOM 2776 C C . VAL B 1 68 ? 4.453 -3.705 -17.125 1 98.88 68 VAL B C 1
ATOM 2778 O O . VAL B 1 68 ? 3.246 -3.703 -16.875 1 98.88 68 VAL B O 1
ATOM 2781 N N . SER B 1 69 ? 5.176 -2.557 -17.031 1 98.69 69 SER B N 1
ATOM 2782 C CA . SER B 1 69 ? 4.539 -1.275 -16.734 1 98.69 69 SER B CA 1
ATOM 2783 C C . SER B 1 69 ? 3.762 -0.756 -17.938 1 98.69 69 SER B C 1
ATOM 2785 O O . SER B 1 69 ? 2.971 0.18 -17.828 1 98.69 69 SER B O 1
ATOM 2787 N N . ASP B 1 70 ? 3.969 -1.345 -19.125 1 98.62 70 ASP B N 1
ATOM 2788 C CA . ASP B 1 70 ? 3.328 -0.921 -20.375 1 98.62 70 ASP B CA 1
ATOM 2789 C C . ASP B 1 70 ? 2.072 -1.744 -20.641 1 98.62 70 ASP B C 1
ATOM 2791 O O . ASP B 1 70 ? 2.156 -2.861 -21.156 1 98.62 70 ASP B O 1
ATOM 2795 N N . LEU B 1 71 ? 0.925 -1.177 -20.453 1 98.12 71 LEU B N 1
ATOM 2796 C CA . LEU B 1 71 ? -0.343 -1.883 -20.594 1 98.12 71 LEU B CA 1
ATOM 2797 C C . LEU B 1 71 ? -0.528 -2.371 -22.031 1 98.12 71 LEU B C 1
ATOM 2799 O O . LEU B 1 71 ? -1.066 -3.457 -22.266 1 98.12 71 LEU B O 1
ATOM 2803 N N . SER B 1 72 ? -0.123 -1.579 -22.984 1 98.06 72 SER B N 1
ATOM 2804 C CA . SER B 1 72 ? -0.297 -1.956 -24.391 1 98.06 72 SER B CA 1
ATOM 2805 C C . SER B 1 72 ? 0.502 -3.211 -24.719 1 98.06 72 SER B C 1
ATOM 2807 O O . SER B 1 72 ? 0.093 -4.004 -25.578 1 98.06 72 SER B O 1
ATOM 2809 N N . ALA B 1 73 ? 1.636 -3.414 -24.031 1 98.5 73 ALA B N 1
ATOM 2810 C CA . ALA B 1 73 ? 2.432 -4.621 -24.234 1 98.5 73 ALA B CA 1
ATOM 2811 C C . ALA B 1 73 ? 1.663 -5.867 -23.812 1 98.5 73 ALA B C 1
ATOM 2813 O O . ALA B 1 73 ? 1.767 -6.922 -24.438 1 98.5 73 ALA B O 1
ATOM 2814 N N . TRP B 1 74 ? 0.874 -5.766 -22.781 1 98.62 74 TRP B N 1
ATOM 2815 C CA . TRP B 1 74 ? 0.06 -6.879 -22.297 1 98.62 74 TRP B CA 1
ATOM 2816 C C . TRP B 1 74 ? -1.029 -7.227 -23.312 1 98.62 74 TRP B C 1
ATOM 2818 O O . TRP B 1 74 ? -1.347 -8.398 -23.516 1 98.62 74 TRP B O 1
ATOM 2828 N N . ASP B 1 75 ? -1.571 -6.199 -23.906 1 97.56 75 ASP B N 1
ATOM 2829 C CA . ASP B 1 75 ? -2.59 -6.414 -24.922 1 97.56 75 ASP B CA 1
ATOM 2830 C C . ASP B 1 75 ? -2.029 -7.223 -26.094 1 97.56 75 ASP B C 1
ATOM 2832 O O . ASP B 1 75 ? -2.713 -8.094 -26.641 1 97.56 75 ASP B O 1
ATOM 2836 N N . ALA B 1 76 ? -0.871 -6.898 -26.453 1 98 76 ALA B N 1
ATOM 2837 C CA . ALA B 1 76 ? -0.218 -7.613 -27.547 1 98 76 ALA B CA 1
ATOM 2838 C C . ALA B 1 76 ? 0.028 -9.07 -27.188 1 98 76 ALA B C 1
ATOM 2840 O O . ALA B 1 76 ? -0.145 -9.969 -28.016 1 98 76 ALA B O 1
ATOM 2841 N N . VAL B 1 77 ? 0.456 -9.297 -25.953 1 98.69 77 VAL B N 1
ATOM 2842 C CA . VAL B 1 77 ? 0.657 -10.656 -25.484 1 98.69 77 VAL B CA 1
ATOM 2843 C C . VAL B 1 77 ? -0.667 -11.422 -25.516 1 98.69 77 VAL B C 1
ATOM 2845 O O . VAL B 1 77 ? -0.718 -12.562 -25.984 1 98.69 77 VAL B O 1
ATOM 2848 N N . LYS B 1 78 ? -1.707 -10.797 -25.031 1 98.56 78 LYS B N 1
ATOM 2849 C CA . LYS B 1 78 ? -3.018 -11.438 -25 1 98.56 78 LYS B CA 1
ATOM 2850 C C . LYS B 1 78 ? -3.482 -11.812 -26.406 1 98.56 78 LYS B C 1
ATOM 2852 O O . LYS B 1 78 ? -3.996 -12.906 -26.625 1 98.56 78 LYS B O 1
ATOM 2857 N N . ALA B 1 79 ? -3.312 -10.891 -27.328 1 97.94 79 ALA B N 1
ATOM 2858 C CA . ALA B 1 79 ? -3.725 -11.125 -28.703 1 97.94 79 ALA B CA 1
ATOM 2859 C C . ALA B 1 79 ? -3.051 -12.375 -29.281 1 97.94 79 ALA B C 1
ATOM 2861 O O . ALA B 1 79 ? -3.676 -13.156 -30 1 97.94 79 ALA B O 1
ATOM 2862 N N . ASP B 1 80 ? -1.829 -12.57 -29 1 98 80 ASP B N 1
ATOM 2863 C CA . ASP B 1 80 ? -1.097 -13.742 -29.469 1 98 80 ASP B CA 1
ATOM 2864 C C . ASP B 1 80 ? -1.534 -15 -28.719 1 98 80 ASP B C 1
ATOM 2866 O O . ASP B 1 80 ? -1.743 -16.047 -29.328 1 98 80 ASP B O 1
ATOM 2870 N N . LEU B 1 81 ? -1.682 -14.906 -27.406 1 97.94 81 LEU B N 1
ATOM 2871 C CA . LEU B 1 81 ? -1.938 -16.047 -26.547 1 97.94 81 LEU B CA 1
ATOM 2872 C C . LEU B 1 81 ? -3.307 -16.656 -26.828 1 97.94 81 LEU B C 1
ATOM 2874 O O . LEU B 1 81 ? -3.469 -17.875 -26.797 1 97.94 81 LEU B O 1
ATOM 2878 N N . VAL B 1 82 ? -4.293 -15.812 -27.094 1 96.81 82 VAL B N 1
ATOM 2879 C CA . VAL B 1 82 ? -5.668 -16.281 -27.234 1 96.81 82 VAL B CA 1
ATOM 2880 C C . VAL B 1 82 ? -5.812 -17.094 -28.516 1 96.81 82 VAL B C 1
ATOM 2882 O O . VAL B 1 82 ? -6.77 -17.859 -28.672 1 96.81 82 VAL B O 1
ATOM 2885 N N . GLY B 1 83 ? -4.855 -16.953 -29.406 1 96.31 83 GLY B N 1
ATOM 2886 C CA . GLY B 1 83 ? -4.828 -17.797 -30.594 1 96.31 83 GLY B CA 1
ATOM 2887 C C . GLY B 1 83 ? -4.355 -19.219 -30.312 1 96.31 83 GLY B C 1
ATOM 2888 O O . GLY B 1 83 ? -4.578 -20.125 -31.125 1 96.31 83 GLY B O 1
ATOM 2889 N N . LYS B 1 84 ? -3.797 -19.406 -29.188 1 97.19 84 LYS B N 1
ATOM 2890 C CA . LYS B 1 84 ? -3.154 -20.672 -28.875 1 97.19 84 LYS B CA 1
ATOM 2891 C C . LYS B 1 84 ? -3.82 -21.344 -27.672 1 97.19 84 LYS B C 1
ATOM 2893 O O . LYS B 1 84 ? -3.887 -22.562 -27.594 1 97.19 84 LYS B O 1
ATOM 2898 N N . PHE B 1 85 ? -4.23 -20.594 -26.781 1 97.69 85 PHE B N 1
ATOM 2899 C CA . PHE B 1 85 ? -4.84 -21.094 -25.562 1 97.69 85 PHE B CA 1
ATOM 2900 C C . PHE B 1 85 ? -6.117 -20.328 -25.234 1 97.69 85 PHE B C 1
ATOM 2902 O O . PHE B 1 85 ? -6.184 -19.109 -25.422 1 97.69 85 PHE B O 1
ATOM 2909 N N . GLN B 1 86 ? -7.062 -21.016 -24.656 1 96.88 86 GLN B N 1
ATOM 2910 C CA . GLN B 1 86 ? -8.352 -20.391 -24.344 1 96.88 86 GLN B CA 1
ATOM 2911 C C . GLN B 1 86 ? -8.438 -20.031 -22.859 1 96.88 86 GLN B C 1
ATOM 2913 O O . GLN B 1 86 ? -9.32 -19.281 -22.453 1 96.88 86 GLN B O 1
ATOM 2918 N N . THR B 1 87 ? -7.59 -20.688 -22.062 1 98.38 87 THR B N 1
ATOM 2919 C CA . THR B 1 87 ? -7.602 -20.469 -20.625 1 98.38 87 THR B CA 1
ATOM 2920 C C . THR B 1 87 ? -6.176 -20.375 -20.078 1 98.38 87 THR B C 1
ATOM 2922 O O . THR B 1 87 ? -5.219 -20.734 -20.766 1 98.38 87 THR B O 1
ATOM 2925 N N . ILE B 1 88 ? -6.059 -19.766 -18.984 1 98.81 88 ILE B N 1
ATOM 2926 C CA . ILE B 1 88 ? -4.84 -19.781 -18.188 1 98.81 88 ILE B CA 1
ATOM 2927 C C . ILE B 1 88 ? -5.105 -20.469 -16.844 1 98.81 88 ILE B C 1
ATOM 2929 O O . ILE B 1 88 ? -5.957 -20.016 -16.062 1 98.81 88 ILE B O 1
ATOM 2933 N N . ASP B 1 89 ? -4.348 -21.484 -16.547 1 98.81 89 ASP B N 1
ATOM 2934 C CA . ASP B 1 89 ? -4.613 -22.281 -15.344 1 98.81 89 ASP B CA 1
ATOM 2935 C C . ASP B 1 89 ? -3.803 -21.766 -14.156 1 98.81 89 ASP B C 1
ATOM 2937 O O . ASP B 1 89 ? -4.203 -21.953 -13.008 1 98.81 89 ASP B O 1
ATOM 2941 N N . PHE B 1 90 ? -2.652 -21.25 -14.406 1 98.94 90 PHE B N 1
ATOM 2942 C CA . PHE B 1 90 ? -1.769 -20.672 -13.398 1 98.94 90 PHE B CA 1
ATOM 2943 C C . PHE B 1 90 ? -1.228 -19.328 -13.852 1 98.94 90 PHE B C 1
ATOM 2945 O O . PHE B 1 90 ? -0.424 -19.25 -14.789 1 98.94 90 PHE B O 1
ATOM 2952 N N . LEU B 1 91 ? -1.716 -18.266 -13.25 1 98.94 91 LEU B N 1
ATOM 2953 C CA . LEU B 1 91 ? -1.245 -16.906 -13.516 1 98.94 91 LEU B CA 1
ATOM 2954 C C . LEU B 1 91 ? -0.378 -16.391 -12.367 1 98.94 91 LEU B C 1
ATOM 2956 O O . LEU B 1 91 ? -0.859 -16.234 -11.242 1 98.94 91 LEU B O 1
ATOM 2960 N N . MET B 1 92 ? 0.903 -16.219 -12.641 1 98.94 92 MET B N 1
ATOM 2961 C CA . MET B 1 92 ? 1.811 -15.695 -11.625 1 98.94 92 MET B CA 1
ATOM 2962 C C . MET B 1 92 ? 2.387 -14.352 -12.047 1 98.94 92 MET B C 1
ATOM 2964 O O . MET B 1 92 ? 3.104 -14.266 -13.047 1 98.94 92 MET B O 1
ATOM 2968 N N . LEU B 1 93 ? 2.016 -13.367 -11.344 1 98.94 93 LEU B N 1
ATOM 2969 C CA . LEU B 1 93 ? 2.566 -12.031 -11.531 1 98.94 93 LEU B CA 1
ATOM 2970 C C . LEU B 1 93 ? 3.688 -11.758 -10.531 1 98.94 93 LEU B C 1
ATOM 2972 O O . LEU B 1 93 ? 3.428 -11.453 -9.367 1 98.94 93 LEU B O 1
ATOM 2976 N N . ASN B 1 94 ? 4.906 -11.828 -11.047 1 98.62 94 ASN B N 1
ATOM 2977 C CA . ASN B 1 94 ? 6.09 -11.938 -10.195 1 98.62 94 ASN B CA 1
ATOM 2978 C C . ASN B 1 94 ? 7.133 -10.883 -10.547 1 98.62 94 ASN B C 1
ATOM 2980 O O . ASN B 1 94 ? 8.039 -10.609 -9.75 1 98.62 94 ASN B O 1
ATOM 2984 N N . ALA B 1 95 ? 6.996 -10.258 -11.734 1 98.12 95 ALA B N 1
ATOM 2985 C CA . ALA B 1 95 ? 7.984 -9.258 -12.133 1 98.12 95 ALA B CA 1
ATOM 2986 C C . ALA B 1 95 ? 8.078 -8.133 -11.102 1 98.12 95 ALA B C 1
ATOM 2988 O O . ALA B 1 95 ? 7.055 -7.684 -10.578 1 98.12 95 ALA B O 1
ATOM 2989 N N . GLY B 1 96 ? 9.25 -7.781 -10.758 1 96.5 96 GLY B N 1
ATOM 2990 C CA . GLY B 1 96 ? 9.492 -6.707 -9.805 1 96.5 96 GLY B CA 1
ATOM 2991 C C . GLY B 1 96 ? 10.906 -6.156 -9.875 1 96.5 96 GLY B C 1
ATOM 2992 O O . GLY B 1 96 ? 11.812 -6.812 -10.398 1 96.5 96 GLY B O 1
ATOM 2993 N N . ILE B 1 97 ? 11.055 -4.961 -9.367 1 95.5 97 ILE B N 1
ATOM 2994 C CA . ILE B 1 97 ? 12.367 -4.336 -9.32 1 95.5 97 ILE B CA 1
ATOM 2995 C C . ILE B 1 97 ? 12.586 -3.682 -7.961 1 95.5 97 ILE B C 1
ATOM 2997 O O . ILE B 1 97 ? 11.633 -3.461 -7.211 1 95.5 97 ILE B O 1
ATOM 3001 N N . GLY B 1 98 ? 13.797 -3.494 -7.598 1 93.5 98 GLY B N 1
ATOM 3002 C CA . GLY B 1 98 ? 14.273 -2.635 -6.527 1 93.5 98 GLY B CA 1
ATOM 3003 C C . GLY B 1 98 ? 15.234 -1.563 -7.012 1 93.5 98 GLY B C 1
ATOM 3004 O O . GLY B 1 98 ? 16.203 -1.862 -7.711 1 93.5 98 GLY B O 1
ATOM 3005 N N . ILE B 1 99 ? 14.906 -0.327 -6.754 1 94.69 99 ILE B N 1
ATOM 3006 C CA . ILE B 1 99 ? 15.758 0.785 -7.16 1 94.69 99 ILE B CA 1
ATOM 3007 C C . ILE B 1 99 ? 16.516 1.32 -5.949 1 94.69 99 ILE B C 1
ATOM 3009 O O . ILE B 1 99 ? 15.93 1.544 -4.891 1 94.69 99 ILE B O 1
ATOM 3013 N N . ARG B 1 100 ? 17.828 1.478 -6.125 1 90.31 100 ARG B N 1
ATOM 3014 C CA . ARG B 1 100 ? 18.641 2.055 -5.059 1 90.31 100 ARG B CA 1
ATOM 3015 C C . ARG B 1 100 ? 18.719 3.572 -5.195 1 90.31 100 ARG B C 1
ATOM 3017 O O . ARG B 1 100 ? 18.906 4.094 -6.297 1 90.31 100 ARG B O 1
ATOM 3024 N N . THR B 1 101 ? 18.328 4.242 -4.168 1 92.69 101 THR B N 1
ATOM 3025 C CA . THR B 1 101 ? 18.5 5.688 -4.094 1 92.69 101 THR B CA 1
ATOM 3026 C C . THR B 1 101 ? 18.875 6.117 -2.678 1 92.69 101 THR B C 1
ATOM 3028 O O . THR B 1 101 ? 18.391 5.535 -1.702 1 92.69 101 THR B O 1
ATOM 3031 N N . THR B 1 102 ? 19.781 7.121 -2.547 1 90.75 102 THR B N 1
ATOM 3032 C CA . THR B 1 102 ? 20.172 7.645 -1.242 1 90.75 102 THR B CA 1
ATOM 3033 C C . THR B 1 102 ? 19.312 8.844 -0.862 1 90.75 102 THR B C 1
ATOM 3035 O O . THR B 1 102 ? 19.359 9.32 0.274 1 90.75 102 THR B O 1
ATOM 3038 N N . LYS B 1 103 ? 18.516 9.312 -1.766 1 95.19 103 LYS B N 1
ATOM 3039 C CA . LYS B 1 103 ? 17.672 10.484 -1.508 1 95.19 103 LYS B CA 1
ATOM 3040 C C . LYS B 1 103 ? 16.25 10.258 -1.999 1 95.19 103 LYS B C 1
ATOM 3042 O O . LYS B 1 103 ? 15.758 10.984 -2.863 1 95.19 103 LYS B O 1
ATOM 3047 N N . PRO B 1 104 ? 15.523 9.344 -1.362 1 96.56 104 PRO B N 1
ATOM 3048 C CA . PRO B 1 104 ? 14.195 8.992 -1.864 1 96.56 104 PRO B CA 1
ATOM 3049 C C . PRO B 1 104 ? 13.211 10.156 -1.791 1 96.56 104 PRO B C 1
ATOM 3051 O O . PRO B 1 104 ? 12.305 10.25 -2.619 1 96.56 104 PRO B O 1
ATOM 3054 N N . TRP B 1 105 ? 13.438 11.125 -0.917 1 98.25 105 TRP B N 1
ATOM 3055 C CA . TRP B 1 105 ? 12.414 12.117 -0.607 1 98.25 105 TRP B CA 1
ATOM 3056 C C . TRP B 1 105 ? 12.555 13.336 -1.51 1 98.25 105 TRP B C 1
ATOM 3058 O O . TRP B 1 105 ? 11.844 14.336 -1.335 1 98.25 105 TRP B O 1
ATOM 3068 N N . VAL B 1 106 ? 13.453 13.336 -2.506 1 96.44 106 VAL B N 1
ATOM 3069 C CA . VAL B 1 106 ? 13.562 14.414 -3.488 1 96.44 106 VAL B CA 1
ATOM 3070 C C . VAL B 1 106 ? 13.516 13.828 -4.898 1 96.44 106 VAL B C 1
ATOM 3072 O O . VAL B 1 106 ? 13.859 14.508 -5.871 1 96.44 106 VAL B O 1
ATOM 3075 N N . ASP B 1 107 ? 13.148 12.562 -5.012 1 96.12 107 ASP B N 1
ATOM 3076 C CA . ASP B 1 107 ? 13.164 11.836 -6.277 1 96.12 107 ASP B CA 1
ATOM 3077 C C . ASP B 1 107 ? 11.797 11.219 -6.566 1 96.12 107 ASP B C 1
ATOM 3079 O O . ASP B 1 107 ? 11.578 10.031 -6.312 1 96.12 107 ASP B O 1
ATOM 3083 N N . ALA B 1 108 ? 10.922 11.953 -7.215 1 97.94 108 ALA B N 1
ATOM 3084 C CA . ALA B 1 108 ? 9.586 11.445 -7.523 1 97.94 108 ALA B CA 1
ATOM 3085 C C . ALA B 1 108 ? 9.656 10.281 -8.5 1 97.94 108 ALA B C 1
ATOM 3087 O O . ALA B 1 108 ? 8.836 9.359 -8.438 1 97.94 108 ALA B O 1
ATOM 3088 N N . GLU B 1 109 ? 10.617 10.328 -9.398 1 97.56 109 GLU B N 1
ATOM 3089 C CA . GLU B 1 109 ? 10.766 9.289 -10.414 1 97.56 109 GLU B CA 1
ATOM 3090 C C . GLU B 1 109 ? 11.07 7.934 -9.773 1 97.56 109 GLU B C 1
ATOM 3092 O O . GLU B 1 109 ? 10.648 6.895 -10.273 1 97.56 109 GLU B O 1
ATOM 3097 N N . TYR B 1 110 ? 11.859 7.992 -8.656 1 98 110 TYR B N 1
ATOM 3098 C CA . TYR B 1 110 ? 12.148 6.805 -7.855 1 98 110 TYR B CA 1
ATOM 3099 C C . TYR B 1 110 ? 10.859 6.082 -7.477 1 98 110 TYR B C 1
ATOM 3101 O O . TYR B 1 110 ? 10.758 4.863 -7.648 1 98 110 TYR B O 1
ATOM 3109 N N . PHE B 1 111 ? 9.836 6.773 -7.066 1 98.81 111 PHE B N 1
ATOM 3110 C CA . PHE B 1 111 ? 8.547 6.211 -6.688 1 98.81 111 PHE B CA 1
ATOM 3111 C C . PHE B 1 111 ? 7.77 5.762 -7.918 1 98.81 111 PHE B C 1
ATOM 3113 O O . PHE B 1 111 ? 7.219 4.66 -7.941 1 98.81 111 PHE B O 1
ATOM 3120 N N . HIS B 1 112 ? 7.754 6.605 -8.961 1 98.75 112 HIS B N 1
ATOM 3121 C CA . HIS B 1 112 ? 7.004 6.305 -10.172 1 98.75 112 HIS B CA 1
ATOM 3122 C C . HIS B 1 112 ? 7.484 5.004 -10.812 1 98.75 112 HIS B C 1
ATOM 3124 O O . HIS B 1 112 ? 6.68 4.125 -11.117 1 98.75 112 HIS B O 1
ATOM 3130 N N . LYS B 1 113 ? 8.766 4.883 -10.984 1 98.56 113 LYS B N 1
ATOM 3131 C CA . LYS B 1 113 ? 9.336 3.713 -11.648 1 98.56 113 LYS B CA 1
ATOM 3132 C C . LYS B 1 113 ? 9.086 2.443 -10.836 1 98.56 113 LYS B C 1
ATOM 3134 O O . LYS B 1 113 ? 8.734 1.404 -11.398 1 98.56 113 LYS B O 1
ATOM 3139 N N . THR B 1 114 ? 9.266 2.537 -9.555 1 98.75 114 THR B N 1
ATOM 3140 C CA . THR B 1 114 ? 9.086 1.374 -8.695 1 98.75 114 THR B CA 1
ATOM 3141 C C . THR B 1 114 ? 7.645 0.882 -8.734 1 98.75 114 THR B C 1
ATOM 3143 O O . THR B 1 114 ? 7.395 -0.304 -8.953 1 98.75 114 THR B O 1
ATOM 3146 N N . LEU B 1 115 ? 6.648 1.799 -8.562 1 98.94 115 LEU B N 1
ATOM 3147 C CA . LEU B 1 115 ? 5.254 1.378 -8.531 1 98.94 115 LEU B CA 1
ATOM 3148 C C . LEU B 1 115 ? 4.781 0.967 -9.922 1 98.94 115 LEU B C 1
ATOM 3150 O O . LEU B 1 115 ? 3.943 0.072 -10.062 1 98.94 115 LEU B O 1
ATOM 3154 N N . ALA B 1 116 ? 5.348 1.586 -10.961 1 98.88 116 ALA B N 1
ATOM 3155 C CA . ALA B 1 116 ? 4.984 1.228 -12.328 1 98.88 116 ALA B CA 1
ATOM 3156 C C . ALA B 1 116 ? 5.223 -0.256 -12.594 1 98.88 116 ALA B C 1
ATOM 3158 O O . ALA B 1 116 ? 4.391 -0.929 -13.203 1 98.88 116 ALA B O 1
ATOM 3159 N N . VAL B 1 117 ? 6.281 -0.738 -12.086 1 98.81 117 VAL B N 1
ATOM 3160 C CA . VAL B 1 117 ? 6.645 -2.127 -12.344 1 98.81 117 VAL B CA 1
ATOM 3161 C C . VAL B 1 117 ? 6.035 -3.029 -11.273 1 98.81 117 VAL B C 1
ATOM 3163 O O . VAL B 1 117 ? 5.312 -3.979 -11.594 1 98.81 117 VAL B O 1
ATOM 3166 N N . ASN B 1 118 ? 6.266 -2.723 -10 1 98.88 118 ASN B N 1
ATOM 3167 C CA . ASN B 1 118 ? 5.973 -3.631 -8.898 1 98.88 118 ASN B CA 1
ATOM 3168 C C . ASN B 1 118 ? 4.473 -3.736 -8.641 1 98.88 118 ASN B C 1
ATOM 3170 O O . ASN B 1 118 ? 3.986 -4.77 -8.18 1 98.88 118 ASN B O 1
ATOM 3174 N N . PHE B 1 119 ? 3.752 -2.648 -8.867 1 98.94 119 PHE B N 1
ATOM 3175 C CA . PHE B 1 119 ? 2.324 -2.648 -8.57 1 98.94 119 PHE B CA 1
ATOM 3176 C C . PHE B 1 119 ? 1.504 -2.65 -9.859 1 98.94 119 PHE B C 1
ATOM 3178 O O . PHE B 1 119 ? 0.71 -3.562 -10.094 1 98.94 119 PHE B O 1
ATOM 3185 N N . PHE B 1 120 ? 1.734 -1.656 -10.734 1 98.94 120 PHE B N 1
ATOM 3186 C CA . PHE B 1 120 ? 0.908 -1.527 -11.93 1 98.94 120 PHE B CA 1
ATOM 3187 C C . PHE B 1 120 ? 1.178 -2.672 -12.898 1 98.94 120 PHE B C 1
ATOM 3189 O O . PHE B 1 120 ? 0.276 -3.111 -13.617 1 98.94 120 PHE B O 1
ATOM 3196 N N . GLY B 1 121 ? 2.426 -3.184 -12.914 1 98.94 121 GLY B N 1
ATOM 3197 C CA . GLY B 1 121 ? 2.66 -4.395 -13.68 1 98.94 121 GLY B CA 1
ATOM 3198 C C . GLY B 1 121 ? 1.7 -5.52 -13.336 1 98.94 121 GLY B C 1
ATOM 3199 O O . GLY B 1 121 ? 1.241 -6.246 -14.219 1 98.94 121 GLY B O 1
ATOM 3200 N N . MET B 1 122 ? 1.386 -5.652 -12.078 1 98.88 122 MET B N 1
ATOM 3201 C CA . MET B 1 122 ? 0.469 -6.699 -11.625 1 98.88 122 MET B CA 1
ATOM 3202 C C . MET B 1 122 ? -0.975 -6.328 -11.953 1 98.88 122 MET B C 1
ATOM 3204 O O . MET B 1 122 ? -1.774 -7.191 -12.312 1 98.88 122 MET B O 1
ATOM 3208 N N . VAL B 1 123 ? -1.311 -5.039 -11.805 1 98.94 123 VAL B N 1
ATOM 3209 C CA . VAL B 1 123 ? -2.629 -4.562 -12.211 1 98.94 123 VAL B CA 1
ATOM 3210 C C . VAL B 1 123 ? -2.859 -4.871 -13.688 1 98.94 123 VAL B C 1
ATOM 3212 O O . VAL B 1 123 ? -3.918 -5.375 -14.062 1 98.94 123 VAL B O 1
ATOM 3215 N N . HIS B 1 124 ? -1.851 -4.586 -14.484 1 98.94 124 HIS B N 1
ATOM 3216 C CA . HIS B 1 124 ? -1.946 -4.844 -15.922 1 98.94 124 HIS B CA 1
ATOM 3217 C C . HIS B 1 124 ? -2.135 -6.332 -16.203 1 98.94 124 HIS B C 1
ATOM 3219 O O . HIS B 1 124 ? -2.977 -6.715 -17.016 1 98.94 124 HIS B O 1
ATOM 3225 N N . GLY B 1 125 ? -1.366 -7.125 -15.531 1 98.88 125 GLY B N 1
ATOM 3226 C CA . GLY B 1 125 ? -1.513 -8.562 -15.688 1 98.88 125 GLY B CA 1
ATOM 3227 C C . GLY B 1 125 ? -2.893 -9.062 -15.312 1 98.88 125 GLY B C 1
ATOM 3228 O O . GLY B 1 125 ? -3.486 -9.867 -16.047 1 98.88 125 GLY B O 1
ATOM 3229 N N . LEU B 1 126 ? -3.406 -8.594 -14.195 1 98.88 126 LEU B N 1
ATOM 3230 C CA . LEU B 1 126 ? -4.719 -9.016 -13.719 1 98.88 126 LEU B CA 1
ATOM 3231 C C . LEU B 1 126 ? -5.816 -8.578 -14.68 1 98.88 126 LEU B C 1
ATOM 3233 O O . LEU B 1 126 ? -6.637 -9.391 -15.109 1 98.88 126 LEU B O 1
ATOM 3237 N N . THR B 1 127 ? -5.82 -7.301 -15.047 1 98.56 127 THR B N 1
ATOM 3238 C CA . THR B 1 127 ? -6.918 -6.781 -15.859 1 98.56 127 THR B CA 1
ATOM 3239 C C . THR B 1 127 ? -6.883 -7.379 -17.266 1 98.56 127 THR B C 1
ATOM 3241 O O . THR B 1 127 ? -7.914 -7.469 -17.938 1 98.56 127 THR B O 1
ATOM 3244 N N . THR B 1 128 ? -5.734 -7.855 -17.703 1 98.69 128 THR B N 1
ATOM 3245 C CA . THR B 1 128 ? -5.602 -8.422 -19.031 1 98.69 128 THR B CA 1
ATOM 3246 C C . THR B 1 128 ? -5.969 -9.906 -19.031 1 98.69 128 THR B C 1
ATOM 3248 O O . THR B 1 128 ? -6.676 -10.375 -19.922 1 98.69 128 THR B O 1
ATOM 3251 N N . PHE B 1 129 ? -5.594 -10.641 -17.984 1 98.81 129 PHE B N 1
ATOM 3252 C CA . PHE B 1 129 ? -5.586 -12.094 -18.156 1 98.81 129 PHE B CA 1
ATOM 3253 C C . PHE B 1 129 ? -6.527 -12.758 -17.156 1 98.81 129 PHE B C 1
ATOM 3255 O O . PHE B 1 129 ? -6.852 -13.938 -17.297 1 98.81 129 PHE B O 1
ATOM 3262 N N . LEU B 1 130 ? -7.004 -12.016 -16.094 1 98.75 130 LEU B N 1
ATOM 3263 C CA . LEU B 1 130 ? -7.902 -12.633 -15.133 1 98.75 130 LEU B CA 1
ATOM 3264 C C . LEU B 1 130 ? -9.117 -13.242 -15.828 1 98.75 130 LEU B C 1
ATOM 3266 O O . LEU B 1 130 ? -9.562 -14.336 -15.461 1 98.75 130 LEU B O 1
ATOM 3270 N N . PRO B 1 131 ? -9.695 -12.609 -16.875 1 98.25 131 PRO B N 1
ATOM 3271 C CA . PRO B 1 131 ? -10.844 -13.211 -17.562 1 98.25 131 PRO B CA 1
ATOM 3272 C C . PRO B 1 131 ? -10.531 -14.602 -18.125 1 98.25 131 PRO B C 1
ATOM 3274 O O . PRO B 1 131 ? -11.398 -15.477 -18.141 1 98.25 131 PRO B O 1
ATOM 3277 N N . LEU B 1 132 ? -9.328 -14.875 -18.578 1 98.62 132 LEU B N 1
ATOM 3278 C CA . LEU B 1 132 ? -8.945 -16.172 -19.125 1 98.62 132 LEU B CA 1
ATOM 3279 C C . LEU B 1 132 ? -8.781 -17.203 -18 1 98.62 132 LEU B C 1
ATOM 3281 O O . LEU B 1 132 ? -8.984 -18.391 -18.203 1 98.62 132 LEU B O 1
ATOM 3285 N N . VAL B 1 133 ? -8.414 -16.734 -16.812 1 98.88 133 VAL B N 1
ATOM 3286 C CA . VAL B 1 133 ? -8.32 -17.625 -15.656 1 98.88 133 VAL B CA 1
ATOM 3287 C C . VAL B 1 133 ? -9.719 -18.031 -15.195 1 98.88 133 VAL B C 1
ATOM 3289 O O . VAL B 1 133 ? -9.961 -19.203 -14.891 1 98.88 133 VAL B O 1
ATOM 3292 N N . LEU B 1 134 ? -10.609 -17.062 -15.227 1 98.56 134 LEU B N 1
ATOM 3293 C CA . LEU B 1 134 ? -11.969 -17.297 -14.758 1 98.56 134 LEU B CA 1
ATOM 3294 C C . LEU B 1 134 ? -12.703 -18.281 -15.672 1 98.56 134 LEU B C 1
ATOM 3296 O O . LEU B 1 134 ? -13.672 -18.922 -15.25 1 98.56 134 LEU B O 1
ATOM 3300 N N . LYS B 1 135 ? -12.203 -18.484 -16.875 1 97.94 135 LYS B N 1
ATOM 3301 C CA . LYS B 1 135 ? -12.836 -19.344 -17.859 1 97.94 135 LYS B CA 1
ATOM 3302 C C . LYS B 1 135 ? -12.453 -20.812 -17.625 1 97.94 135 LYS B C 1
ATOM 3304 O O . LYS B 1 135 ? -13.062 -21.719 -18.203 1 97.94 135 LYS B O 1
ATOM 3309 N N . THR B 1 136 ? -11.492 -21.016 -16.75 1 97.81 136 THR B N 1
ATOM 3310 C CA . THR B 1 136 ? -11.086 -22.391 -16.516 1 97.81 136 THR B CA 1
ATOM 3311 C C . THR B 1 136 ? -12.211 -23.188 -15.852 1 97.81 136 THR B C 1
ATOM 3313 O O . THR B 1 136 ? -13.102 -22.609 -15.219 1 97.81 136 THR B O 1
ATOM 3316 N N . THR B 1 137 ? -12.195 -24.484 -16.047 1 94.38 137 THR B N 1
ATOM 3317 C CA . THR B 1 137 ? -13.234 -25.328 -15.469 1 94.38 137 THR B CA 1
ATOM 3318 C C . THR B 1 137 ? -12.68 -26.125 -14.289 1 94.38 137 THR B C 1
ATOM 3320 O O . THR B 1 137 ? -13.445 -26.672 -13.492 1 94.38 137 THR B O 1
ATOM 3323 N N . GLY B 1 138 ? -11.43 -26.25 -14.156 1 94.94 138 GLY B N 1
ATOM 3324 C CA . GLY B 1 138 ? -10.773 -26.922 -13.039 1 94.94 138 GLY B CA 1
ATOM 3325 C C . GLY B 1 138 ? -10.008 -25.969 -12.141 1 94.94 138 GLY B C 1
ATOM 3326 O O . GLY B 1 138 ? -10.062 -24.75 -12.328 1 94.94 138 GLY B O 1
ATOM 3327 N N . PRO B 1 139 ? -9.375 -26.562 -11.141 1 97.38 139 PRO B N 1
ATOM 3328 C CA . PRO B 1 139 ? -8.609 -25.719 -10.219 1 97.38 139 PRO B CA 1
ATOM 3329 C C . PRO B 1 139 ? -7.602 -24.828 -10.945 1 97.38 139 PRO B C 1
ATOM 3331 O O . PRO B 1 139 ? -6.887 -25.281 -11.836 1 97.38 139 PRO B O 1
ATOM 3334 N N . SER B 1 140 ? -7.625 -23.594 -10.664 1 98.56 140 SER B N 1
ATOM 3335 C CA . SER B 1 140 ? -6.672 -22.625 -11.18 1 98.56 140 SER B CA 1
ATOM 3336 C C . SER B 1 140 ? -6.238 -21.641 -10.102 1 98.56 140 SER B C 1
ATOM 3338 O O . SER B 1 140 ? -6.848 -21.578 -9.031 1 98.56 140 SER B O 1
ATOM 3340 N N . ALA B 1 141 ? -5.125 -20.984 -10.328 1 98.88 141 ALA B N 1
ATOM 3341 C CA . ALA B 1 141 ? -4.582 -20.125 -9.289 1 98.88 141 ALA B CA 1
ATOM 3342 C C . ALA B 1 141 ? -4.008 -18.844 -9.875 1 98.88 141 ALA B C 1
ATOM 3344 O O . ALA B 1 141 ? -3.459 -18.844 -10.984 1 98.88 141 ALA B O 1
ATOM 3345 N N . VAL B 1 142 ? -4.199 -17.797 -9.18 1 98.94 142 VAL B N 1
ATOM 3346 C CA . VAL B 1 142 ? -3.514 -16.516 -9.398 1 98.94 142 VAL B CA 1
ATOM 3347 C C . VAL B 1 142 ? -2.549 -16.25 -8.25 1 98.94 142 VAL B C 1
ATOM 3349 O O . VAL B 1 142 ? -2.945 -16.266 -7.078 1 98.94 142 VAL B O 1
ATOM 3352 N N . VAL B 1 143 ? -1.277 -16.047 -8.562 1 98.94 143 VAL B N 1
ATOM 3353 C CA . VAL B 1 143 ? -0.255 -15.789 -7.555 1 98.94 143 VAL B CA 1
ATOM 3354 C C . VAL B 1 143 ? 0.368 -14.422 -7.793 1 98.94 143 VAL B C 1
ATOM 3356 O O . VAL B 1 143 ? 0.843 -14.125 -8.891 1 98.94 143 VAL B O 1
ATOM 3359 N N . LEU B 1 144 ? 0.286 -13.562 -6.844 1 98.94 144 LEU B N 1
ATOM 3360 C CA . LEU B 1 144 ? 1.025 -12.305 -6.852 1 98.94 144 LEU B CA 1
ATOM 3361 C C . LEU B 1 144 ? 2.184 -12.352 -5.859 1 98.94 144 LEU B C 1
ATOM 3363 O O . LEU B 1 144 ? 2.002 -12.727 -4.699 1 98.94 144 LEU B O 1
ATOM 3367 N N . THR B 1 145 ? 3.371 -11.961 -6.316 1 98.81 145 THR B N 1
ATOM 3368 C CA . THR B 1 145 ? 4.555 -12 -5.465 1 98.81 145 THR B CA 1
ATOM 3369 C C . THR B 1 145 ? 4.668 -10.719 -4.641 1 98.81 145 THR B C 1
ATOM 3371 O O . THR B 1 145 ? 4.855 -9.633 -5.195 1 98.81 145 THR B O 1
ATOM 3374 N N . GLY B 1 146 ? 4.492 -10.875 -3.398 1 98.31 146 GLY B N 1
ATOM 3375 C CA . GLY B 1 146 ? 4.66 -9.773 -2.461 1 98.31 146 GLY B CA 1
ATOM 3376 C C . GLY B 1 146 ? 6.055 -9.695 -1.873 1 98.31 146 GLY B C 1
ATOM 3377 O O . GLY B 1 146 ? 7.043 -9.922 -2.574 1 98.31 146 GLY B O 1
ATOM 3378 N N . SER B 1 147 ? 6.188 -9.25 -0.679 1 97.38 147 SER B N 1
ATOM 3379 C CA . SER B 1 147 ? 7.43 -9.117 0.08 1 97.38 147 SER B CA 1
ATOM 3380 C C . SER B 1 147 ? 7.148 -8.898 1.562 1 97.38 147 SER B C 1
ATOM 3382 O O . SER B 1 147 ? 6.125 -8.312 1.926 1 97.38 147 SER B O 1
ATOM 3384 N N . LYS B 1 148 ? 8.055 -9.383 2.426 1 96.12 148 LYS B N 1
ATOM 3385 C CA . LYS B 1 148 ? 7.992 -9.023 3.84 1 96.12 148 LYS B CA 1
ATOM 3386 C C . LYS B 1 148 ? 8.031 -7.512 4.027 1 96.12 148 LYS B C 1
ATOM 3388 O O . LYS B 1 148 ? 7.445 -6.98 4.973 1 96.12 148 LYS B O 1
ATOM 3393 N N . GLN B 1 149 ? 8.68 -6.871 3.105 1 96.5 149 GLN B N 1
ATOM 3394 C CA . GLN B 1 149 ? 8.82 -5.418 3.154 1 96.5 149 GLN B CA 1
ATOM 3395 C C . GLN B 1 149 ? 7.473 -4.727 3.008 1 96.5 149 GLN B C 1
ATOM 3397 O O . GLN B 1 149 ? 7.27 -3.629 3.531 1 96.5 149 GLN B O 1
ATOM 3402 N N . GLY B 1 150 ? 6.516 -5.332 2.371 1 97.44 150 GLY B N 1
ATOM 3403 C CA . GLY B 1 150 ? 5.176 -4.781 2.254 1 97.44 150 GLY B CA 1
ATOM 3404 C C . GLY B 1 150 ? 4.324 -5.012 3.486 1 97.44 150 GLY B C 1
ATOM 3405 O O . GLY B 1 150 ? 3.193 -4.527 3.568 1 97.44 150 GLY B O 1
ATOM 3406 N N . ILE B 1 151 ? 4.902 -5.742 4.48 1 97.56 151 ILE B N 1
ATOM 3407 C CA . ILE B 1 151 ? 4.152 -6.105 5.676 1 97.56 151 ILE B CA 1
ATOM 3408 C C . ILE B 1 151 ? 4.809 -5.48 6.906 1 97.56 151 ILE B C 1
ATOM 3410 O O . ILE B 1 151 ? 4.164 -4.734 7.648 1 97.56 151 ILE B O 1
ATOM 3414 N N . THR B 1 152 ? 6.148 -5.668 7.07 1 96.5 152 THR B N 1
ATOM 3415 C CA . THR B 1 152 ? 6.832 -5.18 8.266 1 96.5 152 THR B CA 1
ATOM 3416 C C . THR B 1 152 ? 7.488 -3.828 7.992 1 96.5 152 THR B C 1
ATOM 3418 O O . THR B 1 152 ? 7.957 -3.164 8.922 1 96.5 152 THR B O 1
ATOM 3421 N N . ASN B 1 153 ? 7.641 -3.389 6.766 1 98.25 153 ASN B N 1
ATOM 3422 C CA . ASN B 1 153 ? 8.047 -2.049 6.352 1 98.25 153 ASN B CA 1
ATOM 3423 C C . ASN B 1 153 ? 9.391 -1.658 6.957 1 98.25 153 ASN B C 1
ATOM 3425 O O . ASN B 1 153 ? 9.516 -0.592 7.562 1 98.25 153 ASN B O 1
ATOM 3429 N N . PRO B 1 154 ? 10.406 -2.555 6.855 1 97.56 154 PRO B N 1
ATOM 3430 C CA . PRO B 1 154 ? 11.711 -2.127 7.367 1 97.56 154 PRO B CA 1
ATOM 3431 C C . PRO B 1 154 ? 12.211 -0.838 6.711 1 97.56 154 PRO B C 1
ATOM 3433 O O . PRO B 1 154 ? 11.961 -0.612 5.523 1 97.56 154 PRO B O 1
ATOM 3436 N N . PRO B 1 155 ? 12.93 0.022 7.477 1 97.38 155 PRO B N 1
ATOM 3437 C CA . PRO B 1 155 ? 13.383 1.312 6.949 1 97.38 155 PRO B CA 1
ATOM 3438 C C . PRO B 1 155 ? 14.336 1.164 5.77 1 97.38 155 PRO B C 1
ATOM 3440 O O . PRO B 1 155 ? 15.125 0.217 5.723 1 97.38 155 PRO B O 1
ATOM 3443 N N . GLY B 1 156 ? 14.281 2.158 4.805 1 96.5 156 GLY B N 1
ATOM 3444 C CA . GLY B 1 156 ? 15.383 2.277 3.859 1 96.5 156 GLY B CA 1
ATOM 3445 C C . GLY B 1 156 ? 14.93 2.24 2.412 1 96.5 156 GLY B C 1
ATOM 3446 O O . GLY B 1 156 ? 15.695 2.576 1.509 1 96.5 156 GLY B O 1
ATOM 3447 N N . ASN B 1 157 ? 13.727 1.845 2.131 1 97.44 157 ASN B N 1
ATOM 3448 C CA . ASN B 1 157 ? 13.242 1.72 0.761 1 97.44 157 ASN B CA 1
ATOM 3449 C C . ASN B 1 157 ? 11.75 2.047 0.663 1 97.44 157 ASN B C 1
ATOM 3451 O O . ASN B 1 157 ? 10.938 1.174 0.351 1 97.44 157 ASN B O 1
ATOM 3455 N N . PRO B 1 158 ? 11.422 3.324 0.82 1 98.56 158 PRO B N 1
ATOM 3456 C CA . PRO B 1 158 ? 10.008 3.703 0.954 1 98.56 158 PRO B CA 1
ATOM 3457 C C . PRO B 1 158 ? 9.18 3.338 -0.276 1 98.56 158 PRO B C 1
ATOM 3459 O O . PRO B 1 158 ? 8.039 2.881 -0.145 1 98.56 158 PRO B O 1
ATOM 3462 N N . ALA B 1 159 ? 9.734 3.498 -1.508 1 98.81 159 ALA B N 1
ATOM 3463 C CA . ALA B 1 159 ? 8.953 3.205 -2.707 1 98.81 159 ALA B CA 1
ATOM 3464 C C . ALA B 1 159 ? 8.664 1.71 -2.824 1 98.81 159 ALA B C 1
ATOM 3466 O O . ALA B 1 159 ? 7.535 1.31 -3.121 1 98.81 159 ALA B O 1
ATOM 3467 N N . TYR B 1 160 ? 9.664 0.887 -2.635 1 98.56 160 TYR B N 1
ATOM 3468 C CA . TYR B 1 160 ? 9.492 -0.559 -2.703 1 98.56 160 TYR B CA 1
ATOM 3469 C C . TYR B 1 160 ? 8.492 -1.037 -1.654 1 98.56 160 TYR B C 1
ATOM 3471 O O . TYR B 1 160 ? 7.57 -1.797 -1.966 1 98.56 160 TYR B O 1
ATOM 3479 N N . ASN B 1 161 ? 8.68 -0.558 -0.402 1 98.75 161 ASN B N 1
ATOM 3480 C CA . ASN B 1 161 ? 7.777 -0.935 0.678 1 98.75 161 ASN B CA 1
ATOM 3481 C C . ASN B 1 161 ? 6.336 -0.544 0.363 1 98.75 161 ASN B C 1
ATOM 3483 O O . ASN B 1 161 ? 5.414 -1.335 0.572 1 98.75 161 ASN B O 1
ATOM 3487 N N . ALA B 1 162 ? 6.176 0.65 -0.116 1 98.88 162 ALA B N 1
ATOM 3488 C CA . ALA B 1 162 ? 4.844 1.124 -0.477 1 98.88 162 ALA B CA 1
ATOM 3489 C C . ALA B 1 162 ? 4.234 0.26 -1.577 1 98.88 162 ALA B C 1
ATOM 3491 O O . ALA B 1 162 ? 3.061 -0.114 -1.503 1 98.88 162 ALA B O 1
ATOM 3492 N N . SER B 1 163 ? 5.004 -0.065 -2.6 1 98.94 163 SER B N 1
ATOM 3493 C CA . SER B 1 163 ? 4.508 -0.865 -3.715 1 98.94 163 SER B CA 1
ATOM 3494 C C . SER B 1 163 ? 4.051 -2.242 -3.248 1 98.94 163 SER B C 1
ATOM 3496 O O . SER B 1 163 ? 2.977 -2.709 -3.635 1 98.94 163 SER B O 1
ATOM 3498 N N . LYS B 1 164 ? 4.855 -2.834 -2.422 1 98.88 164 LYS B N 1
ATOM 3499 C CA . LYS B 1 164 ? 4.551 -4.199 -1.999 1 98.88 164 LYS B CA 1
ATOM 3500 C C . LYS B 1 164 ? 3.43 -4.215 -0.962 1 98.88 164 LYS B C 1
ATOM 3502 O O . LYS B 1 164 ? 2.656 -5.172 -0.893 1 98.88 164 LYS B O 1
ATOM 3507 N N . SER B 1 165 ? 3.295 -3.139 -0.176 1 98.88 165 SER B N 1
ATOM 3508 C CA . SER B 1 165 ? 2.119 -3.006 0.679 1 98.88 165 SER B CA 1
ATOM 3509 C C . SER B 1 165 ? 0.843 -2.904 -0.148 1 98.88 165 SER B C 1
ATOM 3511 O O . SER B 1 165 ? -0.176 -3.508 0.196 1 98.88 165 SER B O 1
ATOM 3513 N N . ALA B 1 166 ? 0.884 -2.139 -1.204 1 98.94 166 ALA B N 1
ATOM 3514 C CA . ALA B 1 166 ? -0.25 -2.02 -2.117 1 98.94 166 ALA B CA 1
ATOM 3515 C C . ALA B 1 166 ? -0.589 -3.367 -2.748 1 98.94 166 ALA B C 1
ATOM 3517 O O . ALA B 1 166 ? -1.764 -3.719 -2.881 1 98.94 166 ALA B O 1
ATOM 3518 N N . VAL B 1 167 ? 0.416 -4.129 -3.1 1 98.94 167 VAL B N 1
ATOM 3519 C CA . VAL B 1 167 ? 0.224 -5.445 -3.695 1 98.94 167 VAL B CA 1
ATOM 3520 C C . VAL B 1 167 ? -0.515 -6.355 -2.715 1 98.94 167 VAL B C 1
ATOM 3522 O O . VAL B 1 167 ? -1.476 -7.031 -3.09 1 98.94 167 VAL B O 1
ATOM 3525 N N . LYS B 1 168 ? -0.043 -6.367 -1.473 1 98.94 168 LYS B N 1
ATOM 3526 C CA . LYS B 1 168 ? -0.707 -7.184 -0.461 1 98.94 168 LYS B CA 1
ATOM 3527 C C . LYS B 1 168 ? -2.186 -6.824 -0.347 1 98.94 168 LYS B C 1
ATOM 3529 O O . LYS B 1 168 ? -3.045 -7.707 -0.337 1 98.94 168 LYS B O 1
ATOM 3534 N N . THR B 1 169 ? -2.467 -5.559 -0.276 1 98.94 169 THR B N 1
ATOM 3535 C CA . THR B 1 169 ? -3.82 -5.051 -0.085 1 98.94 169 THR B CA 1
ATOM 3536 C C . THR B 1 169 ? -4.711 -5.426 -1.268 1 98.94 169 THR B C 1
ATOM 3538 O O . THR B 1 169 ? -5.828 -5.906 -1.082 1 98.94 169 THR B O 1
ATOM 3541 N N . MET B 1 170 ? -4.207 -5.262 -2.438 1 98.88 170 MET B N 1
ATOM 3542 C CA . MET B 1 170 ? -4.969 -5.582 -3.643 1 98.88 170 MET B CA 1
ATOM 3543 C C . MET B 1 170 ? -5.219 -7.082 -3.746 1 98.88 170 MET B C 1
ATOM 3545 O O . MET B 1 170 ? -6.316 -7.508 -4.109 1 98.88 170 MET B O 1
ATOM 3549 N N . THR B 1 171 ? -4.223 -7.883 -3.455 1 98.94 171 THR B N 1
ATOM 3550 C CA . THR B 1 171 ? -4.352 -9.336 -3.568 1 98.94 171 THR B CA 1
ATOM 3551 C C . THR B 1 171 ? -5.406 -9.859 -2.596 1 98.94 171 THR B C 1
ATOM 3553 O O . THR B 1 171 ? -6.137 -10.797 -2.912 1 98.94 171 THR B O 1
ATOM 3556 N N . GLU B 1 172 ? -5.465 -9.281 -1.388 1 98.88 172 GLU B N 1
ATOM 3557 C CA . GLU B 1 172 ? -6.488 -9.656 -0.418 1 98.88 172 GLU B CA 1
ATOM 3558 C C . GLU B 1 172 ? -7.887 -9.391 -0.963 1 98.88 172 GLU B C 1
ATOM 3560 O O . GLU B 1 172 ? -8.797 -10.203 -0.782 1 98.88 172 GLU B O 1
ATOM 3565 N N . GLN B 1 173 ? -8.047 -8.258 -1.619 1 98.81 173 GLN B N 1
ATOM 3566 C CA . GLN B 1 173 ? -9.312 -7.914 -2.254 1 98.81 173 GLN B CA 1
ATOM 3567 C C . GLN B 1 173 ? -9.68 -8.922 -3.34 1 98.81 173 GLN B C 1
ATOM 3569 O O . GLN B 1 173 ? -10.828 -9.352 -3.439 1 98.81 173 GLN B O 1
ATOM 3574 N N . LEU B 1 174 ? -8.711 -9.305 -4.113 1 98.88 174 LEU B N 1
ATOM 3575 C CA . LEU B 1 174 ? -8.93 -10.273 -5.18 1 98.88 174 LEU B CA 1
ATOM 3576 C C . LEU B 1 174 ? -9.406 -11.609 -4.613 1 98.88 174 LEU B C 1
ATOM 3578 O O . LEU B 1 174 ? -10.391 -12.172 -5.098 1 98.88 174 LEU B O 1
ATOM 3582 N N . ALA B 1 175 ? -8.68 -12.086 -3.611 1 98.81 175 ALA B N 1
ATOM 3583 C CA . ALA B 1 175 ? -9.047 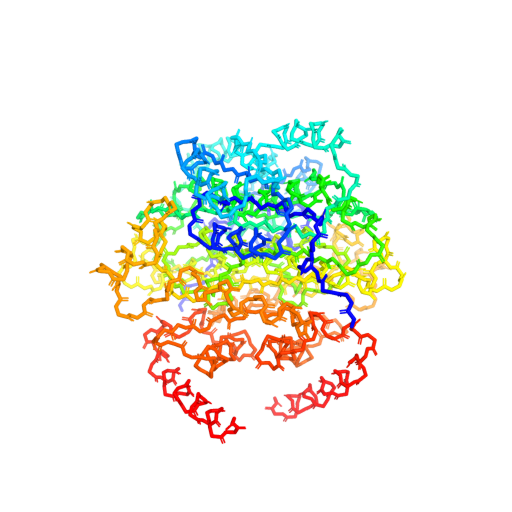-13.352 -2.982 1 98.81 175 ALA B CA 1
ATOM 3584 C C . ALA B 1 175 ? -10.484 -13.305 -2.457 1 98.81 175 ALA B C 1
ATOM 3586 O O . ALA B 1 175 ? -11.242 -14.258 -2.631 1 98.81 175 ALA B O 1
ATOM 3587 N N . HIS B 1 176 ? -10.797 -12.211 -1.808 1 98.5 176 HIS B N 1
ATOM 3588 C CA . HIS B 1 176 ? -12.156 -12.047 -1.291 1 98.5 176 HIS B CA 1
ATOM 3589 C C . HIS B 1 176 ? -13.18 -12.109 -2.414 1 98.5 176 HIS B C 1
ATOM 3591 O O . HIS B 1 176 ? -14.195 -12.797 -2.295 1 98.5 176 HIS B O 1
ATOM 3597 N N . ASP B 1 177 ? -12.961 -11.422 -3.492 1 98.56 177 ASP B N 1
ATOM 3598 C CA . ASP B 1 177 ? -13.922 -11.352 -4.586 1 98.56 177 ASP B CA 1
ATOM 3599 C C . ASP B 1 177 ? -14.086 -12.711 -5.266 1 98.56 177 ASP B C 1
ATOM 3601 O O . ASP B 1 177 ? -15.195 -13.094 -5.633 1 98.56 177 ASP B O 1
ATOM 3605 N N . LEU B 1 178 ? -13.016 -13.438 -5.402 1 98.56 178 LEU B N 1
ATOM 3606 C CA . LEU B 1 178 ? -13.062 -14.734 -6.062 1 98.56 178 LEU B CA 1
ATOM 3607 C C . LEU B 1 178 ? -13.891 -15.727 -5.25 1 98.56 178 LEU B C 1
ATOM 3609 O O . LEU B 1 178 ? -14.555 -16.609 -5.812 1 98.56 178 LEU B O 1
ATOM 3613 N N . ARG B 1 179 ? -13.891 -15.586 -3.961 1 97.81 179 ARG B N 1
ATOM 3614 C CA . ARG B 1 179 ? -14.516 -16.609 -3.125 1 97.81 179 ARG B CA 1
ATOM 3615 C C . ARG B 1 179 ? -15.938 -16.203 -2.746 1 97.81 179 ARG B C 1
ATOM 3617 O O . ARG B 1 179 ? -16.703 -17.031 -2.25 1 97.81 179 ARG B O 1
ATOM 3624 N N . THR B 1 180 ? -16.312 -14.945 -2.996 1 97.62 180 THR B N 1
ATOM 3625 C CA . THR B 1 180 ? -17.578 -14.43 -2.494 1 97.62 180 THR B CA 1
ATOM 3626 C C . THR B 1 180 ? -18.672 -14.523 -3.562 1 97.62 180 THR B C 1
ATOM 3628 O O . THR B 1 180 ? -18.562 -13.898 -4.621 1 97.62 180 THR B O 1
ATOM 3631 N N . PRO B 1 181 ? -19.781 -15.164 -3.322 1 97.06 181 PRO B N 1
ATOM 3632 C CA . PRO B 1 181 ? -20.812 -15.422 -4.332 1 97.06 181 PRO B CA 1
ATOM 3633 C C . PRO B 1 181 ? -21.406 -14.133 -4.918 1 97.06 181 PRO B C 1
ATOM 3635 O O . PRO B 1 181 ? -21.781 -14.109 -6.094 1 97.06 181 PRO B O 1
ATOM 3638 N N . SER B 1 182 ? -21.453 -13.07 -4.199 1 95.06 182 SER B N 1
ATOM 3639 C CA . SER B 1 182 ? -22.078 -11.828 -4.66 1 95.06 182 SER B CA 1
ATOM 3640 C C . SER B 1 182 ? -21.125 -11.031 -5.539 1 95.06 182 SER B C 1
ATOM 3642 O O . SER B 1 182 ? -21.516 -10.039 -6.152 1 95.06 182 SER B O 1
ATOM 3644 N N . SER B 1 183 ? -19.906 -11.484 -5.641 1 96.19 183 SER B N 1
ATOM 3645 C CA . SER B 1 183 ? -18.906 -10.781 -6.438 1 96.19 183 SER B CA 1
ATOM 3646 C C . SER B 1 183 ? -19.109 -11.031 -7.93 1 96.19 183 SER B C 1
ATOM 3648 O O . SER B 1 183 ? -19.531 -12.117 -8.328 1 96.19 183 SER B O 1
ATOM 3650 N N . SER B 1 184 ? -18.734 -10.016 -8.734 1 94.62 184 SER B N 1
ATOM 3651 C CA . SER B 1 184 ? -18.859 -10.109 -10.18 1 94.62 184 SER B CA 1
ATOM 3652 C C . SER B 1 184 ? -17.859 -11.102 -10.758 1 94.62 184 SER B C 1
ATOM 3654 O O . SER B 1 184 ? -18 -11.547 -11.906 1 94.62 184 SER B O 1
ATOM 3656 N N . ILE B 1 185 ? -16.844 -11.484 -9.953 1 98 185 ILE B N 1
ATOM 3657 C CA . ILE B 1 185 ? -15.844 -12.414 -10.469 1 98 185 ILE B CA 1
ATOM 3658 C C . ILE B 1 185 ? -15.828 -13.68 -9.617 1 98 185 ILE B C 1
ATOM 3660 O O . ILE B 1 185 ? -14.797 -14.336 -9.484 1 98 185 ILE B O 1
ATOM 3664 N N . TYR B 1 186 ? -16.984 -13.984 -9 1 97.75 186 TYR B N 1
ATOM 3665 C CA . TYR B 1 186 ? -17.109 -15.203 -8.195 1 97.75 186 TYR B CA 1
ATOM 3666 C C . TYR B 1 186 ? -16.641 -16.422 -8.984 1 97.75 186 TYR B C 1
ATOM 3668 O O . TYR B 1 186 ? -17.188 -16.719 -10.055 1 97.75 186 TYR B O 1
ATOM 3676 N N . ALA B 1 187 ? -15.641 -17.062 -8.5 1 98.44 187 ALA B N 1
ATOM 3677 C CA . ALA B 1 187 ? -15.078 -18.281 -9.086 1 98.44 187 ALA B CA 1
ATOM 3678 C C . ALA B 1 187 ? -14.391 -19.125 -8.023 1 98.44 187 ALA B C 1
ATOM 3680 O O . ALA B 1 187 ? -13.164 -19.109 -7.895 1 98.44 187 ALA B O 1
ATOM 3681 N N . PRO B 1 188 ? -15.109 -19.938 -7.352 1 95.5 188 PRO B N 1
ATOM 3682 C CA . PRO B 1 188 ? -14.57 -20.672 -6.203 1 95.5 188 PRO B CA 1
ATOM 3683 C C . PRO B 1 188 ? -13.492 -21.688 -6.598 1 95.5 188 PRO B C 1
ATOM 3685 O O . PRO B 1 188 ? -12.742 -22.156 -5.742 1 95.5 188 PRO B O 1
ATOM 3688 N N . HIS B 1 189 ? -13.445 -22.047 -7.898 1 97.25 189 HIS B N 1
ATOM 3689 C CA . HIS B 1 189 ? -12.43 -22.984 -8.352 1 97.25 189 HIS B CA 1
ATOM 3690 C C . HIS B 1 189 ? -11.102 -22.266 -8.617 1 97.25 189 HIS B C 1
ATOM 3692 O O . HIS B 1 189 ? -10.086 -22.906 -8.859 1 97.25 189 HIS B O 1
ATOM 3698 N N . VAL B 1 190 ? -11.109 -20.891 -8.602 1 98.69 190 VAL B N 1
ATOM 3699 C CA . VAL B 1 190 ? -9.906 -20.078 -8.773 1 98.69 190 VAL B CA 1
ATOM 3700 C C . VAL B 1 190 ? -9.406 -19.594 -7.418 1 98.69 190 VAL B C 1
ATOM 3702 O O . VAL B 1 190 ? -10.117 -18.859 -6.719 1 98.69 190 VAL B O 1
ATOM 3705 N N . SER B 1 191 ? -8.195 -19.969 -7.039 1 98.44 191 SER B N 1
ATOM 3706 C CA . SER B 1 191 ? -7.617 -19.484 -5.793 1 98.44 191 SER B CA 1
ATOM 3707 C C . SER B 1 191 ? -6.648 -18.328 -6.047 1 98.44 191 SER B C 1
ATOM 3709 O O . SER B 1 191 ? -6.023 -18.266 -7.105 1 98.44 191 SER B O 1
ATOM 3711 N N . ALA B 1 192 ? -6.613 -17.406 -5.148 1 98.81 192 ALA B N 1
ATOM 3712 C CA . ALA B 1 192 ? -5.613 -16.344 -5.145 1 98.81 192 ALA B CA 1
ATOM 3713 C C . ALA B 1 192 ? -4.617 -16.531 -4 1 98.81 192 ALA B C 1
ATOM 3715 O O . ALA B 1 192 ? -4.996 -16.953 -2.906 1 98.81 192 ALA B O 1
ATOM 3716 N N . HIS B 1 193 ? -3.363 -16.188 -4.281 1 98.94 193 HIS B N 1
ATOM 3717 C CA . HIS B 1 193 ? -2.303 -16.375 -3.295 1 98.94 193 HIS B CA 1
ATOM 3718 C C . HIS B 1 193 ? -1.342 -15.195 -3.295 1 98.94 193 HIS B C 1
ATOM 3720 O O . HIS B 1 193 ? -0.997 -14.664 -4.355 1 98.94 193 HIS B O 1
ATOM 3726 N N . LEU B 1 194 ? -1.009 -14.773 -2.104 1 98.94 194 LEU B N 1
ATOM 3727 C CA . LEU B 1 194 ? 0.099 -13.844 -1.912 1 98.94 194 LEU B CA 1
ATOM 3728 C C . LEU B 1 194 ? 1.379 -14.586 -1.552 1 98.94 194 LEU B C 1
ATOM 3730 O O . LEU B 1 194 ? 1.528 -15.062 -0.424 1 98.94 194 LEU B O 1
ATOM 3734 N N . LEU B 1 195 ? 2.311 -14.695 -2.498 1 98.94 195 LEU B N 1
ATOM 3735 C CA . LEU B 1 195 ? 3.609 -15.305 -2.236 1 98.94 195 LEU B CA 1
ATOM 3736 C C . LEU B 1 195 ? 4.594 -14.281 -1.696 1 98.94 195 LEU B C 1
ATOM 3738 O O . LEU B 1 195 ? 4.879 -13.281 -2.359 1 98.94 195 LEU B O 1
ATOM 3742 N N . VAL B 1 196 ? 5.09 -14.5 -0.523 1 98.62 196 VAL B N 1
ATOM 3743 C CA . VAL B 1 196 ? 6.039 -13.602 0.127 1 98.62 196 VAL B CA 1
ATOM 3744 C C . VAL B 1 196 ? 7.359 -14.328 0.367 1 98.62 196 VAL B C 1
ATOM 3746 O O . VAL B 1 196 ? 7.547 -14.961 1.41 1 98.62 196 VAL B O 1
ATOM 3749 N N . PRO B 1 197 ? 8.289 -14.156 -0.544 1 97.62 197 PRO B N 1
ATOM 3750 C CA . PRO B 1 197 ? 9.578 -14.836 -0.369 1 97.62 197 PRO B CA 1
ATOM 3751 C C . PRO B 1 197 ? 10.367 -14.297 0.824 1 97.62 197 PRO B C 1
ATOM 3753 O O . PRO B 1 197 ? 10.273 -13.109 1.149 1 97.62 197 PRO B O 1
ATOM 3756 N N . GLY B 1 198 ? 11.078 -15.188 1.547 1 94.81 198 GLY B N 1
ATOM 3757 C CA . GLY B 1 198 ? 12.141 -14.734 2.432 1 94.81 198 GLY B CA 1
ATOM 3758 C C . GLY B 1 198 ? 13.375 -14.25 1.687 1 94.81 198 GLY B C 1
ATOM 3759 O O . GLY B 1 198 ? 13.297 -13.938 0.498 1 94.81 198 GLY B O 1
ATOM 3760 N N . TRP B 1 199 ? 14.438 -14.086 2.453 1 92.69 199 TRP B N 1
ATOM 3761 C CA . TRP B 1 199 ? 15.68 -13.766 1.764 1 92.69 199 TRP B CA 1
ATOM 3762 C C . TRP B 1 199 ? 16.031 -14.836 0.742 1 92.69 199 TRP B C 1
ATOM 3764 O O . TRP B 1 199 ? 16.281 -15.992 1.105 1 92.69 199 TRP B O 1
ATOM 3774 N N . THR B 1 200 ? 15.969 -14.5 -0.521 1 92.88 200 THR B N 1
ATOM 3775 C CA . THR B 1 200 ? 16.203 -15.414 -1.63 1 92.88 200 THR B CA 1
ATOM 3776 C C . THR B 1 200 ? 17.344 -14.914 -2.518 1 92.88 200 THR B C 1
ATOM 3778 O O . THR B 1 200 ? 17.422 -13.719 -2.809 1 92.88 200 THR B O 1
ATOM 3781 N N . PHE B 1 201 ? 18.172 -15.812 -2.904 1 88.31 201 PHE B N 1
ATOM 3782 C CA . PHE B 1 201 ? 19.297 -15.461 -3.762 1 88.31 201 PHE B CA 1
ATOM 3783 C C . PHE B 1 201 ? 18.844 -15.352 -5.215 1 88.31 201 PHE B C 1
ATOM 3785 O O . PHE B 1 201 ? 18.828 -16.344 -5.941 1 88.31 201 PHE B O 1
ATOM 3792 N N . THR B 1 202 ? 18.531 -14.141 -5.711 1 85.25 202 THR B N 1
ATOM 3793 C CA . THR B 1 202 ? 18.047 -13.828 -7.055 1 85.25 202 THR B CA 1
ATOM 3794 C C . THR B 1 202 ? 18.828 -12.664 -7.652 1 85.25 202 THR B C 1
ATOM 3796 O O . THR B 1 202 ? 19.844 -12.227 -7.086 1 85.25 202 THR B O 1
ATOM 3799 N N . GLY B 1 203 ? 18.453 -12.273 -8.875 1 77.25 203 GLY B N 1
ATOM 3800 C CA . GLY B 1 203 ? 19.031 -11.094 -9.484 1 77.25 203 GLY B CA 1
ATOM 3801 C C . GLY B 1 203 ? 18.875 -9.844 -8.633 1 77.25 203 GLY B C 1
ATOM 3802 O O . GLY B 1 203 ? 19.719 -8.938 -8.695 1 77.25 203 GLY B O 1
ATOM 3803 N N . LEU B 1 204 ? 17.875 -9.773 -7.895 1 75.5 204 LEU B N 1
ATOM 3804 C CA . LEU B 1 204 ? 17.672 -8.664 -6.973 1 75.5 204 LEU B CA 1
ATOM 3805 C C . LEU B 1 204 ? 18.75 -8.656 -5.887 1 75.5 204 LEU B C 1
ATOM 3807 O O . LEU B 1 204 ? 19.062 -7.605 -5.324 1 75.5 204 LEU B O 1
ATOM 3811 N N . SER B 1 205 ? 19.234 -9.891 -5.785 1 69.94 205 SER B N 1
ATOM 3812 C CA . SER B 1 205 ? 20.266 -10.031 -4.773 1 69.94 205 SER B CA 1
ATOM 3813 C C . SER B 1 205 ? 21.609 -10.391 -5.402 1 69.94 205 SER B C 1
ATOM 3815 O O . SER B 1 205 ? 22.531 -10.844 -4.715 1 69.94 205 SER B O 1
ATOM 3817 N N . GLY B 1 206 ? 21.688 -10.344 -6.742 1 67.5 206 GLY B N 1
ATOM 3818 C CA . GLY B 1 206 ? 23 -10.484 -7.375 1 67.5 206 GLY B CA 1
ATOM 3819 C C . GLY B 1 206 ? 23.109 -11.734 -8.234 1 67.5 206 GLY B C 1
ATOM 3820 O O . GLY B 1 206 ? 24.156 -11.992 -8.82 1 67.5 206 GLY B O 1
ATOM 3821 N N . ASN B 1 207 ? 22.047 -12.523 -8.305 1 75 207 ASN B N 1
ATOM 3822 C CA . ASN B 1 207 ? 22.047 -13.742 -9.109 1 75 207 ASN B CA 1
ATOM 3823 C C . ASN B 1 207 ? 21.234 -13.562 -10.391 1 75 207 ASN B C 1
ATOM 3825 O O . ASN B 1 207 ? 20.203 -14.211 -10.57 1 75 207 ASN B O 1
ATOM 3829 N N . VAL B 1 208 ? 21.875 -13.016 -11.328 1 75.44 208 VAL B N 1
ATOM 3830 C CA . VAL B 1 208 ? 21.141 -12.562 -12.508 1 75.44 208 VAL B CA 1
ATOM 3831 C C . VAL B 1 208 ? 20.984 -13.719 -13.492 1 75.44 208 VAL B C 1
ATOM 3833 O O . VAL B 1 208 ? 21.938 -14.445 -13.766 1 75.44 208 VAL B O 1
ATOM 3836 N N . GLY B 1 209 ? 19.719 -13.883 -13.914 1 81.19 209 GLY B N 1
ATOM 3837 C CA . GLY B 1 209 ? 19.438 -14.875 -14.938 1 81.19 209 GLY B CA 1
ATOM 3838 C C . GLY B 1 209 ? 18.859 -16.156 -14.375 1 81.19 209 GLY B C 1
ATOM 3839 O O . GLY B 1 209 ? 18.5 -16.234 -13.203 1 81.19 209 GLY B O 1
ATOM 3840 N N . PRO B 1 210 ? 18.656 -17.141 -15.273 1 84.31 210 PRO B N 1
ATOM 3841 C CA . PRO B 1 210 ? 18.188 -18.469 -14.859 1 84.31 210 PRO B CA 1
ATOM 3842 C C . PRO B 1 210 ? 19.312 -19.375 -14.367 1 84.31 210 PRO B C 1
ATOM 3844 O O . PRO B 1 210 ? 19.609 -20.375 -15.008 1 84.31 210 PRO B O 1
ATOM 3847 N N . VAL B 1 211 ? 19.891 -19.031 -13.234 1 80.62 211 VAL B N 1
ATOM 3848 C CA . VAL B 1 211 ? 21.062 -19.703 -12.688 1 80.62 211 VAL B CA 1
ATOM 3849 C C . VAL B 1 211 ? 20.641 -21.047 -12.07 1 80.62 211 VAL B C 1
ATOM 3851 O O . VAL B 1 211 ? 19.766 -21.094 -11.211 1 80.62 211 VAL B O 1
ATOM 3854 N N . PRO B 1 212 ? 21.25 -22.109 -12.523 1 84.19 212 PRO B N 1
ATOM 3855 C CA . PRO B 1 212 ? 20.953 -23.406 -11.922 1 84.19 212 PRO B CA 1
ATOM 3856 C C . PRO B 1 212 ? 21.312 -23.469 -10.43 1 84.19 212 PRO B C 1
ATOM 3858 O O . PRO B 1 212 ? 22.234 -22.781 -9.992 1 84.19 212 PRO B O 1
ATOM 3861 N N . ASP B 1 213 ? 20.609 -24.281 -9.695 1 86.88 213 ASP B N 1
ATOM 3862 C CA . ASP B 1 213 ? 20.781 -24.406 -8.25 1 86.88 213 ASP B CA 1
ATOM 3863 C C . ASP B 1 213 ? 22.234 -24.75 -7.902 1 86.88 213 ASP B C 1
ATOM 3865 O O . ASP B 1 213 ? 22.797 -24.203 -6.953 1 86.88 213 ASP B O 1
ATOM 3869 N N . GLU B 1 214 ? 22.781 -25.625 -8.664 1 86.94 214 GLU B N 1
ATOM 3870 C CA . GLU B 1 214 ? 24.141 -26.094 -8.398 1 86.94 214 GLU B CA 1
ATOM 3871 C C . GLU B 1 214 ? 25.141 -24.953 -8.477 1 86.94 214 GLU B C 1
ATOM 3873 O O . GLU B 1 214 ? 26.109 -24.906 -7.711 1 86.94 214 GLU B O 1
ATOM 3878 N N . GLU B 1 215 ? 24.953 -24.094 -9.406 1 86.38 215 GLU B N 1
ATOM 3879 C CA . GLU B 1 215 ? 25.812 -22.938 -9.57 1 86.38 215 GLU B CA 1
ATOM 3880 C C . GLU B 1 215 ? 25.562 -21.891 -8.484 1 86.38 215 GLU B C 1
ATOM 3882 O O . GLU B 1 215 ? 26.5 -21.312 -7.934 1 86.38 215 GLU B O 1
ATOM 3887 N N . ALA B 1 216 ? 24.344 -21.672 -8.172 1 87.19 216 ALA B N 1
ATOM 3888 C CA . ALA B 1 216 ? 23.953 -20.688 -7.172 1 87.19 216 ALA B CA 1
ATOM 3889 C C . ALA B 1 216 ? 24.469 -21.078 -5.789 1 87.19 216 ALA B C 1
ATOM 3891 O O . ALA B 1 216 ? 24.828 -20.219 -4.984 1 87.19 216 ALA B O 1
ATOM 3892 N N . LEU B 1 217 ? 24.469 -22.344 -5.484 1 88.19 217 LEU B N 1
ATOM 3893 C CA . LEU B 1 217 ? 24.875 -22.844 -4.176 1 88.19 217 LEU B CA 1
ATOM 3894 C C . LEU B 1 217 ? 26.312 -22.453 -3.852 1 88.19 217 LEU B C 1
ATOM 3896 O O . LEU B 1 217 ? 26.672 -22.312 -2.682 1 88.19 217 LEU B O 1
ATOM 3900 N N . LYS B 1 218 ? 27.141 -22.219 -4.898 1 87.5 218 LYS B N 1
ATOM 3901 C CA . LYS B 1 218 ? 28.562 -21.922 -4.727 1 87.5 218 LYS B CA 1
ATOM 3902 C C . LYS B 1 218 ? 28.766 -20.516 -4.176 1 87.5 218 LYS B C 1
ATOM 3904 O O . LYS B 1 218 ? 29.766 -20.234 -3.52 1 87.5 218 LYS B O 1
ATOM 3909 N N . THR B 1 219 ? 27.781 -19.672 -4.383 1 87.06 219 THR B N 1
ATOM 3910 C CA . THR B 1 219 ? 28.016 -18.266 -4.047 1 87.06 219 THR B CA 1
ATOM 3911 C C . THR B 1 219 ? 26.875 -17.734 -3.176 1 87.06 219 THR B C 1
ATOM 3913 O O . THR B 1 219 ? 26.953 -16.625 -2.66 1 87.06 219 THR B O 1
ATOM 3916 N N . LYS B 1 220 ? 25.922 -18.547 -2.98 1 87.81 220 LYS B N 1
ATOM 3917 C CA . LYS B 1 220 ? 24.75 -18.094 -2.236 1 87.81 220 LYS B CA 1
ATOM 3918 C C . LYS B 1 220 ? 25.109 -17.781 -0.787 1 87.81 220 LYS B C 1
ATOM 3920 O O . LYS B 1 220 ? 25.75 -18.578 -0.109 1 87.81 220 LYS B O 1
ATOM 3925 N N . PRO B 1 221 ? 24.672 -16.594 -0.294 1 89.31 221 PRO B N 1
ATOM 3926 C CA . PRO B 1 221 ? 24.828 -16.344 1.14 1 89.31 221 PRO B CA 1
ATOM 3927 C C . PRO B 1 221 ? 24.125 -17.391 2.004 1 89.31 221 PRO B C 1
ATOM 3929 O O . PRO B 1 221 ? 23.062 -17.875 1.645 1 89.31 221 PRO B O 1
ATOM 3932 N N . ARG B 1 222 ? 24.719 -17.719 3.174 1 89.69 222 ARG B N 1
ATOM 3933 C CA . ARG B 1 222 ? 24.234 -18.781 4.035 1 89.69 222 ARG B CA 1
ATOM 3934 C C . ARG B 1 222 ? 22.781 -18.578 4.414 1 89.69 222 ARG B C 1
ATOM 3936 O O . ARG B 1 222 ? 22 -19.531 4.438 1 89.69 222 ARG B O 1
ATOM 3943 N N . GLY B 1 223 ? 22.344 -17.422 4.637 1 92.19 223 GLY B N 1
ATOM 3944 C CA . GLY B 1 223 ? 21 -17.141 5.145 1 92.19 223 GLY B CA 1
ATOM 3945 C C . GLY B 1 223 ? 19.938 -17.156 4.062 1 92.19 223 GLY B C 1
ATOM 3946 O O . GLY B 1 223 ? 18.75 -17.312 4.359 1 92.19 223 GLY B O 1
ATOM 3947 N N . ALA B 1 224 ? 20.328 -17.125 2.805 1 93.31 224 ALA B N 1
ATOM 3948 C CA . ALA B 1 224 ? 19.391 -16.984 1.698 1 93.31 224 ALA B CA 1
ATOM 3949 C C . ALA B 1 224 ? 18.891 -18.344 1.226 1 93.31 224 ALA B C 1
ATOM 3951 O O . ALA B 1 224 ? 19.641 -19.328 1.262 1 93.31 224 ALA B O 1
ATOM 3952 N N . TRP B 1 225 ? 17.703 -18.422 0.828 1 96.06 225 TRP B N 1
ATOM 3953 C CA . TRP B 1 225 ? 17.156 -19.562 0.108 1 96.06 225 TRP B CA 1
ATOM 3954 C C . TRP B 1 225 ? 17.484 -19.484 -1.381 1 96.06 225 TRP B C 1
ATOM 3956 O O . TRP B 1 225 ? 17.734 -18.391 -1.902 1 96.06 225 TRP B O 1
ATOM 3966 N N . LEU B 1 226 ? 17.5 -20.625 -1.979 1 94.88 226 LEU B N 1
ATOM 3967 C CA . LEU B 1 226 ? 17.453 -20.672 -3.438 1 94.88 226 LEU B CA 1
ATOM 3968 C C . LEU B 1 226 ? 16.031 -20.391 -3.936 1 94.88 226 LEU B C 1
ATOM 3970 O O . LEU B 1 226 ? 15.055 -20.656 -3.229 1 94.88 226 LEU B O 1
ATOM 3974 N N . PRO B 1 227 ? 15.922 -19.906 -5.184 1 96.5 227 PRO B N 1
ATOM 3975 C CA . PRO B 1 227 ? 14.594 -19.734 -5.773 1 96.5 227 PRO B CA 1
ATOM 3976 C C . PRO B 1 227 ? 13.789 -21.031 -5.801 1 96.5 227 PRO B C 1
ATOM 3978 O O . PRO B 1 227 ? 12.57 -21.016 -5.59 1 96.5 227 PRO B O 1
ATOM 3981 N N . SER B 1 228 ? 14.438 -22.188 -5.996 1 96.75 228 SER B N 1
ATOM 3982 C CA . SER B 1 228 ? 13.758 -23.469 -6.059 1 96.75 228 SER B CA 1
ATOM 3983 C C . SER B 1 228 ? 13.117 -23.828 -4.723 1 96.75 228 SER B C 1
ATOM 3985 O O . SER B 1 228 ? 12.07 -24.469 -4.684 1 96.75 228 SER B O 1
ATOM 3987 N N . GLN B 1 229 ? 13.734 -23.375 -3.604 1 97.12 229 GLN B N 1
ATOM 3988 C CA . GLN B 1 229 ? 13.156 -23.609 -2.283 1 97.12 229 GLN B CA 1
ATOM 3989 C C . GLN B 1 229 ? 11.883 -22.797 -2.084 1 97.12 229 GLN B C 1
ATOM 3991 O O . GLN B 1 229 ? 10.914 -23.281 -1.49 1 97.12 229 GLN B O 1
ATOM 3996 N N . VAL B 1 230 ? 11.883 -21.578 -2.604 1 98.12 230 VAL B N 1
ATOM 3997 C CA . VAL B 1 230 ? 10.688 -20.75 -2.553 1 98.12 230 VAL B CA 1
ATOM 3998 C C . VAL B 1 230 ? 9.57 -21.391 -3.373 1 98.12 230 VAL B C 1
ATOM 4000 O O . VAL B 1 230 ? 8.43 -21.469 -2.922 1 98.12 230 VAL B O 1
ATOM 4003 N N . ALA B 1 231 ? 9.922 -21.859 -4.578 1 98.38 231 ALA B N 1
ATOM 4004 C CA . ALA B 1 231 ? 8.93 -22.469 -5.461 1 98.38 231 ALA B CA 1
ATOM 4005 C C . ALA B 1 231 ? 8.344 -23.734 -4.828 1 98.38 231 ALA B C 1
ATOM 4007 O O . ALA B 1 231 ? 7.129 -23.938 -4.867 1 98.38 231 ALA B O 1
ATOM 4008 N N . GLU B 1 232 ? 9.211 -24.562 -4.234 1 98.25 232 GLU B N 1
ATOM 4009 C CA . GLU B 1 232 ? 8.742 -25.781 -3.592 1 98.25 232 GLU B CA 1
ATOM 4010 C C . GLU B 1 232 ? 7.793 -25.469 -2.438 1 98.25 232 GLU B C 1
ATOM 4012 O O . GLU B 1 232 ? 6.723 -26.062 -2.326 1 98.25 232 GLU B O 1
ATOM 4017 N N . TYR B 1 233 ? 8.219 -24.531 -1.596 1 98.44 233 TYR B N 1
ATOM 4018 C CA . TYR B 1 233 ? 7.387 -24.109 -0.476 1 98.44 233 TYR B CA 1
ATOM 4019 C C . TYR B 1 233 ? 6.078 -23.5 -0.969 1 98.44 233 TYR B C 1
ATOM 4021 O O . TYR B 1 233 ? 5.004 -23.828 -0.458 1 98.44 233 TYR B O 1
ATOM 4029 N N . GLY B 1 234 ? 6.16 -22.641 -1.954 1 98.69 234 GLY B N 1
ATOM 4030 C CA . GLY B 1 234 ? 4.988 -21.984 -2.52 1 98.69 234 GLY B CA 1
ATOM 4031 C C . GLY B 1 234 ? 3.998 -22.969 -3.131 1 98.69 234 GLY B C 1
ATOM 4032 O O . GLY B 1 234 ? 2.795 -22.859 -2.891 1 98.69 234 GLY B O 1
ATOM 4033 N N . VAL B 1 235 ? 4.484 -23.906 -3.906 1 98.75 235 VAL B N 1
ATOM 4034 C CA . VAL B 1 235 ? 3.629 -24.891 -4.566 1 98.75 235 VAL B CA 1
ATOM 4035 C C . VAL B 1 235 ? 2.873 -25.703 -3.516 1 98.75 235 VAL B C 1
ATOM 4037 O O . VAL B 1 235 ? 1.666 -25.922 -3.643 1 98.75 235 VAL B O 1
ATOM 4040 N N . LYS B 1 236 ? 3.592 -26.141 -2.512 1 98.44 236 LYS B N 1
ATOM 4041 C CA . LYS B 1 236 ? 2.959 -26.906 -1.437 1 98.44 236 LYS B CA 1
ATOM 4042 C C . LYS B 1 236 ? 1.829 -26.109 -0.792 1 98.44 236 LYS B C 1
ATOM 4044 O O . LYS B 1 236 ? 0.738 -26.641 -0.569 1 98.44 236 LYS B O 1
ATOM 4049 N N . LYS B 1 237 ? 2.07 -24.859 -0.475 1 98.5 237 LYS B N 1
ATOM 4050 C CA . LYS B 1 237 ? 1.086 -24.016 0.192 1 98.5 237 LYS B CA 1
ATOM 4051 C C . LYS B 1 237 ? -0.082 -23.688 -0.736 1 98.5 237 LYS B C 1
ATOM 4053 O O . LYS B 1 237 ? -1.225 -23.578 -0.289 1 98.5 237 LYS B O 1
ATOM 4058 N N . ILE B 1 238 ? 0.187 -23.516 -2.037 1 98.5 238 ILE B N 1
ATOM 4059 C CA . ILE B 1 238 ? -0.86 -23.281 -3.025 1 98.5 238 ILE B CA 1
ATOM 4060 C C . ILE B 1 238 ? -1.796 -24.484 -3.08 1 98.5 238 ILE B C 1
ATOM 4062 O O . ILE B 1 238 ? -3.02 -24.328 -3.049 1 98.5 238 ILE B O 1
ATOM 4066 N N . GLU B 1 239 ? -1.224 -25.656 -3.109 1 97.56 239 GLU B N 1
ATOM 4067 C CA . GLU B 1 239 ? -2.02 -26.875 -3.168 1 97.56 239 GLU B CA 1
ATOM 4068 C C . GLU B 1 239 ? -2.84 -27.062 -1.896 1 97.56 239 GLU B C 1
ATOM 4070 O O . GLU B 1 239 ? -3.922 -27.656 -1.929 1 97.56 239 GLU B O 1
ATOM 4075 N N . GLN B 1 240 ? -2.365 -26.516 -0.776 1 97.06 240 GLN B N 1
ATOM 4076 C CA . GLN B 1 240 ? -3.086 -26.578 0.491 1 97.06 240 GLN B CA 1
ATOM 4077 C C . GLN B 1 240 ? -4.148 -25.484 0.571 1 97.06 240 GLN B C 1
ATOM 4079 O O . GLN B 1 240 ? -4.906 -25.422 1.543 1 97.06 240 GLN B O 1
ATOM 4084 N N . GLY B 1 241 ? -4.172 -24.562 -0.386 1 96.81 241 GLY B N 1
ATOM 4085 C CA . GLY B 1 241 ? -5.176 -23.516 -0.441 1 96.81 241 GLY B CA 1
ATOM 4086 C C . GLY B 1 241 ? -4.844 -22.328 0.446 1 96.81 241 GLY B C 1
ATOM 4087 O O . GLY B 1 241 ? -5.723 -21.516 0.763 1 96.81 241 GLY B O 1
ATOM 4088 N N . ARG B 1 242 ? -3.584 -22.172 0.841 1 98.06 242 ARG B N 1
ATOM 4089 C CA . ARG B 1 242 ? -3.184 -21.078 1.715 1 98.06 242 ARG B CA 1
ATOM 4090 C C . ARG B 1 242 ? -3.094 -19.766 0.942 1 98.06 242 ARG B C 1
ATOM 4092 O O . ARG B 1 242 ? -2.514 -19.719 -0.144 1 98.06 242 ARG B O 1
ATOM 4099 N N . PHE B 1 243 ? -3.721 -18.75 1.468 1 98.75 243 PHE B N 1
ATOM 4100 C CA . PHE B 1 243 ? -3.643 -17.453 0.802 1 98.75 243 PHE B CA 1
ATOM 4101 C C . PHE B 1 243 ? -2.309 -16.781 1.087 1 98.75 243 PHE B C 1
ATOM 4103 O O . PHE B 1 243 ? -1.607 -16.359 0.162 1 98.75 243 PHE B O 1
ATOM 4110 N N . TYR B 1 244 ? -2.049 -16.578 2.395 1 98.81 244 TYR B N 1
ATOM 4111 C CA . TYR B 1 244 ? -0.777 -15.977 2.787 1 98.81 244 TYR B CA 1
ATOM 4112 C C . TYR B 1 244 ? 0.337 -17.016 2.781 1 98.81 244 TYR B C 1
ATOM 4114 O O . TYR B 1 244 ? 0.356 -17.922 3.623 1 98.81 244 TYR B O 1
ATOM 4122 N N . ILE B 1 245 ? 1.283 -16.875 1.873 1 98.75 245 ILE B N 1
ATOM 4123 C CA . ILE B 1 245 ? 2.434 -17.781 1.796 1 98.75 245 ILE B CA 1
ATOM 4124 C C . ILE B 1 245 ? 3.701 -17.016 2.182 1 98.75 245 ILE B C 1
ATOM 4126 O O . ILE B 1 245 ? 4.418 -16.516 1.315 1 98.75 245 ILE B O 1
ATOM 4130 N N . ILE B 1 246 ? 3.92 -16.938 3.484 1 98.44 246 ILE B N 1
ATOM 4131 C CA . ILE B 1 246 ? 5.098 -16.281 4.043 1 98.44 246 ILE B CA 1
ATOM 4132 C C . ILE B 1 246 ? 6.25 -17.266 4.129 1 98.44 246 ILE B C 1
ATOM 4134 O O . ILE B 1 246 ? 6.312 -18.078 5.059 1 98.44 246 ILE B O 1
ATOM 4138 N N . CYS B 1 247 ? 7.191 -17.125 3.186 1 98.31 247 CYS B N 1
ATOM 4139 C CA . CYS B 1 247 ? 8.273 -18.094 3.113 1 98.31 247 CYS B CA 1
ATOM 4140 C C . CYS B 1 247 ? 9.336 -17.812 4.168 1 98.31 247 CYS B C 1
ATOM 4142 O O . CYS B 1 247 ? 9.781 -16.672 4.312 1 98.31 247 CYS B O 1
ATOM 4144 N N . PRO B 1 248 ? 9.703 -18.828 4.898 1 97.19 248 PRO B N 1
ATOM 4145 C CA . PRO B 1 248 ? 10.898 -18.656 5.727 1 97.19 248 PRO B CA 1
ATOM 4146 C C . PRO B 1 248 ? 12.188 -18.625 4.906 1 97.19 248 PRO B C 1
ATOM 4148 O O . PRO B 1 248 ? 12.141 -18.656 3.676 1 97.19 248 PRO B O 1
ATOM 4151 N N . ASP B 1 249 ? 13.242 -18.359 5.469 1 95.31 249 ASP B N 1
ATOM 4152 C CA . ASP B 1 249 ? 14.594 -18.578 4.961 1 95.31 249 ASP B CA 1
ATOM 4153 C C . ASP B 1 249 ? 15.492 -19.172 6.043 1 95.31 249 ASP B C 1
ATOM 4155 O O . ASP B 1 249 ? 15.008 -19.672 7.055 1 95.31 249 ASP B O 1
ATOM 4159 N N . THR B 1 250 ? 16.766 -19.234 5.75 1 94.25 250 THR B N 1
ATOM 4160 C CA . THR B 1 250 ? 17.656 -19.938 6.676 1 94.25 250 THR B CA 1
ATOM 4161 C C . THR B 1 250 ? 17.766 -19.188 7.996 1 94.25 250 THR B C 1
ATOM 4163 O O . THR B 1 250 ? 17.938 -19.797 9.055 1 94.25 250 THR B O 1
ATOM 4166 N N . ASP B 1 251 ? 17.562 -17.891 8.008 1 94.81 251 ASP B N 1
ATOM 4167 C CA . ASP B 1 251 ? 17.797 -17.062 9.188 1 94.81 251 ASP B CA 1
ATOM 4168 C C . ASP B 1 251 ? 16.484 -16.719 9.883 1 94.81 251 ASP B C 1
ATOM 4170 O O . ASP B 1 251 ? 16.469 -16.406 11.078 1 94.81 251 ASP B O 1
ATOM 4174 N N . VAL B 1 252 ? 15.406 -16.734 9.164 1 96.69 252 VAL B N 1
ATOM 4175 C CA . VAL B 1 252 ? 14.141 -16.25 9.695 1 96.69 252 VAL B CA 1
ATOM 4176 C C . VAL B 1 252 ? 13.062 -17.312 9.492 1 96.69 252 VAL B C 1
ATOM 4178 O O . VAL B 1 252 ? 12.695 -17.625 8.359 1 96.69 252 VAL B O 1
ATOM 4181 N N . ASP B 1 253 ? 12.562 -17.828 10.555 1 97.12 253 ASP B N 1
ATOM 4182 C CA . ASP B 1 253 ? 11.492 -18.812 10.469 1 97.12 253 ASP B CA 1
ATOM 4183 C C . ASP B 1 253 ? 10.125 -18.141 10.617 1 97.12 253 ASP B C 1
ATOM 4185 O O . ASP B 1 253 ? 10.039 -16.938 10.812 1 97.12 253 ASP B O 1
ATOM 4189 N N . GLU B 1 254 ? 9.125 -18.859 10.445 1 96.88 254 GLU B N 1
ATOM 4190 C CA . GLU B 1 254 ? 7.75 -18.359 10.453 1 96.88 254 GLU B CA 1
ATOM 4191 C C . GLU B 1 254 ? 7.402 -17.734 11.797 1 96.88 254 GLU B C 1
ATOM 4193 O O . GLU B 1 254 ? 6.711 -16.719 11.852 1 96.88 254 GLU B O 1
ATOM 4198 N N . ALA B 1 255 ? 7.859 -18.344 12.891 1 98 255 ALA B N 1
ATOM 4199 C CA . ALA B 1 255 ? 7.566 -17.844 14.234 1 98 255 ALA B CA 1
ATOM 4200 C C . ALA B 1 255 ? 8.094 -16.422 14.422 1 98 255 ALA B C 1
ATOM 4202 O O . ALA B 1 255 ? 7.418 -15.578 15 1 98 255 ALA B O 1
ATOM 4203 N N . LEU B 1 256 ? 9.289 -16.234 13.977 1 98.19 256 LEU B N 1
ATOM 4204 C CA . LEU B 1 256 ? 9.906 -14.914 14.102 1 98.19 256 LEU B CA 1
ATOM 4205 C C . LEU B 1 256 ? 9.164 -13.883 13.25 1 98.19 256 LEU B C 1
ATOM 4207 O O . LEU B 1 256 ? 8.898 -12.773 13.703 1 98.19 256 LEU B O 1
ATOM 4211 N N . ASP B 1 257 ? 8.852 -14.266 12.023 1 98.19 257 ASP B N 1
ATOM 4212 C CA . ASP B 1 257 ? 8.086 -13.367 11.156 1 98.19 257 ASP B CA 1
ATOM 4213 C C . ASP B 1 257 ? 6.738 -13.016 11.789 1 98.19 257 ASP B C 1
ATOM 4215 O O . ASP B 1 257 ? 6.332 -11.852 11.781 1 98.19 257 ASP B O 1
ATOM 4219 N N . ASN B 1 258 ? 6.074 -14.055 12.266 1 98.25 258 ASN B N 1
ATOM 4220 C CA . ASN B 1 258 ? 4.777 -13.828 12.898 1 98.25 258 ASN B CA 1
ATOM 4221 C C . ASN B 1 258 ? 4.895 -12.891 14.094 1 98.25 258 ASN B C 1
ATOM 4223 O O . ASN B 1 258 ? 4.047 -12.023 14.297 1 98.25 258 ASN B O 1
ATOM 4227 N N . ALA B 1 259 ? 5.934 -13.062 14.906 1 98.56 259 ALA B N 1
ATOM 4228 C CA . ALA B 1 259 ? 6.16 -12.195 16.062 1 98.56 259 ALA B CA 1
ATOM 4229 C C . ALA B 1 259 ? 6.406 -10.75 15.625 1 98.56 259 ALA B C 1
ATOM 4231 O O . ALA B 1 259 ? 5.879 -9.812 16.219 1 98.56 259 ALA B O 1
ATOM 4232 N N . ARG B 1 260 ? 7.191 -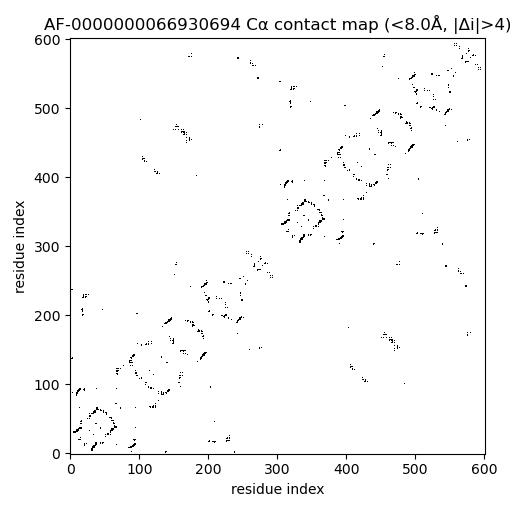10.594 14.617 1 98.62 260 ARG B N 1
ATOM 4233 C CA . ARG B 1 260 ? 7.508 -9.266 14.102 1 98.62 260 ARG B CA 1
ATOM 4234 C C . ARG B 1 260 ? 6.254 -8.57 13.586 1 98.62 260 ARG B C 1
ATOM 4236 O O . ARG B 1 260 ? 6.047 -7.379 13.844 1 98.62 260 ARG B O 1
ATOM 4243 N N . MET B 1 261 ? 5.434 -9.289 12.852 1 98.44 261 MET B N 1
ATOM 4244 C CA . MET B 1 261 ? 4.203 -8.719 12.305 1 98.44 261 MET B CA 1
ATOM 4245 C C . MET B 1 261 ? 3.23 -8.359 13.422 1 98.44 261 MET B C 1
ATOM 4247 O O . MET B 1 261 ? 2.564 -7.328 13.367 1 98.44 261 MET B O 1
ATOM 4251 N N . THR B 1 262 ? 3.203 -9.195 14.414 1 98 262 THR B N 1
ATOM 4252 C CA . THR B 1 262 ? 2.34 -8.938 15.562 1 98 262 THR B CA 1
ATOM 4253 C C . THR B 1 262 ? 2.793 -7.684 16.312 1 98 262 THR B C 1
ATOM 4255 O O . THR B 1 262 ? 1.967 -6.863 16.719 1 98 262 THR B O 1
ATOM 4258 N N . TRP B 1 263 ? 4.086 -7.551 16.5 1 98.25 263 TRP B N 1
ATOM 4259 C CA . TRP B 1 263 ? 4.605 -6.344 17.141 1 98.25 263 TRP B CA 1
ATOM 4260 C C . TRP B 1 263 ? 4.227 -5.102 16.344 1 98.25 263 TRP B C 1
ATOM 4262 O O . TRP B 1 263 ? 3.818 -4.086 16.922 1 98.25 263 TRP B O 1
ATOM 4272 N N . ALA B 1 264 ? 4.332 -5.191 15.055 1 97.94 264 ALA B N 1
ATOM 4273 C CA . ALA B 1 264 ? 4.195 -4.027 14.18 1 97.94 264 ALA B CA 1
ATOM 4274 C C . ALA B 1 264 ? 2.783 -3.451 14.25 1 97.94 264 ALA B C 1
ATOM 4276 O O . ALA B 1 264 ? 2.604 -2.23 14.219 1 97.94 264 ALA B O 1
ATOM 4277 N N . VAL B 1 265 ? 1.765 -4.32 14.312 1 97.69 265 VAL B N 1
ATOM 4278 C CA . VAL B 1 265 ? 0.402 -3.801 14.367 1 97.69 265 VAL B CA 1
ATOM 4279 C C . VAL B 1 265 ? 0.193 -3.037 15.672 1 97.69 265 VAL B C 1
ATOM 4281 O O . VAL B 1 265 ? -0.594 -2.09 15.727 1 97.69 265 VAL B O 1
ATOM 4284 N N . GLY B 1 266 ? 0.938 -3.357 16.688 1 97.62 266 GLY B N 1
ATOM 4285 C CA . GLY B 1 266 ? 0.873 -2.658 17.969 1 97.62 266 GLY B CA 1
ATOM 4286 C C . GLY B 1 266 ? 1.325 -1.214 17.875 1 97.62 266 GLY B C 1
ATOM 4287 O O . GLY B 1 266 ? 0.985 -0.398 18.734 1 97.62 266 GLY B O 1
ATOM 4288 N N . ASP B 1 267 ? 2.17 -0.939 16.828 1 98.38 267 ASP B N 1
ATOM 4289 C CA . ASP B 1 267 ? 2.533 0.464 16.656 1 98.38 267 ASP B CA 1
ATOM 4290 C C . ASP B 1 267 ? 1.29 1.341 16.516 1 98.38 267 ASP B C 1
ATOM 4292 O O . ASP B 1 267 ? 1.213 2.414 17.125 1 98.38 267 ASP B O 1
ATOM 4296 N N . ILE B 1 268 ? 0.305 0.846 15.773 1 98.31 268 ILE B N 1
ATOM 4297 C CA . ILE B 1 268 ? -0.928 1.592 15.539 1 98.31 268 ILE B CA 1
ATOM 4298 C C . ILE B 1 268 ? -1.843 1.466 16.75 1 98.31 268 ILE B C 1
ATOM 4300 O O . ILE B 1 268 ? -2.287 2.471 17.312 1 98.31 268 ILE B O 1
ATOM 4304 N N . THR B 1 269 ? -2.053 0.255 17.266 1 97.75 269 THR B N 1
ATOM 4305 C CA . THR B 1 269 ? -3.117 -0.005 18.219 1 97.75 269 THR B CA 1
ATOM 4306 C C . THR B 1 269 ? -2.697 0.429 19.625 1 97.75 269 THR B C 1
ATOM 4308 O O . THR B 1 269 ? -3.543 0.625 20.5 1 97.75 269 THR B O 1
ATOM 4311 N N . GLU B 1 270 ? -1.364 0.587 19.812 1 96.31 270 GLU B N 1
ATOM 4312 C CA . GLU B 1 270 ? -0.878 0.977 21.141 1 96.31 270 GLU B CA 1
ATOM 4313 C C . GLU B 1 270 ? -0.271 2.377 21.109 1 96.31 270 GLU B C 1
ATOM 4315 O O . GLU B 1 270 ? 0.276 2.84 22.109 1 96.31 270 GLU B O 1
ATOM 4320 N N . GLY B 1 271 ? -0.318 3.021 19.969 1 95.69 271 GLY B N 1
ATOM 4321 C CA . GLY B 1 271 ? 0.108 4.406 19.859 1 95.69 271 GLY B CA 1
ATOM 4322 C C . GLY B 1 271 ? 1.613 4.578 19.953 1 95.69 271 GLY B C 1
ATOM 4323 O O . GLY B 1 271 ? 2.098 5.555 20.531 1 95.69 271 GLY B O 1
ATOM 4324 N N . ARG B 1 272 ? 2.375 3.641 19.438 1 97.56 272 ARG B N 1
ATOM 4325 C CA . ARG B 1 272 ? 3.83 3.744 19.438 1 97.56 272 ARG B CA 1
ATOM 4326 C C . ARG B 1 272 ? 4.316 4.59 18.266 1 97.56 272 ARG B C 1
ATOM 4328 O O . ARG B 1 272 ? 3.52 5.027 17.422 1 97.56 272 ARG B O 1
ATOM 4335 N N . SER B 1 273 ? 5.672 4.898 18.281 1 97.75 273 SER B N 1
ATOM 4336 C CA . SER B 1 273 ? 6.277 5.574 17.141 1 97.75 273 SER B CA 1
ATOM 4337 C C . SER B 1 273 ? 6.215 4.707 15.883 1 97.75 273 SER B C 1
ATOM 4339 O O . SER B 1 273 ? 6.188 3.477 15.977 1 97.75 273 SER B O 1
ATOM 4341 N N . ALA B 1 274 ? 6.102 5.324 14.742 1 98.25 274 ALA B N 1
ATOM 4342 C CA . ALA B 1 274 ? 6.156 4.578 13.492 1 98.25 274 ALA B CA 1
ATOM 4343 C C . ALA B 1 274 ? 7.438 3.75 13.398 1 98.25 274 ALA B C 1
ATOM 4345 O O . ALA B 1 274 ? 8.531 4.262 13.633 1 98.25 274 ALA B O 1
ATOM 4346 N N . LEU B 1 275 ? 7.258 2.436 13.031 1 98.62 275 LEU B N 1
ATOM 4347 C CA . LEU B 1 275 ? 8.398 1.537 12.891 1 98.62 275 LEU B CA 1
ATOM 4348 C C . LEU B 1 275 ? 9.195 1.46 14.188 1 98.62 275 LEU B C 1
ATOM 4350 O O . LEU B 1 275 ? 10.422 1.595 14.18 1 98.62 275 LEU B O 1
ATOM 4354 N N . SER B 1 276 ? 8.492 1.196 15.242 1 98.38 276 SER B N 1
ATOM 4355 C CA . SER B 1 276 ? 9.047 1.236 16.594 1 98.38 276 SER B CA 1
ATOM 4356 C C . SER B 1 276 ? 10.164 0.211 16.766 1 98.38 276 SER B C 1
ATOM 4358 O O . SER B 1 276 ? 11.094 0.416 17.547 1 98.38 276 SER B O 1
ATOM 4360 N N . ARG B 1 277 ? 10.078 -0.872 16.016 1 97.81 277 ARG B N 1
ATOM 4361 C CA . ARG B 1 277 ? 11.109 -1.904 16.062 1 97.81 277 ARG B CA 1
ATOM 4362 C C . ARG B 1 277 ? 12.477 -1.323 15.727 1 97.81 277 ARG B C 1
ATOM 4364 O O . ARG B 1 277 ? 13.508 -1.877 16.125 1 97.81 277 ARG B O 1
ATOM 4371 N N . TRP B 1 278 ? 12.516 -0.17 15.07 1 98.19 278 TRP B N 1
ATOM 4372 C CA . TRP B 1 278 ? 13.766 0.448 14.648 1 98.19 278 TRP B CA 1
ATOM 4373 C C . TRP B 1 278 ? 13.945 1.815 15.297 1 98.19 278 TRP B C 1
ATOM 4375 O O . TRP B 1 278 ? 14.812 2.594 14.891 1 98.19 278 TRP B O 1
ATOM 4385 N N . ASP B 1 279 ? 13.109 2.17 16.219 1 97.5 279 ASP B N 1
ATOM 4386 C CA . ASP B 1 279 ? 13.211 3.404 17 1 97.5 279 ASP B CA 1
ATOM 4387 C C . ASP B 1 279 ? 14.133 3.23 18.203 1 97.5 279 ASP B C 1
ATOM 4389 O O . ASP B 1 279 ? 13.875 2.395 19.062 1 97.5 279 ASP B O 1
ATOM 4393 N N . ASP B 1 280 ? 15.141 4.039 18.281 1 95.5 280 ASP B N 1
ATOM 4394 C CA . ASP B 1 280 ? 16.156 3.922 19.328 1 95.5 280 ASP B CA 1
ATOM 4395 C C . ASP B 1 280 ? 15.531 3.891 20.719 1 95.5 280 ASP B C 1
ATOM 4397 O O . ASP B 1 280 ? 16.031 3.227 21.625 1 95.5 280 ASP B O 1
ATOM 4401 N N . LYS B 1 281 ? 14.438 4.504 20.906 1 95.12 281 LYS B N 1
ATOM 4402 C CA . LYS B 1 281 ? 13.789 4.613 22.203 1 95.12 281 LYS B CA 1
ATOM 4403 C C . LYS B 1 281 ? 13.047 3.328 22.562 1 95.12 281 LYS B C 1
ATOM 4405 O O . LYS B 1 281 ? 12.75 3.082 23.734 1 95.12 281 LYS B O 1
ATOM 4410 N N . ILE B 1 282 ? 12.766 2.514 21.516 1 96.75 282 ILE B N 1
ATOM 4411 C CA . ILE B 1 282 ? 11.836 1.416 21.766 1 96.75 282 ILE B CA 1
ATOM 4412 C C . ILE B 1 282 ? 12.445 0.106 21.266 1 96.75 282 ILE B C 1
ATOM 4414 O O . ILE B 1 282 ? 11.977 -0.978 21.625 1 96.75 282 ILE B O 1
ATOM 4418 N N . LYS B 1 283 ? 13.453 0.123 20.531 1 97.31 283 LYS B N 1
ATOM 4419 C CA . LYS B 1 283 ? 13.953 -1.023 19.781 1 97.31 283 LYS B CA 1
ATOM 4420 C C . LYS B 1 283 ? 14.359 -2.162 20.703 1 97.31 283 LYS B C 1
ATOM 4422 O O . LYS B 1 283 ? 14.188 -3.336 20.375 1 97.31 283 LYS B O 1
ATOM 4427 N N . ASP B 1 284 ? 14.914 -1.858 21.875 1 98.19 284 ASP B N 1
ATOM 4428 C CA . ASP B 1 284 ? 15.328 -2.92 22.781 1 98.19 284 ASP B CA 1
ATOM 4429 C C . ASP B 1 284 ? 14.117 -3.641 23.375 1 98.19 284 ASP B C 1
ATOM 4431 O O . ASP B 1 284 ? 14.109 -4.867 23.484 1 98.19 284 ASP B O 1
ATOM 4435 N N . GLU B 1 285 ? 13.141 -2.869 23.734 1 98.19 285 GLU B N 1
ATOM 4436 C CA . GLU B 1 285 ? 11.891 -3.459 24.188 1 98.19 285 GLU B CA 1
ATOM 4437 C C . GLU B 1 285 ? 11.258 -4.32 23.109 1 98.19 285 GLU B C 1
ATOM 4439 O O . GLU B 1 285 ? 10.773 -5.422 23.375 1 98.19 285 GLU B O 1
ATOM 4444 N N . ALA B 1 286 ? 11.227 -3.811 21.938 1 98.5 286 ALA B N 1
ATOM 4445 C CA . ALA B 1 286 ? 10.688 -4.547 20.797 1 98.5 286 ALA B CA 1
ATOM 4446 C C . ALA B 1 286 ? 11.422 -5.871 20.594 1 98.5 286 ALA B C 1
ATOM 4448 O O . ALA B 1 286 ? 10.789 -6.918 20.422 1 98.5 286 ALA B O 1
ATOM 4449 N N . ALA B 1 287 ? 12.734 -5.816 20.625 1 98.5 287 ALA B N 1
ATOM 4450 C CA . ALA B 1 287 ? 13.555 -7.008 20.406 1 98.5 287 ALA B CA 1
ATOM 4451 C C . ALA B 1 287 ? 13.258 -8.078 21.453 1 98.5 287 ALA B C 1
ATOM 4453 O O . ALA B 1 287 ? 13.141 -9.258 21.141 1 98.5 287 ALA B O 1
ATOM 4454 N N . ASP B 1 288 ? 13.133 -7.617 22.672 1 98.62 288 ASP B N 1
ATOM 4455 C CA . ASP B 1 288 ? 12.859 -8.547 23.766 1 98.62 288 ASP B CA 1
ATOM 4456 C C . ASP B 1 288 ? 11.484 -9.195 23.609 1 98.62 288 ASP B C 1
ATOM 4458 O O . ASP B 1 288 ? 11.344 -10.406 23.766 1 98.62 288 ASP B O 1
ATOM 4462 N N . TRP B 1 289 ? 10.523 -8.414 23.328 1 98.62 289 TRP B N 1
ATOM 4463 C CA . TRP B 1 289 ? 9.172 -8.93 23.156 1 98.62 289 TRP B CA 1
ATOM 4464 C C . TRP B 1 289 ? 9.094 -9.898 21.984 1 98.62 289 TRP B C 1
ATOM 4466 O O . TRP B 1 289 ? 8.484 -10.961 22.078 1 98.62 289 TRP B O 1
ATOM 4476 N N . ILE B 1 290 ? 9.672 -9.539 20.875 1 98.69 290 ILE B N 1
ATOM 4477 C CA . ILE B 1 290 ? 9.625 -10.328 19.656 1 98.69 290 ILE B CA 1
ATOM 4478 C C . ILE B 1 290 ? 10.305 -11.68 19.891 1 98.69 290 ILE B C 1
ATOM 4480 O O . ILE B 1 290 ? 9.805 -12.719 19.469 1 98.69 290 ILE B O 1
ATOM 4484 N N . LYS B 1 291 ? 11.469 -11.586 20.547 1 98.44 291 LYS B N 1
ATOM 4485 C CA . LYS B 1 291 ? 12.164 -12.828 20.875 1 98.44 291 LYS B CA 1
ATOM 4486 C C . LYS B 1 291 ? 11.289 -13.75 21.719 1 98.44 291 LYS B C 1
ATOM 4488 O O . LYS B 1 291 ? 11.172 -14.945 21.438 1 98.44 291 LYS B O 1
ATOM 4493 N N . THR B 1 292 ? 10.672 -13.18 22.719 1 98.44 292 THR B N 1
ATOM 4494 C CA . THR B 1 292 ? 9.82 -13.953 23.625 1 98.44 292 THR B CA 1
ATOM 4495 C C . THR B 1 292 ? 8.625 -14.531 22.875 1 98.44 292 THR B C 1
ATOM 4497 O O . THR B 1 292 ? 8.281 -15.703 23.062 1 98.44 292 THR B O 1
ATOM 4500 N N . GLU B 1 293 ? 7.984 -13.727 22.094 1 98.06 293 GLU B N 1
ATOM 4501 C CA . GLU B 1 293 ? 6.828 -14.172 21.312 1 98.06 293 GLU B CA 1
ATOM 4502 C C . GLU B 1 293 ? 7.219 -15.258 20.312 1 98.06 293 GLU B C 1
ATOM 4504 O O . GLU B 1 293 ? 6.496 -16.234 20.125 1 98.06 293 GLU B O 1
ATOM 4509 N N . ALA B 1 294 ? 8.32 -15.078 19.609 1 98.31 294 ALA B N 1
ATOM 4510 C CA . ALA B 1 294 ? 8.789 -16.078 18.656 1 98.31 294 ALA B CA 1
ATOM 4511 C C . ALA B 1 294 ? 9.047 -17.422 19.359 1 98.31 294 ALA B C 1
ATOM 4513 O O . ALA B 1 294 ? 8.68 -18.469 18.844 1 98.31 294 ALA B O 1
ATOM 4514 N N . ASP B 1 295 ? 9.695 -17.328 20.531 1 98.19 295 ASP B N 1
ATOM 4515 C CA . ASP B 1 295 ? 9.977 -18.547 21.297 1 98.19 295 ASP B CA 1
ATOM 4516 C C . ASP B 1 295 ? 8.68 -19.234 21.703 1 98.19 295 ASP B C 1
ATOM 4518 O O . ASP B 1 295 ? 8.586 -20.469 21.656 1 98.19 295 ASP B O 1
ATOM 4522 N N . ARG B 1 296 ? 7.734 -18.484 22.156 1 97.56 296 ARG B N 1
ATOM 4523 C CA . ARG B 1 296 ? 6.434 -19.031 22.531 1 97.56 296 ARG B CA 1
ATOM 4524 C C . ARG B 1 296 ? 5.789 -19.734 21.344 1 97.56 296 ARG B C 1
ATOM 4526 O O . ARG B 1 296 ? 5.262 -20.844 21.484 1 97.56 296 ARG B O 1
ATOM 4533 N N . ARG B 1 297 ? 5.816 -19.141 20.156 1 96.62 297 ARG B N 1
ATOM 4534 C CA . ARG B 1 297 ? 5.23 -19.719 18.953 1 96.62 297 ARG B CA 1
ATOM 4535 C C . ARG B 1 297 ? 5.957 -21 18.547 1 96.62 297 ARG B C 1
ATOM 4537 O O . ARG B 1 297 ? 5.336 -21.938 18.031 1 96.62 297 ARG B O 1
ATOM 4544 N N . ARG B 1 298 ? 7.25 -20.984 18.781 1 96.38 298 ARG B N 1
ATOM 4545 C CA . ARG B 1 298 ? 8.039 -22.172 18.453 1 96.38 298 ARG B CA 1
ATOM 4546 C C . ARG B 1 298 ? 7.648 -23.359 19.328 1 96.38 298 ARG B C 1
ATOM 4548 O O . ARG B 1 298 ? 7.68 -24.5 18.875 1 96.38 298 ARG B O 1
ATOM 4555 N N . ARG B 1 299 ? 7.301 -23.047 20.625 1 93.44 299 ARG B N 1
ATOM 4556 C CA . ARG B 1 299 ? 6.934 -24.109 21.562 1 93.44 299 ARG B CA 1
ATOM 4557 C C . ARG B 1 299 ? 5.523 -24.625 21.281 1 93.44 299 ARG B C 1
ATOM 4559 O O . ARG B 1 299 ? 5.207 -25.766 21.594 1 93.44 299 ARG B O 1
ATOM 4566 N N . GLY B 1 300 ? 4.695 -23.719 20.844 1 82.81 300 GLY B N 1
ATOM 4567 C CA . GLY B 1 300 ? 3.332 -24.109 20.516 1 82.81 300 GLY B CA 1
ATOM 4568 C C . GLY B 1 300 ? 3.209 -24.828 19.188 1 82.81 300 GLY B C 1
ATOM 4569 O O . GLY B 1 300 ? 2.117 -25.25 18.812 1 82.81 300 GLY B O 1
ATOM 4570 N N . GLN B 1 301 ? 4.203 -24.812 18.328 1 65.88 301 GLN B N 1
ATOM 4571 C CA . GLN B 1 301 ? 4.246 -25.547 17.078 1 65.88 301 GLN B CA 1
ATOM 4572 C C . GLN B 1 301 ? 4.746 -26.984 17.281 1 65.88 301 GLN B C 1
ATOM 4574 O O . GLN B 1 301 ? 5.555 -27.234 18.188 1 65.88 301 GLN B O 1
#

InterPro domains:
  IPR002347 Short-chain dehydrogenase/reductase SDR [PF00106] (11-202)
  IPR002347 Short-chain dehydrogenase/reductase SDR [PR00081] (10-27)
  IPR002347 Short-chain dehydrogenase/reductase SDR [PR00081] (86-97)
  IPR002347 Short-chain dehydrogenase/reductase SDR [PR00081] (160-179)
  IPR020904 Short-chain dehydrogenase/reductase, conserved site [PS00061] (147-175)
  IPR036291 NAD(P)-binding domain superfamily [SSF51735] (7-256)

Organism: NCBI:txid1442368

Solvent-accessible surface area (backbone atoms only — not comparable to full-atom values): 30286 Å² total; per-residue (Å²): 129,80,57,54,71,30,69,76,36,32,35,38,27,29,29,21,23,23,31,52,32,26,29,40,48,50,53,38,45,76,39,43,20,27,38,37,34,27,25,68,49,58,69,30,39,53,52,31,50,53,57,49,37,70,76,46,66,87,47,58,73,45,78,44,75,37,55,56,56,38,56,69,53,51,54,55,50,48,62,58,44,58,77,76,40,81,48,35,28,31,40,32,41,46,44,67,72,84,84,90,63,91,54,67,65,66,30,56,62,61,40,50,56,37,29,32,32,43,30,44,18,42,46,38,50,40,36,69,44,45,68,30,37,69,62,44,89,55,46,22,38,39,35,39,56,44,36,56,41,29,72,65,49,67,82,85,46,48,42,55,24,15,22,25,21,18,40,51,46,33,49,33,39,50,35,40,33,19,64,32,81,89,33,92,61,47,34,77,53,45,45,47,28,43,39,18,58,36,56,49,55,16,46,95,65,73,39,70,34,63,68,53,68,78,64,44,65,77,70,48,58,84,46,38,30,50,25,56,56,51,29,53,53,48,51,56,38,52,76,70,66,44,30,68,40,71,42,50,32,68,75,42,48,58,39,47,52,36,23,48,48,54,54,54,55,39,27,64,64,68,64,39,53,52,62,33,69,75,30,88,92,37,22,65,61,40,51,52,50,30,52,51,46,15,51,50,45,54,68,74,96,128,80,58,55,71,30,69,75,36,32,34,37,27,30,30,22,22,23,30,52,31,25,30,40,48,50,52,38,46,76,38,43,21,27,38,37,34,28,27,67,50,58,69,30,39,53,53,32,50,52,58,49,38,71,75,45,65,88,48,56,76,45,78,42,77,37,57,56,56,39,58,69,52,52,52,53,50,48,64,57,43,58,78,74,41,82,48,35,27,31,41,34,42,47,43,65,73,82,83,90,66,93,55,67,66,65,33,56,62,61,40,51,57,37,30,33,33,43,30,43,18,43,44,39,51,40,36,69,43,45,69,30,37,69,63,44,89,57,46,22,38,38,35,40,57,45,36,56,41,28,73,65,50,66,81,85,44,49,42,55,24,14,22,24,20,19,39,49,46,32,50,34,40,50,36,40,34,19,63,31,82,89,34,94,60,46,34,77,52,44,46,44,29,42,38,20,59,36,55,49,55,15,47,93,64,71,40,69,35,63,68,52,67,77,64,44,65,76,70,49,58,82,46,38,30,51,25,56,55,50,29,54,54,49,50,54,38,50,77,71,65,43,29,66,39,70,42,51,30,70,75,42,48,58,39,47,53,34,24,49,48,56,54,54,55,39,26,64,63,66,65,38,56,52,61,33,69,75,29,88,92,38,22,68,60,42,52,53,51,29,52,52,46,15,51,52,46,56,68,76,97

pLDDT: mean 96.23, std 5.51, range [55.28, 98.94]

Secondary structure (DSSP, 8-state):
---SS-TT-EEEEETTTSHHHHHHHHHHHHTT-EEEEEES-HHHHHHHHHHHHHH-TTS-EEEEE--TT-HHHHHHHHHHHTTT-S--SEEEE--------S-GGG-HHHHHHHHIIIIIHHHHHHHHHHHHHHT-SS-EEEEEE--THHHH--TT-HHHHHHHHHHHHHHHHHHHHHH-TTSTT--TTEEEEEEE--SB-SGGGT--SS--HHHHTTT--TTPBPHHHHHHHHHHHHHTT-SEEE---SS--HHHHHHHHHHHHHHHHTTPPTTGGG-TTTHHHHHHHHHHHHHHHHHH-/---SS-TT-EEEEETTTSHHHHHHHHHHHHTT-EEEEEES-HHHHHHHHHHHHHH-TTS-EEEEE--TT-HHHHHHHHHHHTTT-S--SEEEE--------S-GGG-HHHHHHHHIIIIIHHHHHHHHHHHHHHT-SS-EEEEEE--THHHH--TT-HHHHHHHHHHHHHHHHHHHHHH-TTSTT--TTEEEEEEE--SB-SGGGT--SS--HHHHTTT--TTPBPHHHHHHHHHHHHHTT-SEEE---SS--HHHHHHHHHHHHHHHHTTPPTTGGG-TTTHHHHHHHHHHHHHHHHHH-

Nearest PDB structures (foldseek):
  4yag-assembly1_B  TM=7.718E-01  e=2.107E-15  Sphingo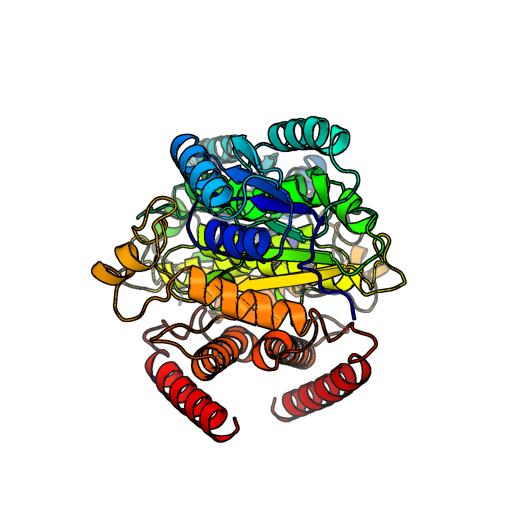bium sp. SYK-6
  4yae-assembly1_B  TM=8.873E-01  e=1.753E-13  Sphingobium sp. SYK-6
  5b1y-assembly1_A  TM=8.454E-01  e=7.848E-14  Aeropyrum pernix K1
  5b1y-assembly1_B  TM=8.241E-01  e=5.560E-14  Aeropyrum pernix K1
  3a28-assembly1_A  TM=7.904E-01  e=3.454E-11  Corynebacterium glutamicum

Sequence (602 aa):
MASIFRSGALALISGGASGVGFAFAQHCRRSGMHLALLDVNATSLQAASSALQAIDNKLLTLTYEIDVSDLSAWDAVKADLVGKFQTIDFLMLNAGIGIRTTKPWVDAEYFHKTLAVNFFGMVHGLTTFLPLVLKTTGPSAVVLTGSKQGITNPPGNPAYNASKSAVKTMTEQLAHDLRTPSSSIYAPHVSAHLLVPGWTFTGLSGNVGPVPDEEALKTKPRGAWLPSQVAEYGVKKIEQGRFYIICPDTDVDEALDNARMTWAVGDITEGRSALSRWDDKIKDEAADWIKTEADRRRRGQMASIFRSGALALISGGASGVGFAFAQHCRRSGMHLALLDVNATSLQAASSALQAIDNKLLTLTYEIDVSDLSAWDAVKADLVGKFQTIDFLMLNAGIGIRTTKPWVDAEYFHKTLAVNFFGMVHGLTTFLPLVLKTTGPSAVVLTGSKQGITNPPGNPAYNASKSAVKTMTEQLAHDLRTPSSSIYAPHVSAHLLVPGWTFTGLSGNVGPVPDEEALKTKPRGAWLPSQVAEYGVKKIEQGRFYIICPDTDVDEALDNARMTWAVGDITEGRSALSRWDDKIKDEAADWIKTEADRRRRGQ

Radius of gyration: 24.6 Å; Cα contacts (8 Å, |Δi|>4): 1277; chains: 2; bounding box: 57×74×61 Å

Foldseek 3Di:
DDALQAAAAEEEFEVLLWFLNVLLVLVSLLRRYAYEYEYQDPVSQVVSQVVSCVNPVVHHYHYANDQLLDLVSLVVVLVVVVVPDQAHQEYEYEWAAADDDPCPPVCVVNLVVRLSRLAVSVVSSCVRHVVRHLPDPAAGEYEYEAELCCQLVDPDGVSNNVNRVNVVVVQVVVQCLCCDPVHPSPPNSYAYAYQYADAADIVNNPNDHHDDPVRCVVPPDPFHHYSNQSSVQVSVCVRVRHRYRHHHTNVGDPLLSVLSSVLQVCCVVVVNPHSQCPPPVRVVVSVVSSVVRSVVVVVVD/DDALQAAAAEAEAEVLLWFLNVLLVLVSLLRRYAYEYEYQDPVSQVVSQVVSCVNPVVHHYHYANDQLLDLVSLVVVLVVVVVPDQAHQEYEYEWAAADDDPCPPVCVVNLVVRLSRLAVSVVSSCVRHVVRHLPDPAAGEYEYEAELCCQLVDPDGVSNNVNRVNVVVVQVVVQCLCCDPVHPSPPNSYAYAYQYADAAPIVNNPNDHHDDPVRCVVPPDPFHHYSNQSSVQVSVCVRVRHRYRHHHTNVGDPLLSVLSSVLQVCCVVVVNPHSQCPPPVRVVVSVVSSVVRSVVVVVVD